Protein AF-A0A2D9C358-F1 (afdb_monomer)

Nearest PDB structures (foldseek):
  3cc8-assembly1_A-2  TM=7.828E-01  e=3.452E-10  Bacillus cereus ATCC 10987
  2p7h-assembly1_A  TM=6.796E-01  e=8.432E-10  Pectobacterium atrosepticum SCRI1043
  5jgk-assembly2_B  TM=3.870E-01  e=1.615E-03  Aspergillus fumigatus Z5

Structure (mmCIF, N/CA/C/O backbone):
data_AF-A0A2D9C358-F1
#
_entry.id   AF-A0A2D9C358-F1
#
loop_
_atom_site.group_PDB
_atom_site.id
_atom_site.type_symbol
_atom_site.label_atom_id
_atom_site.label_alt_id
_atom_site.label_comp_id
_atom_site.label_asym_id
_atom_site.label_entity_id
_atom_site.label_seq_id
_atom_site.pdbx_PDB_ins_code
_atom_site.Cartn_x
_atom_site.Cartn_y
_atom_site.Cartn_z
_atom_site.occupancy
_atom_site.B_iso_or_equiv
_atom_site.auth_seq_id
_atom_site.auth_comp_id
_atom_site.auth_asym_id
_atom_site.auth_atom_id
_atom_site.pdbx_PDB_model_num
ATOM 1 N N . MET A 1 1 ? 7.611 -22.291 4.329 1.00 92.69 1 MET A N 1
ATOM 2 C CA . MET A 1 1 ? 8.057 -21.543 3.133 1.00 92.69 1 MET A CA 1
ATOM 3 C C . MET A 1 1 ? 9.516 -21.141 3.338 1.00 92.69 1 MET A C 1
ATOM 5 O O . MET A 1 1 ? 9.875 -20.913 4.484 1.00 92.69 1 MET A O 1
ATOM 9 N N . ASN A 1 2 ? 10.368 -21.110 2.307 1.00 94.81 2 ASN A N 1
ATOM 10 C CA . ASN A 1 2 ? 11.749 -20.607 2.432 1.00 94.81 2 ASN A CA 1
ATOM 11 C C . ASN A 1 2 ? 12.025 -19.495 1.400 1.00 94.81 2 ASN A C 1
ATOM 13 O O . ASN A 1 2 ? 11.221 -19.303 0.490 1.00 94.81 2 ASN A O 1
ATOM 17 N N . GLN A 1 3 ? 13.142 -18.779 1.563 1.00 95.56 3 GLN A N 1
ATOM 18 C CA . GLN A 1 3 ? 13.499 -17.597 0.763 1.00 95.56 3 GLN A CA 1
ATOM 19 C C . GLN A 1 3 ? 13.623 -17.908 -0.733 1.00 95.56 3 GLN A C 1
ATOM 21 O O . GLN A 1 3 ? 13.045 -17.211 -1.561 1.00 95.56 3 GLN A O 1
ATOM 26 N N . GLN A 1 4 ? 14.330 -18.993 -1.066 1.00 93.88 4 GLN A N 1
ATOM 27 C CA . GLN A 1 4 ? 14.564 -19.409 -2.449 1.00 93.88 4 GLN A CA 1
ATOM 28 C C . GLN A 1 4 ? 13.253 -19.790 -3.143 1.00 93.88 4 GLN A C 1
ATOM 30 O O . GLN A 1 4 ? 12.952 -19.314 -4.230 1.00 93.88 4 GLN A O 1
ATOM 35 N N . TRP A 1 5 ? 12.428 -20.590 -2.466 1.00 95.88 5 TRP A N 1
ATOM 36 C CA . TRP A 1 5 ? 11.119 -20.973 -2.974 1.00 95.88 5 TRP A CA 1
ATOM 37 C C . TRP A 1 5 ? 10.227 -19.752 -3.206 1.00 95.88 5 TRP A C 1
ATOM 39 O O . TRP A 1 5 ? 9.541 -19.704 -4.219 1.00 95.88 5 TRP A O 1
ATOM 49 N N . LEU A 1 6 ? 10.235 -18.772 -2.291 1.00 96.62 6 LEU A N 1
ATOM 50 C CA . LEU A 1 6 ? 9.401 -17.576 -2.415 1.00 96.62 6 LEU A CA 1
ATOM 51 C C . LEU A 1 6 ? 9.745 -16.807 -3.690 1.00 96.62 6 LEU A C 1
ATOM 53 O O . LEU A 1 6 ? 8.845 -16.500 -4.469 1.00 96.62 6 LEU A O 1
ATOM 57 N N . ILE A 1 7 ? 11.030 -16.508 -3.905 1.00 95.75 7 ILE A N 1
ATOM 58 C CA . ILE A 1 7 ? 11.435 -15.723 -5.070 1.00 95.75 7 ILE A CA 1
ATOM 59 C C . ILE A 1 7 ? 11.218 -16.495 -6.373 1.00 95.75 7 ILE A C 1
ATOM 61 O O . ILE A 1 7 ? 10.695 -15.920 -7.323 1.00 95.75 7 ILE A O 1
ATOM 65 N N . ASP A 1 8 ? 11.523 -17.795 -6.404 1.00 94.75 8 ASP A N 1
ATOM 66 C CA . ASP A 1 8 ? 11.289 -18.626 -7.588 1.00 94.75 8 ASP A CA 1
ATOM 67 C C . ASP A 1 8 ? 9.794 -18.665 -7.928 1.00 94.75 8 ASP A C 1
ATOM 69 O O . ASP A 1 8 ? 9.400 -18.353 -9.048 1.00 94.75 8 ASP A O 1
ATOM 73 N N . HIS A 1 9 ? 8.940 -18.909 -6.932 1.00 95.06 9 HIS A N 1
ATOM 74 C CA . HIS A 1 9 ? 7.492 -18.908 -7.110 1.00 95.06 9 HIS A CA 1
ATOM 75 C C . HIS A 1 9 ? 6.957 -17.559 -7.618 1.00 95.06 9 HIS A C 1
ATOM 77 O O . HIS A 1 9 ? 6.156 -17.524 -8.553 1.00 95.06 9 HIS A O 1
ATOM 83 N N . VAL A 1 10 ? 7.399 -16.441 -7.032 1.00 95.38 10 VAL A N 1
ATOM 84 C CA . VAL A 1 10 ? 6.954 -15.084 -7.401 1.00 95.38 10 VAL A CA 1
ATOM 85 C C . VAL A 1 10 ? 7.385 -14.688 -8.814 1.00 95.38 10 VAL A C 1
ATOM 87 O O . VAL A 1 10 ? 6.658 -13.945 -9.489 1.00 95.38 10 VAL A O 1
ATOM 90 N N . LEU A 1 11 ? 8.565 -15.126 -9.253 1.00 92.88 11 LEU A N 1
ATOM 91 C CA . LEU A 1 11 ? 9.067 -14.853 -10.597 1.00 92.88 11 LEU A CA 1
ATOM 92 C C . LEU A 1 11 ? 8.382 -15.748 -11.638 1.00 92.88 11 LEU A C 1
ATOM 94 O O . LEU A 1 11 ? 7.958 -15.235 -12.671 1.00 92.88 11 LEU A O 1
ATOM 98 N N . ASP A 1 12 ? 8.181 -17.031 -11.333 1.00 91.56 12 ASP A N 1
ATOM 99 C CA . ASP A 1 12 ? 7.600 -18.006 -12.263 1.00 91.56 12 ASP A CA 1
ATOM 100 C C . ASP A 1 12 ? 6.092 -17.791 -12.491 1.00 91.56 12 ASP A C 1
ATOM 102 O O . ASP A 1 12 ? 5.588 -17.992 -13.595 1.00 91.56 12 ASP A O 1
ATOM 106 N N . THR A 1 13 ? 5.354 -17.354 -11.466 1.00 88.06 13 THR A N 1
ATOM 107 C CA . THR A 1 13 ? 3.891 -17.151 -11.548 1.00 88.06 13 THR A CA 1
ATOM 108 C C . THR A 1 13 ? 3.481 -15.742 -11.975 1.00 88.06 13 THR A C 1
ATOM 110 O O . THR A 1 13 ? 2.308 -15.498 -12.265 1.00 88.06 13 THR A O 1
ATOM 113 N N . GLY A 1 14 ? 4.424 -14.797 -12.049 1.00 76.88 14 GLY A N 1
ATOM 114 C CA . GLY A 1 14 ? 4.113 -13.379 -12.246 1.00 76.88 14 GLY A CA 1
ATOM 115 C C . GLY A 1 14 ? 3.300 -13.090 -13.512 1.00 76.88 14 GLY A C 1
ATOM 116 O O . GLY A 1 14 ? 2.392 -12.267 -13.482 1.00 76.88 14 GLY A O 1
ATOM 117 N N . SER A 1 15 ? 3.585 -13.785 -14.616 1.00 76.94 15 SER A N 1
ATOM 118 C CA . SER A 1 15 ? 2.886 -13.587 -15.895 1.00 76.94 15 SER A CA 1
ATOM 119 C C . SER A 1 15 ? 1.532 -14.298 -15.988 1.00 76.94 15 SER A C 1
ATOM 121 O O . SER A 1 15 ? 0.763 -13.992 -16.899 1.00 76.94 15 SER A O 1
ATOM 123 N N . SER A 1 16 ? 1.250 -15.250 -15.091 1.00 85.81 16 SER A N 1
ATOM 124 C CA . SER A 1 16 ? 0.021 -16.057 -15.102 1.00 85.81 16 SER A CA 1
ATOM 125 C C . SER A 1 16 ? -1.096 -15.508 -14.219 1.00 85.81 16 SER A C 1
ATOM 127 O O . SER A 1 16 ? -2.216 -16.001 -14.309 1.00 85.81 16 SER A O 1
ATOM 129 N N . ILE A 1 17 ? -0.816 -14.514 -13.370 1.00 91.12 17 ILE A N 1
ATOM 130 C CA . ILE A 1 17 ? -1.826 -13.934 -12.478 1.00 91.12 17 ILE A CA 1
ATOM 131 C C . ILE A 1 17 ? -2.845 -13.130 -13.311 1.00 91.12 17 ILE A C 1
ATOM 133 O O . ILE A 1 17 ? -2.444 -12.233 -14.064 1.00 91.12 17 ILE A O 1
ATOM 137 N N . PRO A 1 18 ? -4.155 -13.423 -13.194 1.00 95.12 18 PRO A N 1
ATOM 138 C CA . PRO A 1 18 ? -5.208 -12.650 -13.845 1.00 95.12 18 PRO A CA 1
ATOM 139 C C . PRO A 1 18 ? -5.202 -11.174 -13.426 1.00 95.12 18 PRO A C 1
ATOM 141 O O . PRO A 1 18 ? -4.827 -10.825 -12.311 1.00 95.12 18 PRO A O 1
ATOM 144 N N . ARG A 1 19 ? -5.669 -10.279 -14.303 1.00 94.31 19 ARG A N 1
ATOM 145 C CA . ARG A 1 19 ? -5.784 -8.834 -13.994 1.00 94.31 19 ARG A CA 1
ATOM 146 C C . ARG A 1 19 ? -7.079 -8.427 -13.296 1.00 94.31 19 ARG A C 1
ATOM 148 O O . ARG A 1 19 ? -7.189 -7.302 -12.807 1.00 94.31 19 ARG A O 1
ATOM 155 N N . SER A 1 20 ? -8.050 -9.320 -13.301 1.00 95.31 20 SER A N 1
ATOM 156 C CA . SER A 1 20 ? -9.340 -9.164 -12.645 1.00 95.31 20 SER A CA 1
ATOM 157 C C . SER A 1 20 ? -9.660 -10.480 -11.948 1.00 95.31 20 SER A C 1
ATOM 159 O O . SER A 1 20 ? -9.196 -11.514 -12.437 1.00 95.31 20 SER A O 1
ATOM 161 N N . PRO A 1 21 ? -10.407 -10.454 -10.834 1.00 95.06 21 PRO A N 1
ATOM 162 C CA . PRO A 1 21 ? -10.867 -11.670 -10.182 1.00 95.06 21 PRO A CA 1
ATOM 163 C C . PRO A 1 21 ? -11.578 -12.583 -11.186 1.00 95.06 21 PRO A C 1
ATOM 165 O O . PRO A 1 21 ? -12.405 -12.114 -11.969 1.00 95.06 21 PRO A O 1
ATOM 168 N N . ASP A 1 22 ? -11.205 -13.858 -11.178 1.00 89.50 22 ASP A N 1
ATOM 169 C CA . ASP A 1 22 ? -11.777 -14.918 -12.014 1.00 89.50 22 ASP A CA 1
ATOM 170 C C . ASP A 1 22 ? -12.171 -16.076 -11.091 1.00 89.50 22 ASP A C 1
ATOM 172 O O . ASP A 1 22 ? -11.532 -17.127 -11.042 1.00 89.50 22 ASP A O 1
ATOM 176 N N . ASP A 1 23 ? -13.159 -15.802 -10.242 1.00 91.94 23 ASP A N 1
ATOM 177 C CA . ASP A 1 23 ? -13.749 -16.751 -9.306 1.00 91.94 23 ASP A CA 1
ATOM 178 C C . ASP A 1 23 ? -15.282 -16.650 -9.343 1.00 91.94 23 ASP A C 1
ATOM 180 O O . ASP A 1 23 ? -15.846 -15.822 -10.060 1.00 91.94 23 ASP A O 1
ATOM 184 N N . ASP A 1 24 ? -15.968 -17.525 -8.606 1.00 92.12 24 ASP A N 1
ATOM 185 C CA . ASP A 1 24 ? -17.429 -17.664 -8.673 1.00 92.12 24 ASP A CA 1
ATOM 186 C C . ASP A 1 24 ? -18.203 -16.513 -7.988 1.00 92.12 24 ASP A C 1
ATOM 188 O O . ASP A 1 24 ? -19.437 -16.542 -7.942 1.00 92.12 24 ASP A O 1
ATOM 192 N N . ARG A 1 25 ? -17.519 -15.495 -7.442 1.00 94.81 25 ARG A N 1
ATOM 193 C CA . ARG A 1 25 ? -18.156 -14.380 -6.725 1.00 94.81 25 ARG A CA 1
ATOM 194 C C . ARG A 1 25 ? -18.592 -13.263 -7.665 1.00 94.81 25 ARG A C 1
ATOM 196 O O . ARG A 1 25 ? -18.109 -13.101 -8.784 1.00 94.81 25 ARG A O 1
ATOM 203 N N . SER A 1 26 ? -19.525 -12.437 -7.190 1.00 96.38 26 SER A N 1
ATOM 204 C CA . SER A 1 26 ? -19.989 -11.274 -7.946 1.00 96.38 26 SER A CA 1
ATOM 205 C C . SER A 1 26 ? -19.106 -10.059 -7.682 1.00 96.38 26 SER A C 1
ATOM 207 O O . SER A 1 26 ? -18.894 -9.673 -6.538 1.00 96.38 26 SER A O 1
ATOM 209 N N . TYR A 1 27 ? -18.709 -9.380 -8.754 1.00 98.06 27 TYR A N 1
ATOM 210 C CA . TYR A 1 27 ? -17.965 -8.119 -8.716 1.00 98.06 27 TYR A CA 1
ATOM 211 C C . TYR A 1 27 ? -18.739 -7.015 -9.439 1.00 98.06 27 TYR A C 1
ATOM 213 O O . TYR A 1 27 ? -19.667 -7.296 -10.204 1.00 98.06 27 TYR A O 1
ATOM 221 N N . LEU A 1 28 ? -18.374 -5.756 -9.198 1.00 98.12 28 LEU A N 1
ATOM 222 C CA . LEU A 1 28 ? -18.824 -4.649 -10.043 1.00 98.12 28 LEU A CA 1
ATOM 223 C C . LEU A 1 28 ? -18.084 -4.674 -11.381 1.00 98.12 28 LEU A C 1
ATOM 225 O O . LEU A 1 28 ? -16.874 -4.896 -11.445 1.00 98.12 28 LEU A O 1
ATOM 229 N N . THR A 1 29 ? -18.802 -4.370 -12.456 1.00 97.81 29 THR A N 1
ATOM 230 C CA . THR A 1 29 ? -18.182 -4.011 -13.732 1.00 97.81 29 THR A CA 1
ATOM 231 C C . THR A 1 29 ? -17.504 -2.644 -13.630 1.00 97.81 29 THR A C 1
ATOM 233 O O . THR A 1 29 ? -17.869 -1.809 -12.801 1.00 97.81 29 THR A O 1
ATOM 236 N N . LEU A 1 30 ? -16.551 -2.370 -14.527 1.00 97.31 30 LEU A N 1
ATOM 237 C CA . LEU A 1 30 ? -15.881 -1.066 -14.578 1.00 97.31 30 LEU A CA 1
ATOM 238 C C . LEU A 1 30 ? -16.878 0.090 -14.764 1.00 97.31 30 LEU A C 1
ATOM 240 O O . LEU A 1 30 ? -16.752 1.111 -14.105 1.00 97.31 30 LEU A O 1
ATOM 244 N N . ALA A 1 31 ? -17.907 -0.102 -15.594 1.00 98.25 31 ALA A N 1
ATOM 245 C CA . ALA A 1 31 ? -18.939 0.905 -15.842 1.00 98.25 31 ALA A CA 1
ATOM 246 C C . ALA A 1 31 ? -19.889 1.115 -14.647 1.00 98.25 31 ALA A C 1
ATOM 248 O O . ALA A 1 31 ? -20.456 2.194 -14.481 1.00 98.25 31 ALA A O 1
ATOM 249 N N . GLU A 1 32 ? -20.118 0.095 -13.816 1.00 98.38 32 GLU A N 1
ATOM 250 C CA . GLU A 1 32 ? -20.854 0.263 -12.557 1.00 98.38 32 GLU A CA 1
ATOM 251 C C . GLU A 1 32 ? -20.020 1.032 -11.536 1.00 98.38 32 GLU A C 1
ATOM 253 O O . GLU A 1 32 ? -20.516 2.006 -10.976 1.00 98.38 32 GLU A O 1
ATOM 258 N N . ALA A 1 33 ? -18.757 0.642 -11.351 1.00 98.31 33 ALA A N 1
ATOM 259 C CA . ALA A 1 33 ? -17.838 1.333 -10.453 1.00 98.31 33 ALA A CA 1
ATOM 260 C C . ALA A 1 33 ? -17.610 2.796 -10.875 1.00 98.31 33 ALA A C 1
ATOM 262 O O . ALA A 1 33 ? -17.632 3.682 -10.028 1.00 98.31 33 ALA A O 1
ATOM 263 N N . GLU A 1 34 ? -17.469 3.073 -12.176 1.00 98.19 34 GLU A N 1
ATOM 264 C CA . GLU A 1 34 ? -17.339 4.439 -12.695 1.00 98.19 34 GLU A CA 1
ATOM 265 C C . GLU A 1 34 ? -18.570 5.286 -12.372 1.00 98.19 34 GLU A C 1
ATOM 267 O O . GLU A 1 34 ? -18.424 6.390 -11.863 1.00 98.19 34 GLU A O 1
ATOM 272 N N . ARG A 1 35 ? -19.788 4.761 -12.564 1.00 97.88 35 ARG A N 1
ATOM 273 C CA . ARG A 1 35 ? -21.015 5.494 -12.205 1.00 97.88 35 ARG A CA 1
ATOM 274 C C . ARG A 1 35 ? -21.101 5.822 -10.715 1.00 97.88 35 ARG A C 1
ATOM 276 O O . ARG A 1 35 ? -21.570 6.902 -10.373 1.00 97.88 35 ARG A O 1
ATOM 283 N N . ILE A 1 36 ? -20.670 4.904 -9.851 1.00 96.56 36 ILE A N 1
ATOM 284 C CA . ILE A 1 36 ? -20.650 5.110 -8.396 1.00 96.56 36 ILE A CA 1
ATOM 285 C C . ILE A 1 36 ? -19.687 6.245 -8.031 1.00 96.56 36 ILE A C 1
ATOM 287 O O . ILE A 1 36 ? -20.065 7.175 -7.319 1.00 96.56 36 ILE A O 1
ATOM 291 N N . VAL A 1 37 ? -18.456 6.192 -8.549 1.00 96.75 37 VAL A N 1
ATOM 292 C CA . VAL A 1 37 ? -17.431 7.204 -8.258 1.00 96.75 37 VAL A CA 1
ATOM 293 C C . VAL A 1 37 ? -17.811 8.561 -8.853 1.00 96.75 37 VAL A C 1
ATOM 295 O O . VAL A 1 37 ? -17.682 9.567 -8.160 1.00 96.75 37 VAL A O 1
ATOM 298 N N . GLU A 1 38 ? -18.348 8.608 -10.078 1.00 96.25 38 GLU A N 1
ATOM 299 C CA . GLU A 1 38 ? -18.854 9.857 -10.666 1.00 96.25 38 GLU A CA 1
ATOM 300 C C . GLU A 1 38 ? -19.987 10.460 -9.849 1.00 96.25 38 GLU A C 1
ATOM 302 O O . GLU A 1 38 ? -19.965 11.659 -9.594 1.00 96.25 38 GLU A O 1
ATOM 307 N N . GLY A 1 39 ? -20.950 9.653 -9.395 1.00 94.56 39 GLY A N 1
ATOM 308 C CA . GLY A 1 39 ? -22.047 10.151 -8.566 1.00 94.56 39 GLY A CA 1
ATOM 309 C C . GLY A 1 39 ? -21.548 10.799 -7.271 1.00 94.56 39 GLY A C 1
ATOM 310 O O . GLY A 1 39 ? -22.021 11.870 -6.887 1.00 94.56 39 GLY A O 1
ATOM 311 N N . ALA A 1 40 ? -20.537 10.199 -6.633 1.00 93.69 40 ALA A N 1
ATOM 312 C CA . ALA A 1 40 ? -19.890 10.784 -5.462 1.00 93.69 40 ALA A CA 1
ATOM 313 C C . ALA A 1 40 ? -19.145 12.088 -5.794 1.00 93.69 40 ALA A C 1
ATOM 315 O O . ALA A 1 40 ? -19.287 13.074 -5.072 1.00 93.69 40 ALA A O 1
ATOM 316 N N . LEU A 1 41 ? -18.404 12.131 -6.906 1.00 94.50 41 LEU A N 1
ATOM 317 C CA . LEU A 1 41 ? -17.698 13.334 -7.355 1.00 94.50 41 LEU A CA 1
ATOM 318 C C . LEU A 1 41 ? -18.649 14.478 -7.718 1.00 94.50 41 LEU A C 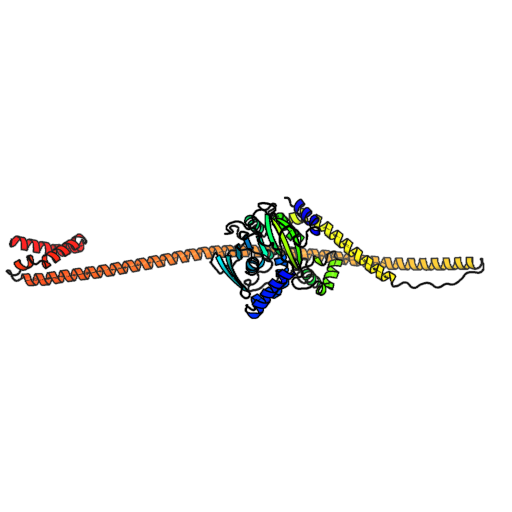1
ATOM 320 O O . LEU A 1 41 ? -18.377 15.624 -7.366 1.00 94.50 41 LEU A O 1
ATOM 324 N N . GLU A 1 42 ? -19.763 14.189 -8.390 1.00 94.12 42 GLU A N 1
ATOM 325 C CA . GLU A 1 42 ? -20.805 15.172 -8.700 1.00 94.12 42 GLU A CA 1
ATOM 326 C C . GLU A 1 42 ? -21.421 15.741 -7.419 1.00 94.12 42 GLU A C 1
ATOM 328 O O . GLU A 1 42 ? -21.588 16.958 -7.296 1.00 94.12 42 GLU A O 1
ATOM 333 N N . HIS A 1 43 ? -21.716 14.879 -6.440 1.00 92.25 43 HIS A N 1
ATOM 334 C CA . HIS A 1 43 ? -22.237 15.311 -5.148 1.00 92.25 43 HIS A CA 1
ATOM 335 C C . HIS A 1 43 ? -21.245 16.213 -4.409 1.00 92.25 43 HIS A C 1
ATOM 337 O O . HIS A 1 43 ? -21.625 17.307 -3.982 1.00 92.25 43 HIS A O 1
ATOM 343 N N . LEU A 1 44 ? -19.981 15.793 -4.308 1.00 91.69 44 LEU A N 1
ATOM 344 C CA . LEU A 1 44 ? -18.923 16.547 -3.638 1.00 91.69 44 LEU A CA 1
ATOM 345 C C . LEU A 1 44 ? -18.600 17.859 -4.338 1.00 91.69 44 LEU A C 1
ATOM 347 O O . LEU A 1 44 ? -18.435 18.875 -3.675 1.00 91.69 44 LEU A O 1
ATOM 351 N N . GLY A 1 45 ? -18.589 17.883 -5.668 1.00 91.31 45 GLY A N 1
ATOM 352 C CA . GLY A 1 45 ? -18.400 19.121 -6.419 1.00 91.31 45 GLY A CA 1
ATOM 353 C C . GLY A 1 45 ? -19.514 20.146 -6.174 1.00 91.31 45 GLY A C 1
ATOM 354 O O . GLY A 1 45 ? -19.288 21.345 -6.330 1.00 91.31 45 GLY A O 1
ATOM 355 N N . ALA A 1 46 ? -20.710 19.693 -5.787 1.00 90.69 46 ALA A N 1
ATOM 356 C CA . ALA A 1 46 ? -21.850 20.556 -5.495 1.00 90.69 46 ALA A CA 1
ATOM 357 C C . ALA A 1 46 ? -22.014 20.899 -3.999 1.00 90.69 46 ALA A C 1
ATOM 359 O O . ALA A 1 46 ? -22.544 21.969 -3.694 1.00 90.69 46 ALA A O 1
ATOM 360 N N . HIS A 1 47 ? -21.593 20.021 -3.082 1.00 88.44 47 HIS A N 1
ATOM 361 C CA . HIS A 1 47 ? -21.910 20.128 -1.647 1.00 88.44 47 HIS A CA 1
ATOM 362 C C . HIS A 1 47 ? -20.739 19.836 -0.692 1.00 88.44 47 HIS A C 1
ATOM 364 O O . HIS A 1 47 ? -20.878 20.092 0.503 1.00 88.44 47 HIS A O 1
ATOM 370 N N . GLY A 1 48 ? -19.632 19.275 -1.182 1.00 82.38 48 GLY A N 1
ATOM 371 C CA . GLY A 1 48 ? -18.496 18.815 -0.379 1.00 82.38 48 GLY A CA 1
ATOM 372 C C . GLY A 1 48 ? -17.429 19.880 -0.128 1.00 82.38 48 GLY A C 1
ATOM 373 O O . GLY A 1 48 ? -17.512 21.005 -0.627 1.00 82.38 48 GLY A O 1
ATOM 374 N N . ASP A 1 49 ? -16.407 19.504 0.645 1.00 85.31 49 ASP A N 1
ATOM 375 C CA . ASP A 1 49 ? -15.213 20.328 0.845 1.00 85.31 49 ASP A CA 1
ATOM 376 C C . ASP A 1 49 ? -14.297 20.305 -0.394 1.00 85.31 49 ASP A C 1
ATOM 378 O O . ASP A 1 49 ? -14.186 19.297 -1.098 1.00 85.31 49 ASP A O 1
ATOM 382 N N . GLU A 1 50 ? -13.611 21.420 -0.668 1.00 86.94 50 GLU A N 1
ATOM 383 C CA . GLU A 1 50 ? -12.729 21.551 -1.837 1.00 86.94 50 GLU A CA 1
ATOM 384 C C . GLU A 1 50 ? -11.543 20.574 -1.788 1.00 86.94 50 GLU A C 1
ATOM 386 O O . GLU A 1 50 ? -11.124 20.054 -2.828 1.00 86.94 50 GLU A O 1
ATOM 391 N N . THR A 1 51 ? -11.025 20.291 -0.592 1.00 85.00 51 THR A N 1
ATOM 392 C CA . THR A 1 51 ? -9.898 19.376 -0.371 1.00 85.00 51 THR A CA 1
ATOM 393 C C . THR A 1 51 ? -10.316 17.948 -0.680 1.00 85.00 51 THR A C 1
ATOM 395 O O . THR A 1 51 ? -9.673 17.262 -1.473 1.00 85.00 51 THR A O 1
ATOM 398 N N . GLU A 1 52 ? -11.445 17.530 -0.111 1.00 85.44 52 GLU A N 1
ATOM 399 C CA . GLU A 1 52 ? -12.029 16.204 -0.294 1.00 85.44 52 GLU A CA 1
ATOM 400 C C . GLU A 1 52 ? -12.395 15.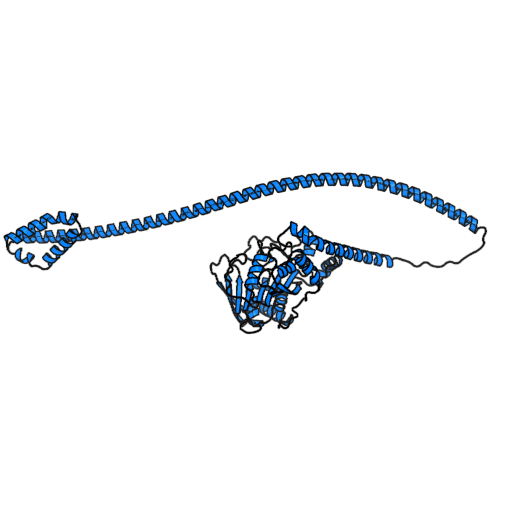947 -1.762 1.00 85.44 52 GLU A C 1
ATOM 402 O O . GLU A 1 52 ? -12.018 14.921 -2.337 1.00 85.44 52 GLU A O 1
ATOM 407 N N . TYR A 1 53 ? -13.044 16.918 -2.415 1.00 90.38 53 TYR A N 1
ATOM 408 C CA . TYR A 1 53 ? -13.340 16.848 -3.844 1.00 90.38 53 TYR A CA 1
ATOM 409 C C . TYR A 1 53 ? -12.065 16.744 -4.689 1.00 90.38 53 TYR A C 1
ATOM 411 O O . TYR A 1 53 ? -11.992 15.927 -5.609 1.00 90.38 53 TYR A O 1
ATOM 419 N N . THR A 1 54 ? -11.042 17.550 -4.387 1.00 88.56 54 THR A N 1
ATOM 420 C CA . THR A 1 54 ? -9.774 17.536 -5.130 1.00 88.56 54 THR A CA 1
ATOM 421 C C . THR A 1 54 ? -9.060 16.198 -4.987 1.00 88.56 54 THR A C 1
ATOM 423 O O . THR A 1 54 ? -8.610 15.649 -5.997 1.00 88.56 54 THR A O 1
ATOM 426 N N . TYR A 1 55 ? -9.015 15.652 -3.770 1.00 87.75 55 TYR A N 1
ATOM 427 C CA . TYR A 1 55 ? -8.451 14.338 -3.482 1.00 87.75 55 TYR A CA 1
ATOM 428 C C . TYR A 1 55 ? -9.189 13.245 -4.264 1.00 87.75 55 TYR A C 1
ATOM 430 O O . TYR A 1 55 ? -8.593 12.552 -5.092 1.00 87.75 55 TYR A O 1
ATOM 438 N N . MET A 1 56 ? -10.512 13.138 -4.102 1.00 90.00 56 MET A N 1
ATOM 439 C CA . MET A 1 56 ? -11.296 12.115 -4.798 1.00 90.00 56 MET A CA 1
ATOM 440 C C . MET A 1 56 ? -11.200 12.236 -6.317 1.00 90.00 56 MET A C 1
ATOM 442 O O . MET A 1 56 ? -11.067 11.224 -7.007 1.00 90.00 56 MET A O 1
ATOM 446 N N . ARG A 1 57 ? -11.222 13.461 -6.856 1.00 93.50 57 ARG A N 1
ATOM 447 C CA . ARG A 1 57 ? -11.083 13.692 -8.297 1.00 93.50 57 ARG A CA 1
ATOM 448 C C . ARG A 1 57 ? -9.709 13.252 -8.794 1.00 93.50 57 ARG A C 1
ATOM 450 O O . ARG A 1 57 ? -9.623 12.640 -9.856 1.00 93.50 57 ARG A O 1
ATOM 457 N N . GLY A 1 58 ? -8.650 13.551 -8.041 1.00 91.44 58 GLY A N 1
ATOM 458 C CA . GLY A 1 58 ? -7.286 13.120 -8.349 1.00 91.44 58 GLY A CA 1
ATOM 459 C C . GLY A 1 58 ? -7.148 11.598 -8.388 1.00 91.44 58 GLY A C 1
ATOM 460 O O . GLY A 1 58 ? -6.464 11.067 -9.258 1.00 91.44 58 GLY A O 1
ATOM 461 N N . HIS A 1 59 ? -7.864 10.892 -7.512 1.00 93.12 59 HIS A N 1
ATOM 462 C CA . HIS A 1 59 ? -7.803 9.434 -7.387 1.00 93.12 59 HIS A CA 1
ATOM 463 C C . HIS A 1 59 ? -8.952 8.684 -8.075 1.00 93.12 59 HIS A C 1
ATOM 465 O O . HIS A 1 59 ? -9.065 7.469 -7.918 1.00 93.12 59 HIS A O 1
ATOM 471 N N . ARG A 1 60 ? -9.774 9.371 -8.877 1.00 95.62 60 ARG A N 1
ATOM 472 C CA . ARG A 1 60 ? -10.955 8.833 -9.578 1.00 95.62 60 ARG A CA 1
ATOM 473 C C . ARG A 1 60 ? -10.706 7.456 -10.198 1.00 95.62 60 ARG A C 1
ATOM 475 O O . ARG A 1 60 ? -11.367 6.482 -9.847 1.00 95.62 60 ARG A O 1
ATOM 482 N N . THR A 1 61 ? -9.713 7.356 -11.081 1.00 96.50 61 THR A N 1
ATOM 483 C CA . THR A 1 61 ? -9.373 6.110 -11.787 1.00 96.50 61 THR A CA 1
ATOM 484 C C . THR A 1 61 ? -8.970 5.000 -10.813 1.00 96.50 61 THR A C 1
ATOM 486 O O . THR A 1 61 ? -9.416 3.860 -10.951 1.00 96.50 61 THR A O 1
ATOM 489 N N . ARG A 1 62 ? -8.170 5.331 -9.789 1.00 96.12 62 ARG A N 1
ATOM 490 C CA . ARG A 1 62 ? -7.747 4.386 -8.744 1.00 96.12 62 ARG A CA 1
ATOM 491 C C . ARG A 1 62 ? -8.946 3.815 -7.994 1.00 96.12 62 ARG A C 1
ATOM 493 O O . ARG A 1 62 ? -9.047 2.597 -7.876 1.00 96.12 62 ARG A O 1
ATOM 500 N N . LEU A 1 63 ? -9.869 4.672 -7.563 1.00 97.12 63 LEU A N 1
ATOM 501 C CA . LEU A 1 63 ? -11.068 4.288 -6.812 1.00 97.12 63 LEU A CA 1
ATOM 502 C C . LEU A 1 63 ? -11.990 3.382 -7.639 1.00 97.12 63 LEU A C 1
ATOM 504 O O . LEU A 1 63 ? -12.395 2.319 -7.168 1.00 97.12 63 LEU A O 1
ATOM 508 N N . VAL A 1 64 ? -12.238 3.736 -8.906 1.00 98.12 64 VAL A N 1
ATOM 509 C CA . VAL A 1 64 ? -13.028 2.913 -9.839 1.00 98.12 64 VAL A CA 1
ATOM 510 C C . VAL A 1 64 ? -12.417 1.520 -9.981 1.00 98.12 64 VAL A C 1
ATOM 512 O O . VAL A 1 64 ? -13.101 0.506 -9.838 1.00 98.12 64 VAL A O 1
ATOM 515 N N . HIS A 1 65 ? -11.110 1.447 -10.228 1.00 98.00 65 HIS A N 1
ATOM 516 C CA . HIS A 1 65 ? -10.438 0.166 -10.374 1.00 98.00 65 HIS A CA 1
ATOM 517 C C . HIS A 1 65 ? -10.387 -0.627 -9.062 1.00 98.00 65 HIS A C 1
ATOM 519 O O . HIS A 1 65 ? -10.521 -1.848 -9.124 1.00 98.00 65 HIS A O 1
ATOM 525 N N . ALA A 1 66 ? -10.224 0.011 -7.904 1.00 97.69 66 ALA A N 1
ATOM 526 C CA . ALA A 1 66 ? -10.235 -0.670 -6.612 1.00 97.69 66 ALA A CA 1
ATOM 527 C C . ALA A 1 66 ? -11.600 -1.321 -6.334 1.00 97.69 66 ALA A C 1
ATOM 529 O O . ALA A 1 66 ? -11.647 -2.509 -6.018 1.00 97.69 66 ALA A O 1
ATOM 530 N N . LEU A 1 67 ? -12.707 -0.605 -6.571 1.00 98.00 67 LEU A N 1
ATOM 531 C CA . LEU A 1 67 ? -14.071 -1.120 -6.380 1.00 98.00 67 LEU A CA 1
ATOM 532 C C . LEU A 1 67 ? -14.355 -2.403 -7.172 1.00 98.00 67 LEU A C 1
ATOM 534 O O . LEU A 1 67 ? -14.985 -3.321 -6.657 1.00 98.00 67 LEU A O 1
ATOM 538 N N . THR A 1 68 ? -13.854 -2.515 -8.406 1.00 98.31 68 THR A N 1
ATOM 539 C CA . THR A 1 68 ? -14.051 -3.735 -9.222 1.00 98.31 68 THR A CA 1
ATOM 540 C C . THR A 1 68 ? -13.293 -4.968 -8.711 1.00 98.31 68 THR A C 1
ATOM 542 O O . THR A 1 68 ? -13.493 -6.061 -9.232 1.00 98.31 68 THR A O 1
ATOM 545 N N . MET A 1 69 ? -12.398 -4.807 -7.731 1.00 98.31 69 MET A N 1
ATOM 546 C CA . MET A 1 69 ? -11.629 -5.907 -7.135 1.00 98.31 69 MET A CA 1
ATOM 547 C C . MET A 1 69 ? -12.267 -6.424 -5.838 1.00 98.31 69 MET A C 1
ATOM 549 O O . MET A 1 69 ? -11.850 -7.467 -5.335 1.00 98.31 69 MET A O 1
ATOM 553 N N . ILE A 1 70 ? -13.265 -5.713 -5.302 1.00 98.44 70 ILE A N 1
ATOM 554 C CA . ILE A 1 70 ? -13.958 -6.063 -4.061 1.00 98.44 70 ILE A CA 1
ATOM 555 C C . ILE A 1 70 ? -15.162 -6.949 -4.408 1.00 98.44 70 ILE A C 1
ATOM 557 O O . ILE A 1 70 ? -15.999 -6.534 -5.217 1.00 98.44 70 ILE A O 1
ATOM 561 N N . PRO A 1 71 ? -15.269 -8.164 -3.840 1.00 98.12 71 PRO A N 1
ATOM 562 C CA . PRO A 1 71 ? -16.445 -8.996 -4.052 1.00 98.12 71 PRO A CA 1
ATOM 563 C C . PRO A 1 71 ? -17.659 -8.348 -3.382 1.00 98.12 71 PRO A C 1
ATOM 565 O O . PRO A 1 71 ? -17.532 -7.722 -2.327 1.00 98.12 71 PRO A O 1
ATOM 568 N N . LYS A 1 72 ? -18.843 -8.515 -3.969 1.00 98.31 72 LYS A N 1
ATOM 569 C CA . LYS A 1 72 ? -20.100 -8.230 -3.270 1.00 98.31 72 LYS A CA 1
ATOM 570 C C . LYS A 1 72 ? -20.245 -9.177 -2.079 1.00 98.31 72 LYS A C 1
ATOM 572 O O . LYS A 1 72 ? -19.732 -10.292 -2.122 1.00 98.31 72 LYS A O 1
ATOM 577 N N . ALA A 1 73 ? -20.929 -8.719 -1.040 1.00 97.75 73 ALA A N 1
ATOM 578 C CA . ALA A 1 73 ? -21.274 -9.540 0.106 1.00 97.75 73 ALA A CA 1
ATOM 579 C C . ALA A 1 73 ? -22.125 -10.740 -0.332 1.00 97.75 73 ALA A C 1
ATOM 581 O O . ALA A 1 73 ? -23.025 -10.597 -1.167 1.00 97.75 73 ALA A O 1
ATOM 582 N N . ASP A 1 74 ? -21.842 -11.909 0.239 1.00 93.62 74 ASP A N 1
ATOM 583 C CA . ASP A 1 74 ? -22.616 -13.123 -0.028 1.00 93.62 74 ASP A CA 1
ATOM 584 C C . ASP A 1 74 ? -24.000 -13.036 0.636 1.00 93.62 74 ASP A C 1
ATOM 586 O O . ASP A 1 74 ? -25.005 -13.483 0.076 1.00 93.62 74 ASP A O 1
ATOM 590 N N . ASP A 1 75 ? -24.051 -12.424 1.822 1.00 94.62 75 ASP A N 1
ATOM 591 C CA . ASP A 1 75 ? -25.257 -12.171 2.604 1.00 94.62 75 ASP A CA 1
ATOM 592 C C . ASP A 1 75 ? -25.088 -10.983 3.575 1.00 94.62 75 ASP A C 1
ATOM 594 O O . ASP A 1 75 ? -24.012 -10.396 3.703 1.00 94.62 75 ASP A O 1
ATOM 598 N N . GLU A 1 76 ? -26.161 -10.646 4.298 1.00 92.25 76 GLU A N 1
ATOM 599 C CA . GLU A 1 76 ? -26.195 -9.543 5.273 1.00 92.25 76 GLU A CA 1
ATOM 600 C C . GLU A 1 76 ? -25.250 -9.730 6.476 1.00 92.25 76 GLU A C 1
ATOM 602 O O . GLU A 1 76 ? -25.009 -8.783 7.218 1.00 92.25 76 GLU A O 1
ATOM 607 N N . HIS A 1 77 ? -24.701 -10.929 6.694 1.00 95.25 77 HIS A N 1
ATOM 608 C CA . HIS A 1 77 ? -23.767 -11.218 7.784 1.00 95.25 77 HIS A CA 1
ATOM 609 C C . HIS A 1 77 ? -22.300 -11.110 7.359 1.00 95.25 77 HIS A C 1
ATOM 611 O O . HIS A 1 77 ? -21.412 -11.242 8.207 1.00 95.25 77 HIS A O 1
ATOM 617 N N . THR A 1 78 ? -22.037 -10.868 6.073 1.00 97.44 78 THR A N 1
ATOM 618 C CA . THR A 1 78 ? -20.681 -10.707 5.548 1.00 97.44 78 THR A CA 1
ATOM 619 C C . THR A 1 78 ? -20.059 -9.426 6.114 1.00 97.44 78 THR A C 1
ATOM 621 O O . THR A 1 78 ? -20.624 -8.336 5.994 1.00 97.44 78 THR A O 1
ATOM 624 N N . THR A 1 79 ? -18.891 -9.546 6.748 1.00 97.94 79 THR A N 1
ATOM 625 C CA . THR A 1 79 ? -18.216 -8.443 7.446 1.00 97.94 79 THR A CA 1
ATOM 626 C C . THR A 1 79 ? -17.009 -7.916 6.672 1.00 97.94 79 THR A C 1
ATOM 628 O O . THR A 1 79 ? -16.218 -8.687 6.118 1.00 97.94 79 THR A O 1
ATOM 631 N N . LEU A 1 80 ? -16.837 -6.591 6.674 1.00 98.44 80 LEU A N 1
ATOM 632 C CA . LEU A 1 80 ? -15.732 -5.896 6.015 1.00 98.44 80 LEU A CA 1
ATOM 633 C C . LEU A 1 80 ? -14.941 -5.014 6.985 1.00 98.44 80 LEU A C 1
ATOM 635 O O . LEU A 1 80 ? -15.527 -4.274 7.774 1.00 98.44 80 LEU A O 1
ATOM 639 N N . LEU A 1 81 ? -13.614 -5.075 6.882 1.00 98.38 81 LEU A N 1
ATOM 640 C CA . LEU A 1 81 ? -12.674 -4.191 7.573 1.00 98.38 81 LEU A CA 1
ATOM 641 C C . LEU A 1 81 ? -11.973 -3.279 6.561 1.00 98.38 81 LEU A C 1
ATOM 643 O O . LEU A 1 81 ? -11.367 -3.786 5.622 1.00 98.38 81 LEU A O 1
ATOM 647 N N . ASP A 1 82 ? -12.016 -1.965 6.759 1.00 97.94 82 ASP A N 1
ATOM 648 C CA . ASP A 1 82 ? -11.328 -0.971 5.923 1.00 97.94 82 ASP A CA 1
ATOM 649 C C . ASP A 1 82 ? -10.165 -0.329 6.689 1.00 97.94 82 ASP A C 1
ATOM 651 O O . ASP A 1 82 ? -10.384 0.410 7.644 1.00 97.94 82 ASP A O 1
ATOM 655 N N . ILE A 1 83 ? -8.923 -0.641 6.318 1.00 97.44 83 ILE A N 1
ATOM 656 C CA . ILE A 1 83 ? -7.715 -0.193 7.023 1.00 97.44 83 ILE A CA 1
ATOM 657 C C . ILE A 1 83 ? -7.115 1.012 6.297 1.00 97.44 83 ILE A C 1
ATOM 659 O O . ILE A 1 83 ? -6.743 0.901 5.129 1.00 97.44 83 ILE A O 1
ATOM 663 N N . GLY A 1 84 ? -6.970 2.137 7.003 1.00 92.81 84 GLY A N 1
ATOM 664 C CA . GLY A 1 84 ? -6.708 3.443 6.384 1.00 92.81 84 GLY A CA 1
ATOM 665 C C . GLY A 1 84 ? -7.998 4.116 5.919 1.00 92.81 84 GLY A C 1
ATOM 666 O O . GLY A 1 84 ? -8.060 4.690 4.834 1.00 92.81 84 GLY A O 1
ATOM 667 N N . CYS A 1 85 ? -9.059 3.988 6.714 1.00 88.81 85 CYS A N 1
ATOM 668 C CA . CYS A 1 85 ? -10.411 4.351 6.322 1.00 88.81 85 CYS A CA 1
ATOM 669 C C . CYS A 1 85 ? -10.603 5.874 6.234 1.00 88.81 85 CYS A C 1
ATOM 671 O O . CYS A 1 85 ? -10.871 6.538 7.232 1.00 88.81 85 CYS A O 1
ATOM 673 N N . TYR A 1 86 ? -10.597 6.415 5.012 1.00 83.31 86 TYR A N 1
ATOM 674 C CA . TYR A 1 86 ? -11.076 7.778 4.734 1.00 83.31 86 TYR A CA 1
ATOM 675 C C . TYR A 1 86 ? -12.608 7.858 4.582 1.00 83.31 86 TYR A C 1
ATOM 677 O O . TYR A 1 86 ? -13.184 8.938 4.497 1.00 83.31 86 TYR A O 1
ATOM 685 N N . GLY A 1 87 ? -13.292 6.707 4.544 1.00 88.31 87 GLY A N 1
ATOM 686 C CA . GLY A 1 87 ? -14.748 6.627 4.635 1.00 88.31 87 GLY A CA 1
ATOM 687 C C . GLY A 1 87 ? -15.464 6.105 3.388 1.00 88.31 87 GLY A C 1
ATOM 688 O O . GLY A 1 87 ? -16.357 5.263 3.493 1.00 88.31 87 GLY A O 1
ATOM 689 N N . TYR A 1 88 ? -15.081 6.575 2.198 1.00 92.88 88 TYR A N 1
ATOM 690 C CA . TYR A 1 88 ? -15.817 6.300 0.952 1.00 92.88 88 TYR A CA 1
ATOM 691 C C . TYR A 1 88 ? -15.868 4.827 0.558 1.00 92.88 88 TYR A C 1
ATOM 693 O O . TYR A 1 88 ? -16.902 4.359 0.086 1.00 92.88 88 TYR A O 1
ATOM 701 N N . MET A 1 89 ? -14.783 4.081 0.774 1.00 95.12 89 MET A N 1
ATOM 702 C CA . MET A 1 89 ? -14.765 2.649 0.469 1.00 95.12 89 MET A CA 1
ATOM 703 C C . MET A 1 89 ? -15.752 1.896 1.366 1.00 95.12 89 MET A C 1
ATOM 705 O O . MET A 1 89 ? -16.546 1.106 0.858 1.00 95.12 89 MET A O 1
ATOM 709 N N . GLY A 1 90 ? -15.789 2.219 2.663 1.00 94.56 90 GLY A N 1
ATOM 710 C CA . GLY A 1 90 ? -16.820 1.740 3.582 1.00 94.56 90 GLY A CA 1
ATOM 711 C C . GLY A 1 90 ? -18.239 2.140 3.160 1.00 94.56 90 GLY A C 1
ATOM 712 O O . GLY A 1 90 ? -19.123 1.286 3.114 1.00 94.56 90 GLY A O 1
ATOM 713 N N . PHE A 1 91 ? -18.461 3.402 2.777 1.00 95.25 91 PHE A N 1
ATOM 714 C CA . PHE A 1 91 ? -19.755 3.884 2.270 1.00 95.25 91 PHE A CA 1
ATOM 715 C C . PHE A 1 91 ? -20.230 3.074 1.050 1.00 95.25 91 PHE A C 1
ATOM 717 O O . PHE A 1 91 ? -21.335 2.523 1.064 1.00 95.25 91 PHE A O 1
ATOM 724 N N . TRP A 1 92 ? -19.388 2.933 0.020 1.00 96.94 92 TRP A N 1
ATOM 725 C CA . TRP A 1 92 ? -19.723 2.184 -1.195 1.00 96.94 92 TRP A CA 1
ATOM 726 C C . TRP A 1 92 ? -19.874 0.686 -0.938 1.00 96.94 92 TRP A C 1
ATOM 728 O O . TRP A 1 92 ? -20.706 0.039 -1.580 1.00 96.94 92 TRP A O 1
ATOM 738 N N . ALA A 1 93 ? -19.125 0.132 0.018 1.00 97.00 93 ALA A N 1
ATOM 739 C CA . ALA A 1 93 ? -19.297 -1.250 0.435 1.00 97.00 93 ALA A CA 1
ATOM 740 C C . ALA A 1 93 ? -20.712 -1.503 0.978 1.00 97.00 93 ALA A C 1
ATOM 742 O O . ALA A 1 93 ? -21.347 -2.478 0.567 1.00 97.00 93 ALA A O 1
ATOM 743 N N . LYS A 1 94 ? -21.248 -0.604 1.818 1.00 96.00 94 LYS A N 1
ATOM 744 C CA . LYS A 1 94 ? -22.632 -0.728 2.306 1.00 96.00 94 LYS A CA 1
ATOM 745 C C . LYS A 1 94 ? -23.651 -0.498 1.194 1.00 96.00 94 LYS A C 1
ATOM 747 O O . LYS A 1 94 ? -24.498 -1.350 0.956 1.00 96.00 94 LYS A O 1
ATOM 752 N N . GLN A 1 95 ? -23.552 0.626 0.481 1.00 95.19 95 GLN A N 1
ATOM 753 C CA . GLN A 1 95 ? -24.596 1.049 -0.463 1.00 95.19 95 GLN A CA 1
ATOM 754 C C . GLN A 1 95 ? -24.649 0.230 -1.756 1.00 95.19 95 GLN A C 1
ATOM 756 O O . GLN A 1 95 ? -25.716 0.075 -2.349 1.00 95.19 95 GLN A O 1
ATOM 761 N N . HIS A 1 96 ? -23.513 -0.286 -2.229 1.00 96.19 96 HIS A N 1
ATOM 762 C CA . HIS A 1 96 ? -23.430 -0.866 -3.575 1.00 96.19 96 HIS A CA 1
ATOM 763 C C . HIS A 1 96 ? -22.888 -2.293 -3.615 1.00 96.19 96 HIS A C 1
ATOM 765 O O . HIS A 1 96 ? -23.087 -2.985 -4.620 1.00 96.19 96 HIS A O 1
ATOM 771 N N . LEU A 1 97 ? -22.219 -2.749 -2.552 1.00 97.56 97 LEU A N 1
ATOM 772 C CA . LEU A 1 97 ? -21.664 -4.101 -2.473 1.00 97.56 97 LEU A CA 1
ATOM 773 C C . LEU A 1 97 ? -22.399 -5.008 -1.474 1.00 97.56 97 LEU A C 1
ATOM 775 O O . LEU A 1 97 ? -22.126 -6.203 -1.474 1.00 97.56 97 LEU A O 1
ATOM 779 N N . GLY A 1 98 ? -23.350 -4.486 -0.691 1.00 96.88 98 GLY A N 1
ATOM 780 C CA . GLY A 1 98 ? -24.214 -5.272 0.200 1.00 96.88 98 GLY A CA 1
ATOM 781 C C . GLY A 1 98 ? -23.625 -5.588 1.579 1.00 96.88 98 GLY A C 1
ATOM 782 O O . GLY A 1 98 ? -24.152 -6.451 2.273 1.00 96.88 98 GLY A O 1
ATOM 783 N N . TYR A 1 99 ? -22.537 -4.924 1.985 1.00 97.75 99 TYR A N 1
ATOM 784 C CA . TYR A 1 99 ? -21.944 -5.132 3.310 1.00 97.75 99 TYR A CA 1
ATOM 785 C C . TYR A 1 99 ? -22.702 -4.345 4.385 1.00 97.75 99 TYR A C 1
ATOM 787 O O . TYR A 1 99 ? -22.488 -3.148 4.565 1.00 97.75 99 TYR A O 1
ATOM 795 N N . GLU A 1 100 ? -23.539 -5.015 5.173 1.00 96.00 100 GLU A N 1
ATOM 796 C CA . GLU A 1 100 ? -24.242 -4.374 6.298 1.00 96.00 100 GLU A CA 1
ATOM 797 C C . GLU A 1 100 ? -23.314 -4.092 7.495 1.00 96.00 100 GLU A C 1
ATOM 799 O O . GLU A 1 100 ? -23.525 -3.155 8.278 1.00 96.00 100 GLU A O 1
ATOM 804 N N . HIS A 1 101 ? -22.225 -4.854 7.609 1.00 96.25 101 HIS A N 1
ATOM 805 C CA . HIS A 1 101 ? -21.263 -4.774 8.703 1.00 96.25 101 HIS A CA 1
ATOM 806 C C . HIS A 1 101 ? -19.891 -4.320 8.195 1.00 96.25 101 HIS A C 1
ATOM 808 O O . HIS A 1 101 ? -19.093 -5.120 7.709 1.00 96.25 101 HIS A O 1
ATOM 814 N N . VAL A 1 102 ? -19.624 -3.021 8.335 1.00 97.12 102 VAL A N 1
ATOM 815 C CA . VAL A 1 102 ? -18.349 -2.384 7.982 1.00 97.12 102 VAL A CA 1
ATOM 816 C C . VAL A 1 102 ? -17.716 -1.815 9.245 1.00 97.12 102 VAL A C 1
ATOM 818 O O . VAL A 1 102 ? -18.402 -1.149 10.022 1.00 97.12 102 VAL A O 1
ATOM 821 N N . THR A 1 103 ? -16.421 -2.056 9.414 1.00 97.50 103 THR A N 1
ATOM 822 C CA . THR A 1 103 ? -15.579 -1.448 10.448 1.00 97.50 103 THR A CA 1
ATOM 823 C C . THR A 1 103 ? -14.385 -0.780 9.776 1.00 97.50 103 THR A C 1
ATOM 825 O O . THR A 1 103 ? -13.749 -1.383 8.917 1.00 97.50 103 THR A O 1
ATOM 828 N N . GLY A 1 104 ? -14.082 0.460 10.142 1.00 97.31 104 GLY A N 1
ATOM 829 C CA . GLY A 1 104 ? -12.879 1.171 9.716 1.00 97.31 104 GLY A CA 1
ATOM 830 C C . GLY A 1 104 ? -11.735 1.018 10.718 1.00 97.31 104 GLY A C 1
ATOM 831 O O . GLY A 1 104 ? -11.957 0.719 11.891 1.00 97.31 104 GLY A O 1
ATOM 832 N N . ILE A 1 105 ? -10.509 1.248 10.263 1.00 96.75 105 ILE A N 1
ATOM 833 C CA . ILE A 1 105 ? -9.358 1.575 11.102 1.00 96.75 105 ILE A CA 1
ATOM 834 C C . ILE A 1 105 ? -8.726 2.837 10.539 1.00 96.75 105 ILE A C 1
ATOM 836 O O . ILE A 1 105 ? -8.438 2.925 9.343 1.00 96.75 105 ILE A O 1
ATOM 840 N N . GLU A 1 106 ? -8.464 3.789 11.414 1.00 93.81 106 GLU A N 1
ATOM 841 C CA . GLU A 1 106 ? -7.777 5.030 11.102 1.00 93.81 106 GLU A CA 1
ATOM 842 C C . GLU A 1 106 ? -6.938 5.483 12.294 1.00 93.81 106 GLU A C 1
ATOM 844 O O . GLU A 1 106 ? -6.988 4.879 13.364 1.00 93.81 106 GLU A O 1
ATOM 849 N N . TRP A 1 107 ? -6.141 6.531 12.109 1.00 92.31 107 TRP A N 1
ATOM 850 C CA . TRP A 1 107 ? -5.290 7.042 13.171 1.00 92.31 107 TRP A CA 1
ATOM 851 C C . TRP A 1 107 ? -5.322 8.567 13.208 1.00 92.31 107 TRP A C 1
ATOM 853 O O . TRP A 1 107 ? -4.822 9.223 12.299 1.00 92.31 107 TRP A O 1
ATOM 863 N N . HIS A 1 108 ? -5.904 9.095 14.282 1.00 90.81 108 HIS A N 1
ATOM 864 C CA . HIS A 1 108 ? -5.958 10.513 14.638 1.00 90.81 108 HIS A CA 1
ATOM 865 C C . HIS A 1 108 ? -5.315 10.654 16.022 1.00 90.81 108 HIS A C 1
ATOM 867 O O . HIS A 1 108 ? -6.012 10.514 17.030 1.00 90.81 108 HIS A O 1
ATOM 873 N N . PRO A 1 109 ? -3.981 10.829 16.116 1.00 88.19 109 PRO A N 1
ATOM 874 C CA . PRO A 1 109 ? -3.267 10.858 17.398 1.00 88.19 109 PRO A CA 1
ATOM 875 C C . PRO A 1 109 ? -3.673 12.028 18.308 1.00 88.19 109 PRO A C 1
ATOM 877 O O . PRO A 1 109 ? -3.394 12.008 19.505 1.00 88.19 109 PRO A O 1
ATOM 880 N N . GLU A 1 110 ? -4.313 13.047 17.744 1.00 89.50 110 GLU A N 1
ATOM 881 C CA . GLU A 1 110 ? -4.925 14.181 18.438 1.00 89.50 110 GLU A CA 1
ATOM 882 C C . GLU A 1 110 ? -6.321 13.896 19.019 1.00 89.50 110 GLU A C 1
ATOM 884 O O . GLU A 1 110 ? -6.815 14.706 19.809 1.00 89.50 110 GLU A O 1
ATOM 889 N N . ASP A 1 111 ? -6.948 12.770 18.667 1.00 90.38 111 ASP A N 1
ATOM 890 C CA . ASP A 1 111 ? -8.221 12.310 19.228 1.00 90.38 111 ASP A CA 1
ATOM 891 C C . ASP A 1 111 ? -7.989 11.110 20.163 1.00 90.38 111 ASP A C 1
ATOM 893 O O . ASP A 1 111 ? -7.600 10.026 19.736 1.00 90.38 111 ASP A O 1
ATOM 897 N N . ASP A 1 112 ? -8.254 11.290 21.460 1.00 90.94 112 ASP A N 1
ATOM 898 C CA . ASP A 1 112 ? -8.108 10.235 22.476 1.00 90.94 112 ASP A CA 1
ATOM 899 C C . ASP A 1 112 ? -9.228 9.168 22.413 1.00 90.94 112 ASP A C 1
ATOM 901 O O . ASP A 1 112 ? -9.215 8.192 23.173 1.00 90.94 112 ASP A O 1
ATOM 905 N N . SER A 1 113 ? -10.239 9.349 21.556 1.00 94.62 113 SER A N 1
ATOM 906 C CA . SER A 1 113 ? -11.342 8.399 21.392 1.00 94.62 113 SER A CA 1
ATOM 907 C C . SER A 1 113 ? -10.832 7.110 20.755 1.00 94.62 113 SER A C 1
ATOM 909 O O . SER A 1 113 ? -10.274 7.143 19.667 1.00 94.62 113 SER A O 1
ATOM 911 N N . ALA A 1 114 ? -11.075 5.958 21.391 1.00 94.19 114 ALA A N 1
ATOM 912 C CA . ALA A 1 114 ? -10.705 4.645 20.839 1.00 94.19 114 ALA A CA 1
ATOM 913 C C . ALA A 1 114 ? -11.485 4.282 19.559 1.00 94.19 114 ALA A C 1
ATOM 915 O O . ALA A 1 114 ? -11.037 3.459 18.762 1.00 94.19 114 ALA A O 1
ATOM 916 N N . THR A 1 115 ? -12.643 4.913 19.382 1.00 94.81 115 THR A N 1
ATOM 917 C CA . THR A 1 115 ? -13.579 4.694 18.287 1.00 94.81 115 THR A CA 1
ATOM 918 C C . THR A 1 115 ? -14.093 6.046 17.792 1.00 94.81 115 THR A C 1
ATOM 920 O O . THR A 1 115 ? -14.460 6.900 18.600 1.00 94.81 115 THR A O 1
ATOM 923 N N . ILE A 1 116 ? -14.187 6.200 16.474 1.00 93.88 116 ILE A N 1
ATOM 924 C CA . ILE A 1 116 ? -14.758 7.340 15.758 1.00 93.88 116 ILE A CA 1
ATOM 925 C C . ILE A 1 116 ? -15.986 6.848 14.982 1.00 93.88 116 ILE A C 1
ATOM 927 O O . ILE A 1 116 ? -15.925 5.863 14.247 1.00 93.88 116 ILE A O 1
ATOM 931 N N . GLU A 1 117 ? -17.123 7.531 15.127 1.00 93.88 117 GLU A N 1
ATOM 932 C CA . GLU A 1 117 ? -18.302 7.267 14.297 1.00 93.88 117 GLU A CA 1
ATOM 933 C C . GLU A 1 117 ? -18.170 8.022 12.971 1.00 93.88 117 GLU A C 1
ATOM 935 O O . GLU A 1 117 ? -18.246 9.252 12.920 1.00 93.88 117 GLU A O 1
ATOM 940 N N . ARG A 1 118 ? -17.979 7.282 11.878 1.00 91.31 118 ARG A N 1
ATOM 941 C CA . ARG A 1 118 ? -17.900 7.848 10.532 1.00 91.31 118 ARG A CA 1
ATOM 942 C C . ARG A 1 118 ? -19.289 7.887 9.929 1.00 91.31 118 ARG A C 1
ATOM 944 O O . ARG A 1 118 ? -19.941 6.857 9.815 1.00 91.31 118 ARG A O 1
ATOM 951 N N . THR A 1 119 ? -19.730 9.078 9.534 1.00 91.62 119 THR A N 1
ATOM 952 C CA . THR A 1 119 ? -20.999 9.287 8.831 1.00 91.62 119 THR A CA 1
ATOM 953 C C . THR A 1 119 ? -20.730 9.990 7.512 1.00 91.62 119 THR A C 1
ATOM 955 O O . THR A 1 119 ? -20.215 11.105 7.507 1.00 91.62 119 THR A O 1
ATOM 958 N N . LEU A 1 120 ? -21.095 9.345 6.407 1.00 89.50 120 LEU A N 1
ATOM 959 C CA . LEU A 1 120 ? -20.951 9.878 5.054 1.00 89.50 120 LEU A CA 1
ATOM 960 C C . LEU A 1 120 ? -22.305 9.896 4.365 1.00 89.50 120 LEU A C 1
ATOM 962 O O . LEU A 1 120 ? -23.111 8.978 4.531 1.00 89.50 120 LEU A O 1
ATOM 966 N N . GLY A 1 121 ? -22.541 10.948 3.590 1.00 85.69 121 GLY A N 1
ATOM 967 C CA . GLY A 1 121 ? -23.720 11.076 2.751 1.00 85.69 121 GLY A CA 1
ATOM 968 C C . GLY A 1 121 ? -23.324 11.398 1.320 1.00 85.69 121 GLY A C 1
ATOM 969 O O . GLY A 1 121 ? -22.468 12.249 1.097 1.00 85.69 121 GLY A O 1
ATOM 970 N N . VAL A 1 122 ? -23.951 10.722 0.361 1.00 85.06 122 VAL A N 1
ATOM 971 C CA . VAL A 1 122 ? -23.826 11.020 -1.067 1.00 85.06 122 VAL A CA 1
ATOM 972 C C . VAL A 1 122 ? -25.235 11.094 -1.644 1.00 85.06 122 VAL A C 1
ATOM 974 O O . VAL A 1 122 ? -25.938 10.094 -1.759 1.00 85.06 122 VAL A O 1
ATOM 977 N N . GLY A 1 123 ? -25.674 12.303 -1.990 1.00 83.31 123 GLY A N 1
ATOM 978 C CA . GLY A 1 123 ? -27.054 12.542 -2.420 1.00 83.31 123 GLY A CA 1
ATOM 979 C C . GLY A 1 123 ? -28.058 12.319 -1.283 1.00 83.31 123 GLY A C 1
ATOM 980 O O . GLY A 1 123 ? -27.922 12.922 -0.221 1.00 83.31 123 GLY A O 1
ATOM 981 N N . ASP A 1 124 ? -29.065 11.475 -1.521 1.00 83.06 124 ASP A N 1
ATOM 982 C CA . ASP A 1 124 ? -30.083 11.101 -0.523 1.00 83.06 124 ASP A CA 1
ATOM 983 C C . ASP A 1 124 ? -29.658 9.892 0.338 1.00 83.06 124 ASP A C 1
ATOM 985 O O . ASP A 1 124 ? -30.369 9.505 1.268 1.00 83.06 124 ASP A O 1
ATOM 989 N N . GLU A 1 125 ? -28.515 9.273 0.027 1.00 87.69 125 GLU A N 1
ATOM 990 C CA . GLU A 1 125 ? -27.983 8.118 0.746 1.00 87.69 125 GLU A CA 1
ATOM 991 C C . GLU A 1 125 ? -27.080 8.582 1.888 1.00 87.69 125 GLU A C 1
ATOM 993 O O . GLU A 1 125 ? -26.195 9.415 1.696 1.00 87.69 125 GLU A O 1
ATOM 998 N N . GLN A 1 126 ? -27.278 8.016 3.078 1.00 90.50 126 GLN A N 1
ATOM 999 C CA . GLN A 1 126 ? -26.451 8.284 4.248 1.00 90.50 126 GLN A CA 1
ATOM 1000 C C . GLN A 1 126 ? -26.105 6.974 4.946 1.00 90.50 126 GLN A C 1
ATOM 1002 O O . GLN A 1 126 ? -26.972 6.136 5.197 1.00 90.50 126 GLN A O 1
ATOM 1007 N N . VAL A 1 127 ? -24.830 6.816 5.282 1.00 92.69 127 VAL A N 1
ATOM 1008 C CA . VAL A 1 127 ? -24.296 5.649 5.976 1.00 92.69 127 VAL A CA 1
ATOM 1009 C C . VAL A 1 127 ? -23.486 6.098 7.172 1.00 92.69 127 VAL A C 1
ATOM 1011 O O . VAL A 1 127 ? -22.678 7.019 7.066 1.00 92.69 127 VAL A O 1
ATOM 1014 N N . SER A 1 128 ? -23.645 5.362 8.268 1.00 94.38 128 SER A N 1
ATOM 1015 C CA . SER A 1 128 ? -22.756 5.440 9.419 1.00 94.38 128 SER A CA 1
ATOM 1016 C C . SER A 1 128 ? -22.121 4.080 9.703 1.00 94.38 128 SER A C 1
ATOM 1018 O O . SER A 1 128 ? -22.751 3.028 9.522 1.00 94.38 128 SER A O 1
ATOM 1020 N N . PHE A 1 129 ? -20.863 4.095 10.130 1.00 95.06 129 PHE A N 1
ATOM 1021 C CA . PHE A 1 129 ? -20.157 2.919 10.622 1.00 95.06 129 PHE A CA 1
ATOM 1022 C C . PHE A 1 129 ? -19.059 3.300 11.616 1.00 95.06 129 PHE A C 1
ATOM 1024 O O . PHE A 1 129 ? -18.641 4.453 11.719 1.00 95.06 129 PHE A O 1
ATOM 1031 N N . GLU A 1 130 ? -18.624 2.300 12.372 1.00 95.38 130 GLU A N 1
ATOM 1032 C CA . GLU A 1 130 ? -17.596 2.444 13.391 1.00 95.38 130 GLU A CA 1
ATOM 1033 C C . GLU A 1 130 ? -16.199 2.406 12.771 1.00 95.38 130 GLU A C 1
ATOM 1035 O O . GLU A 1 130 ? -15.927 1.548 11.932 1.00 95.38 130 GLU A O 1
ATOM 1040 N N . SER A 1 131 ? -15.308 3.286 13.216 1.00 96.19 131 SER A N 1
ATOM 1041 C CA . SER A 1 131 ? -13.896 3.288 12.853 1.00 96.19 131 SER A CA 1
ATOM 1042 C C . SER A 1 131 ? -13.031 3.261 14.110 1.00 96.19 131 SER A C 1
ATOM 1044 O O . SER A 1 131 ? -13.211 4.075 15.011 1.00 96.19 131 SER A O 1
ATOM 1046 N N . LEU A 1 132 ? -12.115 2.305 14.208 1.00 96.81 132 LEU A N 1
ATOM 1047 C CA . LEU A 1 132 ? -11.214 2.163 15.348 1.00 96.81 132 LEU A CA 1
ATOM 1048 C C . LEU A 1 132 ? -10.026 3.110 15.175 1.00 96.81 132 LEU A C 1
ATOM 1050 O O . LEU A 1 132 ? -9.368 3.088 14.136 1.00 96.81 132 LEU A O 1
ATOM 1054 N N . ASN A 1 133 ? -9.734 3.910 16.198 1.00 96.19 133 ASN A N 1
ATOM 1055 C CA . ASN A 1 133 ? -8.672 4.908 16.154 1.00 96.19 133 ASN A CA 1
ATOM 1056 C C . ASN A 1 133 ? -7.401 4.387 16.835 1.00 96.19 133 ASN A C 1
ATOM 1058 O O . ASN A 1 133 ? -7.271 4.429 18.063 1.00 96.19 133 ASN A O 1
ATOM 1062 N N . PHE A 1 134 ? -6.461 3.861 16.051 1.00 95.75 134 PHE A N 1
ATOM 1063 C CA . PHE A 1 134 ? -5.161 3.439 16.561 1.00 95.75 134 PHE A CA 1
ATOM 1064 C C . PHE A 1 134 ? -4.098 3.343 15.464 1.00 95.75 134 PHE A C 1
ATOM 1066 O O . PHE A 1 134 ? -4.377 3.064 14.302 1.00 95.75 134 PHE A O 1
ATOM 1073 N N . ASP A 1 135 ? -2.841 3.497 15.876 1.00 94.56 135 ASP A N 1
ATOM 1074 C CA . ASP A 1 135 ? -1.681 3.270 15.016 1.00 94.56 135 ASP A CA 1
ATOM 1075 C C . ASP A 1 135 ? -1.525 1.777 14.689 1.00 94.56 135 ASP A C 1
ATOM 1077 O O . ASP A 1 135 ? -1.226 0.965 15.572 1.00 94.56 135 ASP A O 1
ATOM 1081 N N . ILE A 1 136 ? -1.687 1.423 13.414 1.00 95.69 136 ILE A N 1
ATOM 1082 C CA . ILE A 1 136 ? -1.628 0.046 12.910 1.00 95.69 136 ILE A CA 1
ATOM 1083 C C . ILE A 1 136 ? -0.243 -0.606 13.015 1.00 95.69 136 ILE A C 1
ATOM 1085 O O . ILE A 1 136 ? -0.142 -1.827 12.880 1.00 95.69 136 ILE A O 1
ATOM 1089 N N . THR A 1 137 ? 0.818 0.158 13.284 1.00 93.94 137 THR A N 1
ATOM 1090 C CA . THR A 1 137 ? 2.165 -0.389 13.513 1.00 93.94 137 THR A CA 1
ATOM 1091 C C . THR A 1 137 ? 2.289 -1.104 14.862 1.00 93.94 137 THR A C 1
ATOM 1093 O O . THR A 1 137 ? 3.191 -1.927 15.048 1.00 93.94 137 THR A O 1
ATOM 1096 N N . ARG A 1 138 ? 1.356 -0.868 15.800 1.00 93.06 138 ARG A N 1
ATOM 1097 C CA . ARG A 1 138 ? 1.351 -1.543 17.105 1.00 93.06 138 ARG A CA 1
ATOM 1098 C C . ARG A 1 138 ? 1.077 -3.040 16.988 1.00 93.06 138 ARG A C 1
ATOM 1100 O O . ARG A 1 138 ? 0.443 -3.528 16.053 1.00 93.06 138 ARG A O 1
ATOM 1107 N N . THR A 1 139 ? 1.506 -3.782 18.003 1.00 89.50 139 THR A N 1
ATOM 1108 C CA . THR A 1 139 ? 1.353 -5.248 18.037 1.00 89.50 139 THR A CA 1
ATOM 1109 C C . THR A 1 139 ? 0.019 -5.719 18.625 1.00 89.50 139 THR A C 1
ATOM 1111 O O . THR A 1 139 ? -0.392 -6.850 18.369 1.00 89.50 139 THR A O 1
ATOM 1114 N N . ASP A 1 140 ? -0.673 -4.863 19.373 1.00 91.81 140 ASP A N 1
ATOM 1115 C CA . ASP A 1 140 ? -1.907 -5.125 20.113 1.00 91.81 140 ASP A CA 1
ATOM 1116 C C . ASP A 1 140 ? -3.115 -4.427 19.467 1.00 91.81 140 ASP A C 1
ATOM 1118 O O . ASP A 1 140 ? -3.693 -3.492 20.017 1.00 91.81 140 ASP A O 1
ATOM 1122 N N . TRP A 1 141 ? -3.501 -4.877 18.269 1.00 95.69 141 TRP A N 1
ATOM 1123 C CA . TRP A 1 141 ? -4.675 -4.340 17.572 1.00 95.69 141 TRP A CA 1
ATOM 1124 C C . TRP A 1 141 ? -5.956 -4.576 18.393 1.00 95.69 141 TRP A C 1
ATOM 1126 O O . TRP A 1 141 ? -6.293 -5.736 18.650 1.00 95.69 141 TRP A O 1
ATOM 1136 N N . PRO A 1 142 ? -6.703 -3.519 18.770 1.00 94.19 142 PRO A N 1
ATOM 1137 C CA . PRO A 1 142 ? -7.962 -3.628 19.508 1.00 94.19 142 PRO A CA 1
ATOM 1138 C C . PRO A 1 142 ? -9.128 -4.006 18.577 1.00 94.19 142 PRO A C 1
ATOM 1140 O O . PRO A 1 142 ? -10.179 -3.377 18.588 1.00 94.19 142 PRO A O 1
ATOM 1143 N N . VAL A 1 143 ? -8.932 -5.017 17.730 1.00 93.94 143 VAL A N 1
ATOM 1144 C CA . VAL A 1 143 ? -9.913 -5.460 16.735 1.00 93.94 143 VAL A CA 1
ATOM 1145 C C . VAL A 1 143 ? -10.639 -6.693 17.260 1.00 93.94 143 VAL A C 1
ATOM 1147 O O . VAL A 1 143 ? -10.021 -7.723 17.540 1.00 93.94 143 VAL A O 1
ATOM 1150 N N . GLU A 1 144 ? -11.961 -6.601 17.387 1.00 86.56 144 GLU A N 1
ATOM 1151 C CA . GLU A 1 144 ? -12.794 -7.725 17.805 1.00 86.56 144 GLU A CA 1
ATOM 1152 C C . GLU A 1 144 ? -13.239 -8.572 16.602 1.00 86.56 144 GLU A C 1
ATOM 1154 O O . GLU A 1 144 ? -13.798 -8.073 15.629 1.00 86.56 144 GLU A O 1
ATOM 1159 N N . GLY A 1 145 ? -13.043 -9.890 16.688 1.00 87.06 145 GLY A N 1
ATOM 1160 C CA . GLY A 1 145 ? -13.542 -10.834 15.687 1.00 87.06 145 GLY A CA 1
ATOM 1161 C C . GLY A 1 145 ? -12.655 -10.987 14.447 1.00 87.06 145 GLY A C 1
ATOM 1162 O O . GLY A 1 145 ? -11.461 -10.696 14.463 1.00 87.06 145 GLY A O 1
ATOM 1163 N N . ARG A 1 146 ? -13.236 -11.563 13.388 1.00 95.81 146 ARG A N 1
ATOM 1164 C CA . ARG A 1 146 ? -12.575 -11.800 12.098 1.00 95.81 146 ARG A CA 1
ATOM 1165 C C . ARG A 1 146 ? -13.501 -11.396 10.948 1.00 95.81 146 ARG A C 1
ATOM 1167 O O . ARG A 1 146 ? -14.716 -11.552 11.069 1.00 95.81 146 ARG A O 1
ATOM 1174 N N . PHE A 1 147 ? -12.927 -10.950 9.836 1.00 98.38 147 PHE A N 1
ATOM 1175 C CA . PHE A 1 147 ? -13.629 -10.359 8.696 1.00 98.38 147 PHE A CA 1
ATOM 1176 C C . PHE A 1 147 ? -13.600 -11.247 7.451 1.00 98.38 147 PHE A C 1
ATOM 1178 O O . PHE A 1 147 ? -12.619 -11.964 7.235 1.00 98.38 147 PHE A O 1
ATOM 1185 N N . ASP A 1 148 ? -14.669 -11.208 6.651 1.00 98.56 148 ASP A N 1
ATOM 1186 C CA . ASP A 1 148 ? -14.754 -11.901 5.354 1.00 98.56 148 ASP A CA 1
ATOM 1187 C C . ASP A 1 148 ? -13.989 -11.145 4.260 1.00 98.56 148 ASP A C 1
ATOM 1189 O O . ASP A 1 148 ? -13.394 -11.762 3.376 1.00 98.56 148 ASP A O 1
ATOM 1193 N N . THR A 1 149 ? -13.956 -9.814 4.353 1.00 98.69 149 THR A N 1
ATOM 1194 C CA . THR A 1 149 ? -13.228 -8.939 3.430 1.00 98.69 149 THR A CA 1
ATOM 1195 C C . THR A 1 149 ? -12.414 -7.908 4.206 1.00 98.69 149 THR A C 1
ATOM 1197 O O . THR A 1 149 ? -12.905 -7.290 5.145 1.00 98.69 149 THR A O 1
ATOM 1200 N N . VAL A 1 150 ? -11.161 -7.702 3.811 1.00 98.75 150 VAL A N 1
ATOM 1201 C CA . VAL A 1 150 ? -10.284 -6.655 4.340 1.00 98.75 150 VAL A CA 1
ATOM 1202 C C . VAL A 1 150 ? -9.806 -5.782 3.187 1.00 98.75 150 VAL A C 1
ATOM 1204 O O . VAL A 1 150 ? -9.350 -6.293 2.162 1.00 98.75 150 VAL A O 1
ATOM 1207 N N . LEU A 1 151 ? -9.915 -4.470 3.355 1.00 98.75 151 LEU A N 1
ATOM 1208 C CA . LEU A 1 151 ? -9.412 -3.453 2.444 1.00 98.75 151 LEU A CA 1
ATOM 1209 C C . LEU A 1 151 ? -8.175 -2.801 3.062 1.00 98.75 151 LEU A C 1
ATOM 1211 O O . LEU A 1 151 ? -8.149 -2.535 4.263 1.00 98.75 151 LEU A O 1
ATOM 1215 N N . PHE A 1 152 ? -7.143 -2.570 2.255 1.00 98.38 152 PHE A N 1
ATOM 1216 C CA . PHE A 1 152 ? -5.914 -1.924 2.710 1.00 98.38 152 PHE A CA 1
ATOM 1217 C C . PHE A 1 152 ? -5.275 -1.145 1.557 1.00 98.38 152 PHE A C 1
ATOM 1219 O O . PHE A 1 152 ? -4.417 -1.658 0.842 1.00 98.38 152 PHE A O 1
ATOM 1226 N N . PHE A 1 153 ? -5.759 0.065 1.296 1.00 97.25 153 PHE A N 1
ATOM 1227 C CA . PHE A 1 153 ? -5.408 0.827 0.096 1.00 97.25 153 PHE A CA 1
ATOM 1228 C C . PHE A 1 153 ? -4.496 2.001 0.424 1.00 97.25 153 PHE A C 1
ATOM 1230 O O . PHE A 1 153 ? -4.912 2.883 1.161 1.00 97.25 153 PHE A O 1
ATOM 1237 N N . GLU A 1 154 ? -3.306 2.043 -0.183 1.00 94.38 154 GLU A N 1
ATOM 1238 C CA . GLU A 1 154 ? -2.406 3.211 -0.125 1.00 94.38 154 GLU A CA 1
ATOM 1239 C C . GLU A 1 154 ? -2.023 3.592 1.317 1.00 94.38 154 GLU A C 1
ATOM 1241 O O . GLU A 1 154 ? -2.083 4.743 1.736 1.00 94.38 154 GLU A O 1
ATOM 1246 N N . VAL A 1 155 ? -1.708 2.570 2.117 1.00 95.12 155 VAL A N 1
ATOM 1247 C CA . VAL A 1 155 ? -1.257 2.726 3.508 1.00 95.12 155 VAL A CA 1
ATOM 1248 C C . VAL A 1 155 ? 0.122 2.100 3.728 1.00 95.12 155 VAL A C 1
ATOM 1250 O O . VAL A 1 155 ? 0.937 2.597 4.505 1.00 95.12 155 VAL A O 1
ATOM 1253 N N . LEU A 1 156 ? 0.401 0.974 3.066 1.00 97.12 156 LEU A N 1
ATOM 1254 C CA . LEU A 1 156 ? 1.570 0.137 3.345 1.00 97.12 156 LEU A CA 1
ATOM 1255 C C . LEU A 1 156 ? 2.902 0.839 3.036 1.00 97.12 156 LEU A C 1
ATOM 1257 O O . LEU A 1 156 ? 3.910 0.567 3.684 1.00 97.12 156 LEU A O 1
ATOM 1261 N N . GLU A 1 157 ? 2.916 1.735 2.057 1.00 95.44 157 GLU A N 1
ATOM 1262 C CA . GLU A 1 157 ? 4.053 2.566 1.658 1.00 95.44 157 GLU A CA 1
ATOM 1263 C C . GLU A 1 157 ? 4.484 3.570 2.734 1.00 95.44 157 GLU A C 1
ATOM 1265 O O . GLU A 1 157 ? 5.629 4.032 2.723 1.00 95.44 157 GLU A O 1
ATOM 1270 N N . HIS A 1 158 ? 3.599 3.877 3.683 1.00 93.38 158 HIS A N 1
ATOM 1271 C CA . HIS A 1 158 ? 3.868 4.777 4.802 1.00 93.38 158 HIS A CA 1
ATOM 1272 C C . HIS A 1 158 ? 4.428 4.042 6.029 1.00 93.38 158 HIS A C 1
ATOM 1274 O O . HIS A 1 158 ? 4.880 4.682 6.976 1.00 93.38 158 HIS A O 1
ATOM 1280 N N . ILE A 1 159 ? 4.449 2.704 6.017 1.00 94.06 159 ILE A N 1
ATOM 1281 C CA . ILE A 1 159 ? 4.998 1.905 7.116 1.00 94.06 159 ILE A CA 1
ATOM 1282 C C . ILE A 1 159 ? 6.524 1.926 7.041 1.00 94.06 159 ILE A C 1
ATOM 1284 O O . ILE A 1 159 ? 7.134 1.353 6.138 1.00 94.06 159 ILE A O 1
ATOM 1288 N N . ASN A 1 160 ? 7.145 2.585 8.013 1.00 91.00 160 ASN A N 1
ATOM 1289 C CA . ASN A 1 160 ? 8.592 2.789 8.088 1.00 91.00 160 ASN A CA 1
ATOM 1290 C C . ASN A 1 160 ? 9.340 1.683 8.855 1.00 91.00 160 ASN A C 1
ATOM 1292 O O . ASN A 1 160 ? 10.542 1.523 8.648 1.00 91.00 160 ASN A O 1
ATOM 1296 N N . GLU A 1 161 ? 8.659 0.941 9.732 1.00 91.25 161 GLU A N 1
ATOM 1297 C CA . GLU A 1 161 ? 9.293 -0.044 10.616 1.00 91.25 161 GLU A CA 1
ATOM 1298 C C . GLU A 1 161 ? 9.123 -1.489 10.130 1.00 91.25 161 GLU A C 1
ATOM 1300 O O . GLU A 1 161 ? 10.103 -2.143 9.769 1.00 91.25 161 GLU A O 1
ATOM 1305 N N . ASP A 1 162 ? 7.894 -2.018 10.132 1.00 96.19 162 ASP A N 1
ATOM 1306 C CA . ASP A 1 162 ? 7.664 -3.454 9.934 1.00 96.19 162 ASP A CA 1
ATOM 1307 C C . ASP A 1 162 ? 6.385 -3.778 9.135 1.00 96.19 162 ASP A C 1
ATOM 1309 O O . ASP A 1 162 ? 5.365 -4.183 9.708 1.00 96.19 162 ASP A O 1
ATOM 1313 N N . PRO A 1 163 ? 6.427 -3.669 7.792 1.00 97.31 163 PRO A N 1
ATOM 1314 C CA . PRO A 1 163 ? 5.274 -3.950 6.937 1.00 97.31 163 PRO A CA 1
ATOM 1315 C C . PRO A 1 163 ? 4.749 -5.387 7.099 1.00 97.31 163 PRO A C 1
ATOM 1317 O O . PRO A 1 163 ? 3.538 -5.599 7.125 1.00 97.31 163 PRO A O 1
ATOM 1320 N N . MET A 1 164 ? 5.615 -6.394 7.278 1.00 98.12 164 MET A N 1
ATOM 1321 C CA . MET A 1 164 ? 5.163 -7.772 7.523 1.00 98.12 164 MET A CA 1
ATOM 1322 C C . MET A 1 164 ? 4.509 -7.948 8.891 1.00 98.12 164 MET A C 1
ATOM 1324 O O . MET A 1 164 ? 3.679 -8.842 9.032 1.00 98.12 164 MET A O 1
ATOM 1328 N N . GLY A 1 165 ? 4.845 -7.117 9.881 1.00 97.88 165 GLY A N 1
ATOM 1329 C CA . GLY A 1 165 ? 4.133 -7.070 11.154 1.00 97.88 165 GLY A CA 1
ATOM 1330 C C . GLY A 1 165 ? 2.671 -6.699 10.948 1.00 97.88 165 GLY A C 1
ATOM 1331 O O . GLY A 1 165 ? 1.793 -7.454 11.360 1.00 97.88 165 GLY A O 1
ATOM 1332 N N . VAL A 1 166 ? 2.413 -5.617 10.212 1.00 97.94 166 VAL A N 1
ATOM 1333 C CA . VAL A 1 166 ? 1.057 -5.194 9.826 1.00 97.94 166 VAL A CA 1
ATOM 1334 C C . VAL A 1 166 ? 0.333 -6.303 9.058 1.00 97.94 166 VAL A C 1
ATOM 1336 O O . VAL A 1 166 ? -0.779 -6.683 9.422 1.00 97.94 166 VAL A O 1
ATOM 1339 N N . MET A 1 167 ? 0.983 -6.920 8.065 1.00 98.44 167 MET A N 1
ATOM 1340 C CA . MET A 1 167 ? 0.388 -8.034 7.313 1.00 98.44 167 MET A CA 1
ATOM 1341 C C . MET A 1 167 ? 0.045 -9.247 8.190 1.00 98.44 167 MET A C 1
ATOM 1343 O O . MET A 1 167 ? -0.935 -9.946 7.938 1.00 98.44 167 MET A O 1
ATOM 1347 N N . GLU A 1 168 ? 0.823 -9.505 9.240 1.00 97.50 168 GLU A N 1
ATOM 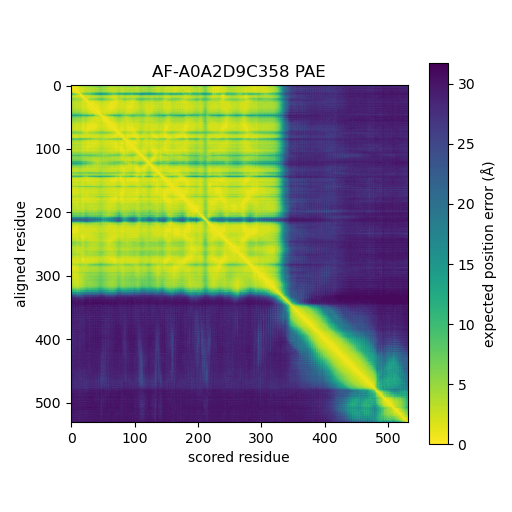1348 C CA . GLU A 1 168 ? 0.555 -10.568 10.209 1.00 97.50 168 GLU A CA 1
ATOM 1349 C C . GLU A 1 168 ? -0.699 -10.269 11.053 1.00 97.50 168 GLU A C 1
ATOM 1351 O O . GLU A 1 168 ? -1.427 -11.190 11.431 1.00 97.50 168 GLU A O 1
ATOM 1356 N N . ARG A 1 169 ? -0.985 -8.991 11.334 1.00 97.50 169 ARG A N 1
ATOM 1357 C CA . ARG A 1 169 ? -2.192 -8.538 12.053 1.00 97.50 169 ARG A CA 1
ATOM 1358 C C . ARG A 1 169 ? -3.412 -8.588 11.143 1.00 97.50 169 ARG A C 1
ATOM 1360 O O . ARG A 1 169 ? -4.439 -9.127 11.551 1.00 97.50 169 ARG A O 1
ATOM 1367 N N . ILE A 1 170 ? -3.259 -8.161 9.892 1.00 98.06 170 ILE A N 1
ATOM 1368 C CA . ILE A 1 170 ? -4.276 -8.323 8.846 1.00 98.06 170 ILE A CA 1
ATOM 1369 C C . ILE A 1 170 ? -4.654 -9.795 8.705 1.00 98.06 170 ILE A C 1
ATOM 1371 O O . ILE A 1 170 ? -5.827 -10.140 8.825 1.00 98.06 170 ILE A O 1
ATOM 1375 N N . ASN A 1 171 ? -3.668 -10.688 8.551 1.00 98.00 171 ASN A N 1
ATOM 1376 C CA . ASN A 1 171 ? -3.931 -12.123 8.469 1.00 98.00 171 ASN A CA 1
ATOM 1377 C C . ASN A 1 171 ? -4.711 -12.618 9.700 1.00 98.00 171 ASN A C 1
ATOM 1379 O O . ASN A 1 171 ? -5.677 -13.358 9.536 1.00 98.00 171 ASN A O 1
ATOM 1383 N N . ALA A 1 172 ? -4.350 -12.201 10.917 1.00 96.69 172 ALA A N 1
ATOM 1384 C CA . ALA A 1 172 ? -5.062 -12.601 12.134 1.00 96.69 172 ALA A CA 1
ATOM 1385 C C . ALA A 1 172 ? -6.531 -12.127 12.163 1.00 96.69 172 ALA A C 1
ATOM 1387 O O . ALA A 1 172 ? -7.399 -12.874 12.617 1.00 96.69 172 ALA A O 1
ATOM 1388 N N . CYS A 1 173 ? -6.815 -10.937 11.625 1.00 96.81 173 CYS A N 1
ATOM 1389 C CA . CYS A 1 173 ? -8.164 -10.369 11.538 1.00 96.81 173 CYS A CA 1
ATOM 1390 C C . CYS A 1 173 ? -9.005 -10.969 10.400 1.00 96.81 173 CYS A C 1
ATOM 1392 O O . CYS A 1 173 ? -10.218 -10.831 10.394 1.00 96.81 173 CYS A O 1
ATOM 1394 N N . MET A 1 174 ? -8.415 -11.651 9.426 1.00 98.50 174 MET A N 1
ATOM 1395 C CA . MET A 1 174 ? -9.145 -12.264 8.308 1.00 98.50 174 MET A CA 1
ATOM 1396 C C . MET A 1 174 ? -9.689 -13.636 8.686 1.00 98.50 174 MET A C 1
ATOM 1398 O O . MET A 1 174 ? -8.911 -14.422 9.221 1.00 98.50 174 MET A O 1
ATOM 1402 N N . LYS A 1 175 ? -10.948 -13.981 8.372 1.00 97.88 175 LYS A N 1
ATOM 1403 C CA . LYS A 1 175 ? -11.503 -15.356 8.463 1.00 97.88 175 LYS A CA 1
ATOM 1404 C C . LYS A 1 175 ? -10.778 -16.326 7.503 1.00 97.88 175 LYS A C 1
ATOM 1406 O O . LYS A 1 175 ? -10.028 -15.871 6.640 1.00 97.88 175 LYS A O 1
ATOM 1411 N N . PRO A 1 176 ? -10.918 -17.658 7.652 1.00 95.19 176 PRO A N 1
ATOM 1412 C CA . PRO A 1 176 ? -10.490 -18.586 6.602 1.00 95.19 176 PRO A CA 1
ATOM 1413 C C . PRO A 1 176 ? -11.166 -18.223 5.274 1.00 95.19 176 PRO A C 1
ATOM 1415 O O . PRO A 1 176 ? -12.321 -17.808 5.291 1.00 95.19 176 PRO A O 1
ATOM 1418 N N . ASP A 1 177 ? -10.436 -18.329 4.163 1.00 93.50 177 ASP A N 1
ATOM 1419 C CA . ASP A 1 177 ? -10.909 -17.994 2.808 1.00 93.50 177 ASP A CA 1
ATOM 1420 C C . ASP A 1 177 ? -11.366 -16.531 2.605 1.00 93.50 177 ASP A C 1
ATOM 1422 O O . ASP A 1 177 ? -11.916 -16.180 1.562 1.00 93.50 177 ASP A O 1
ATOM 1426 N N . ALA A 1 178 ? -11.090 -15.648 3.570 1.00 97.88 178 ALA A N 1
ATOM 1427 C CA . ALA A 1 178 ? -11.392 -14.226 3.464 1.00 97.88 178 ALA A CA 1
ATOM 1428 C C . ALA A 1 178 ? -10.579 -13.540 2.358 1.00 97.88 178 ALA A C 1
ATOM 1430 O O . ALA A 1 178 ? -9.460 -13.948 2.023 1.00 97.88 178 ALA A O 1
ATOM 1431 N N . THR A 1 179 ? -11.126 -12.441 1.845 1.00 98.44 179 THR A N 1
ATOM 1432 C CA . THR A 1 179 ? -10.528 -11.640 0.775 1.00 98.44 179 THR A CA 1
ATOM 1433 C C . THR A 1 179 ? -9.722 -10.489 1.343 1.00 98.44 179 THR A C 1
ATOM 1435 O O . THR A 1 179 ? -10.213 -9.752 2.189 1.00 98.44 179 THR A O 1
ATOM 1438 N N . LEU A 1 180 ? -8.509 -10.289 0.840 1.00 98.81 180 LEU A N 1
ATOM 1439 C CA . LEU A 1 180 ? -7.763 -9.046 1.004 1.00 98.81 180 LEU A CA 1
ATOM 1440 C C . LEU A 1 180 ? -7.748 -8.318 -0.337 1.00 98.81 180 LEU A C 1
ATOM 1442 O O . LEU A 1 180 ? -7.304 -8.887 -1.335 1.00 98.81 180 LEU A O 1
ATOM 1446 N N . VAL A 1 181 ? -8.180 -7.062 -0.358 1.00 98.69 181 VAL A N 1
ATOM 1447 C CA . VAL A 1 181 ? -7.988 -6.174 -1.507 1.00 98.69 181 VAL A CA 1
ATOM 1448 C C . VAL A 1 181 ? -7.092 -5.026 -1.081 1.00 98.69 181 VAL A C 1
ATOM 1450 O O . VAL A 1 181 ? -7.360 -4.345 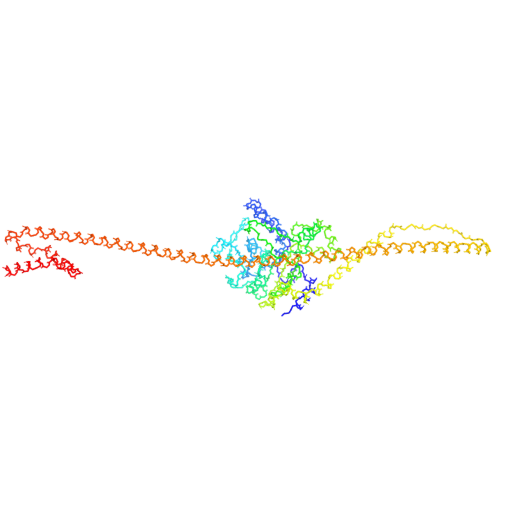-0.096 1.00 98.69 181 VAL A O 1
ATOM 1453 N N . MET A 1 182 ? -5.996 -4.846 -1.805 1.00 98.31 182 MET A N 1
ATOM 1454 C CA . MET A 1 182 ? -4.921 -3.960 -1.388 1.00 98.31 182 MET A CA 1
ATOM 1455 C C . MET A 1 182 ? -4.307 -3.246 -2.580 1.00 98.31 182 MET A C 1
ATOM 1457 O O . MET A 1 182 ? -4.185 -3.831 -3.660 1.00 98.31 182 MET A O 1
ATOM 1461 N N . SER A 1 183 ? -3.879 -2.004 -2.370 1.00 98.12 183 SER A N 1
ATOM 1462 C CA . SER A 1 183 ? -3.112 -1.255 -3.359 1.00 98.12 183 SER A CA 1
ATOM 1463 C C . SER A 1 183 ? -1.898 -0.572 -2.758 1.00 98.12 183 SER A C 1
ATOM 1465 O O . SER A 1 183 ? -1.883 -0.251 -1.571 1.00 98.12 183 SER A O 1
ATOM 1467 N N . VAL A 1 184 ? -0.880 -0.414 -3.600 1.00 97.62 184 VAL A N 1
ATOM 1468 C CA . VAL A 1 184 ? 0.355 0.312 -3.303 1.00 97.62 184 VAL A CA 1
ATOM 1469 C C . VAL A 1 184 ? 0.894 0.977 -4.575 1.00 97.62 184 VAL A C 1
ATOM 1471 O O . VAL A 1 184 ? 0.649 0.476 -5.685 1.00 97.62 184 VAL A O 1
ATOM 1474 N N . PRO A 1 185 ? 1.710 2.034 -4.449 1.00 96.56 185 PRO A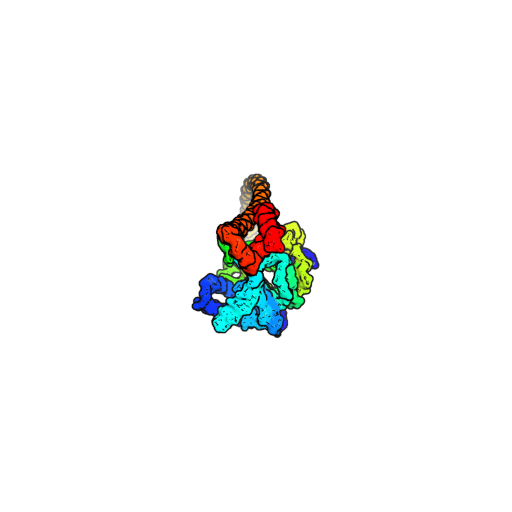 N 1
ATOM 1475 C CA . PRO A 1 185 ? 2.437 2.611 -5.570 1.00 96.56 185 PRO A CA 1
ATOM 1476 C C . PRO A 1 185 ? 3.417 1.624 -6.224 1.00 96.56 185 PRO A C 1
ATOM 1478 O O . PRO A 1 185 ? 3.991 0.751 -5.566 1.00 96.56 185 PRO A O 1
ATOM 1481 N N . ASN A 1 186 ? 3.635 1.786 -7.532 1.00 97.25 186 ASN A N 1
ATOM 1482 C CA . ASN A 1 186 ? 4.583 1.020 -8.339 1.00 97.25 186 ASN A CA 1
ATOM 1483 C C . ASN A 1 186 ? 5.854 1.831 -8.641 1.00 97.25 186 ASN A C 1
ATOM 1485 O O . ASN A 1 186 ? 5.867 2.687 -9.532 1.00 97.25 186 ASN A O 1
ATOM 1489 N N . ALA A 1 187 ? 6.955 1.474 -7.985 1.00 96.31 187 ALA A N 1
ATOM 1490 C CA . ALA A 1 187 ? 8.257 2.118 -8.145 1.00 96.31 187 ALA A CA 1
ATOM 1491 C C . ALA A 1 187 ? 8.907 1.911 -9.531 1.00 96.31 187 ALA A C 1
ATOM 1493 O O . ALA A 1 187 ? 9.886 2.576 -9.855 1.00 96.31 187 ALA A O 1
ATOM 1494 N N . ILE A 1 188 ? 8.395 0.993 -10.364 1.00 94.38 188 ILE A N 1
ATOM 1495 C CA . ILE A 1 188 ? 8.872 0.780 -11.747 1.00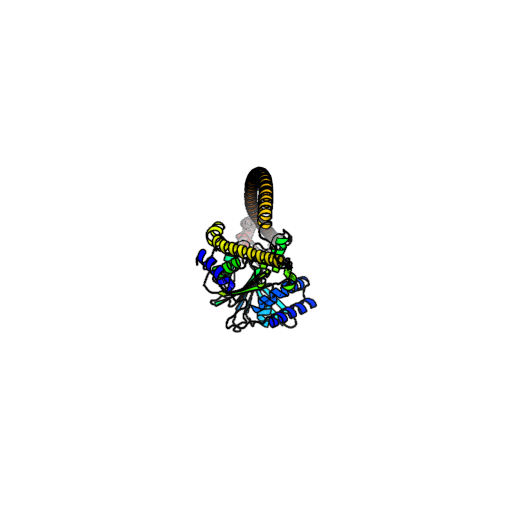 94.38 188 ILE A CA 1
ATOM 1496 C C . ILE A 1 188 ? 7.847 1.227 -12.800 1.00 94.38 188 ILE A C 1
ATOM 1498 O O . ILE A 1 188 ? 7.775 0.661 -13.889 1.00 94.38 188 ILE A O 1
ATOM 1502 N N . SER A 1 189 ? 7.031 2.223 -12.466 1.00 97.00 189 SER A N 1
ATOM 1503 C CA . SER A 1 189 ? 5.999 2.772 -13.347 1.00 97.00 189 SER A CA 1
ATOM 1504 C C . SER A 1 189 ? 6.535 3.738 -14.405 1.00 97.00 189 SER A C 1
ATOM 1506 O O . SER A 1 189 ? 7.697 4.151 -14.376 1.00 97.00 189 SER A O 1
ATOM 1508 N N . TYR A 1 190 ? 5.666 4.141 -15.339 1.00 96.50 190 TYR A N 1
ATOM 1509 C CA . TYR A 1 190 ? 5.976 5.176 -16.328 1.00 96.50 190 TYR A CA 1
ATOM 1510 C C . TYR A 1 190 ? 6.396 6.482 -15.638 1.00 96.50 190 TYR A C 1
ATOM 1512 O O . TYR A 1 190 ? 7.310 7.156 -16.105 1.00 96.50 190 TYR A O 1
ATOM 1520 N N . LYS A 1 191 ? 5.767 6.814 -14.500 1.00 95.44 191 LYS A N 1
ATOM 1521 C CA . LYS A 1 191 ? 6.059 8.017 -13.719 1.00 95.44 191 LYS A CA 1
ATOM 1522 C C . LYS A 1 191 ? 7.486 7.968 -13.176 1.00 95.44 191 LYS A C 1
ATOM 1524 O O . LYS A 1 191 ? 8.273 8.861 -13.472 1.00 95.44 191 LYS A O 1
ATOM 1529 N N . SER A 1 192 ? 7.855 6.885 -12.491 1.00 95.75 192 SER A N 1
ATOM 1530 C CA . SER A 1 192 ? 9.218 6.689 -11.978 1.00 95.75 192 SER A CA 1
ATOM 1531 C C . SER A 1 192 ? 10.266 6.669 -13.095 1.00 95.75 192 SER A C 1
ATOM 1533 O O . SER A 1 192 ? 11.347 7.235 -12.940 1.00 95.75 192 SER A O 1
ATOM 1535 N N . LEU A 1 193 ? 9.948 6.058 -14.244 1.00 96.12 193 LEU A N 1
ATOM 1536 C CA . LEU A 1 193 ? 10.835 6.056 -15.408 1.00 96.12 193 LEU A CA 1
ATOM 1537 C C . LEU A 1 193 ? 11.025 7.465 -15.986 1.00 96.12 193 LEU A C 1
ATOM 1539 O O . LEU A 1 193 ? 12.142 7.823 -16.344 1.00 96.12 193 LEU A O 1
ATOM 1543 N N . ARG A 1 194 ? 9.972 8.284 -16.057 1.00 94.50 194 ARG A N 1
ATOM 1544 C CA . ARG A 1 194 ? 10.082 9.677 -16.513 1.00 94.50 194 ARG A CA 1
ATOM 1545 C C . ARG A 1 194 ? 11.004 10.491 -15.627 1.00 94.50 194 ARG A C 1
ATOM 1547 O O . ARG A 1 194 ? 11.892 11.152 -16.158 1.00 94.50 194 ARG A O 1
ATOM 1554 N N . GLU A 1 195 ? 10.822 10.403 -14.313 1.00 94.88 195 GLU A N 1
ATOM 1555 C CA . GLU A 1 195 ? 11.693 11.083 -13.352 1.00 94.88 195 GLU A CA 1
ATOM 1556 C C . GLU A 1 195 ? 13.148 10.617 -13.515 1.00 94.88 195 GLU A C 1
ATOM 1558 O O . GLU A 1 195 ? 14.054 11.441 -13.644 1.00 94.88 195 GLU A O 1
ATOM 1563 N N . PHE A 1 196 ? 13.371 9.304 -13.653 1.00 95.62 196 PHE A N 1
ATOM 1564 C CA . PHE A 1 196 ? 14.698 8.745 -13.920 1.00 95.62 196 PHE A CA 1
ATOM 1565 C C . PHE A 1 196 ? 15.346 9.318 -15.190 1.00 95.62 196 PHE A C 1
ATOM 1567 O O . PHE A 1 196 ? 16.514 9.708 -15.166 1.00 95.62 196 PHE A O 1
ATOM 1574 N N . LEU A 1 197 ? 14.601 9.391 -16.298 1.00 95.19 197 LEU A N 1
ATOM 1575 C CA . LEU A 1 197 ? 15.111 9.857 -17.593 1.00 95.19 197 LEU A CA 1
ATOM 1576 C C . LEU A 1 197 ? 15.562 11.324 -17.573 1.00 95.19 197 LEU A C 1
ATOM 1578 O O . LEU A 1 197 ? 16.412 11.706 -18.378 1.00 95.19 197 LEU A O 1
ATOM 1582 N N . VAL A 1 198 ? 15.032 12.135 -16.655 1.00 95.31 198 VAL A N 1
ATOM 1583 C CA . VAL A 1 198 ? 15.428 13.541 -16.472 1.00 95.31 198 VAL A CA 1
ATOM 1584 C C . VAL A 1 198 ? 16.375 13.757 -15.284 1.00 95.31 198 VAL A C 1
ATOM 1586 O O . VAL A 1 198 ? 16.724 14.896 -14.979 1.00 95.31 198 VAL A O 1
ATOM 1589 N N . GLY A 1 199 ? 16.828 12.679 -14.633 1.00 95.19 199 GLY A N 1
ATOM 1590 C CA . GLY A 1 199 ? 17.769 12.725 -13.509 1.00 95.19 199 GLY A CA 1
ATOM 1591 C C . GLY A 1 199 ? 17.142 13.070 -12.154 1.00 95.19 199 GLY A C 1
ATOM 1592 O O . GLY A 1 199 ? 17.872 13.399 -11.219 1.00 95.19 199 GLY A O 1
ATOM 1593 N N . MET A 1 200 ? 15.816 12.998 -12.037 1.00 94.31 200 MET A N 1
ATOM 1594 C CA . MET A 1 200 ? 15.089 13.146 -10.776 1.00 94.31 200 MET A CA 1
ATOM 1595 C C . MET A 1 200 ? 14.995 11.803 -10.027 1.00 94.31 200 MET A C 1
ATOM 1597 O O . MET A 1 200 ? 15.174 10.739 -10.631 1.00 94.31 200 MET A O 1
ATOM 1601 N N . PRO A 1 201 ? 14.737 11.812 -8.703 1.00 90.31 201 PRO A N 1
ATOM 1602 C CA . PRO A 1 201 ? 14.524 10.583 -7.944 1.00 90.31 201 PRO A CA 1
ATOM 1603 C C . PRO A 1 201 ? 13.387 9.744 -8.557 1.00 90.31 201 PRO A C 1
ATOM 1605 O O . PRO A 1 201 ? 12.303 10.279 -8.773 1.00 90.31 201 PRO A O 1
ATOM 1608 N N . PRO A 1 202 ? 13.590 8.439 -8.817 1.00 90.81 202 PRO A N 1
ATOM 1609 C CA . PRO A 1 202 ? 12.622 7.594 -9.523 1.00 90.81 202 PRO A CA 1
ATOM 1610 C C . PRO A 1 202 ? 11.507 7.085 -8.595 1.00 90.81 202 PRO A C 1
ATOM 1612 O O . PRO A 1 202 ? 11.262 5.885 -8.496 1.00 90.81 202 PRO A O 1
ATOM 1615 N N . TRP A 1 203 ? 10.891 7.990 -7.844 1.00 85.81 203 TRP A N 1
ATOM 1616 C CA . TRP A 1 203 ? 9.844 7.696 -6.866 1.00 85.81 203 TRP A CA 1
ATOM 1617 C C . TRP A 1 203 ? 8.508 8.191 -7.422 1.00 85.81 203 TRP A C 1
ATOM 1619 O O . TRP A 1 203 ? 8.466 9.131 -8.211 1.00 85.81 203 TRP A O 1
ATOM 1629 N N . THR A 1 204 ? 7.397 7.581 -7.033 1.00 85.81 204 THR A N 1
ATOM 1630 C CA . THR A 1 204 ? 6.072 8.091 -7.392 1.00 85.81 204 THR A CA 1
ATOM 1631 C C . THR A 1 204 ? 5.686 9.289 -6.526 1.00 85.81 204 THR A C 1
ATOM 1633 O O . THR A 1 204 ? 5.027 10.201 -7.034 1.00 85.81 204 THR A O 1
ATOM 1636 N N . TYR A 1 205 ? 6.137 9.334 -5.267 1.00 86.50 205 TYR A N 1
ATOM 1637 C CA . TYR A 1 205 ? 5.963 10.465 -4.355 1.00 86.50 205 TYR A CA 1
ATOM 1638 C C . TYR A 1 205 ? 7.058 10.477 -3.268 1.00 86.50 205 TYR A C 1
ATOM 1640 O O . TYR A 1 205 ? 7.237 9.510 -2.534 1.00 86.50 205 TYR A O 1
ATOM 1648 N N . TRP A 1 206 ? 7.828 11.568 -3.159 1.00 82.31 206 TRP A N 1
ATOM 1649 C CA . TRP A 1 206 ? 8.989 11.658 -2.247 1.00 82.31 206 TRP A CA 1
ATOM 1650 C C . TRP A 1 206 ? 9.103 12.991 -1.496 1.00 82.31 206 TRP A C 1
ATOM 1652 O O . TRP A 1 206 ? 10.125 13.255 -0.852 1.00 82.31 206 TRP A O 1
ATOM 1662 N N . PHE A 1 207 ? 8.095 13.854 -1.613 1.00 83.00 207 PHE A N 1
ATOM 1663 C CA . PHE A 1 207 ? 8.136 15.201 -1.056 1.00 83.00 207 PHE A CA 1
ATOM 1664 C C . PHE A 1 207 ? 8.150 15.172 0.478 1.00 83.00 207 PHE A C 1
ATOM 1666 O O . PHE A 1 207 ? 7.561 14.302 1.114 1.00 83.00 207 PHE A O 1
ATOM 1673 N N . TYR A 1 208 ? 8.872 16.127 1.066 1.00 76.56 208 TYR A N 1
ATOM 1674 C CA . TYR A 1 208 ? 8.815 16.406 2.496 1.00 76.56 208 TYR A CA 1
ATOM 1675 C C . TYR A 1 208 ? 7.827 17.555 2.704 1.00 76.56 208 TYR A C 1
ATOM 1677 O O . TYR A 1 208 ? 8.139 18.695 2.358 1.00 76.56 208 TYR A O 1
ATOM 1685 N N . GLU A 1 209 ? 6.656 17.262 3.257 1.00 67.50 209 GLU A N 1
ATOM 1686 C CA . GLU A 1 209 ? 5.693 18.277 3.688 1.00 67.50 209 GLU A CA 1
ATOM 1687 C C . GLU A 1 209 ? 6.064 18.719 5.121 1.00 67.50 209 GLU A C 1
ATOM 1689 O O . GLU A 1 209 ? 6.284 17.861 5.982 1.00 67.50 209 GLU A O 1
ATOM 1694 N N . PRO A 1 210 ? 6.174 20.029 5.420 1.00 63.41 210 PRO A N 1
ATOM 1695 C CA . PRO A 1 210 ? 6.359 20.505 6.796 1.00 63.41 210 PRO A CA 1
ATOM 1696 C C . PRO A 1 210 ? 5.189 20.129 7.712 1.00 63.41 210 PRO A C 1
ATOM 1698 O O . PRO A 1 210 ? 5.360 20.047 8.927 1.00 63.41 210 PRO A O 1
ATOM 1701 N N . ASP A 1 211 ? 4.018 19.930 7.111 1.00 62.53 211 ASP A N 1
ATOM 1702 C CA . ASP A 1 211 ? 2.785 19.514 7.754 1.00 62.53 211 ASP A CA 1
ATOM 1703 C C . ASP A 1 211 ? 2.442 18.083 7.317 1.00 62.53 211 ASP A C 1
ATOM 1705 O O . ASP A 1 211 ? 1.840 17.857 6.275 1.00 62.53 211 ASP A O 1
ATOM 1709 N N . LEU A 1 212 ? 2.867 17.092 8.102 1.00 54.22 212 LEU A N 1
ATOM 1710 C CA . LEU A 1 212 ? 2.625 15.674 7.806 1.00 54.22 212 LEU A CA 1
ATOM 1711 C C . LEU A 1 212 ? 1.180 15.230 8.104 1.00 54.22 212 LEU A C 1
ATOM 1713 O O . LEU A 1 212 ? 0.893 14.040 8.005 1.00 54.22 212 LEU A O 1
ATOM 1717 N N . SER A 1 213 ? 0.284 16.146 8.494 1.00 56.06 213 SER A N 1
ATOM 1718 C CA . SER A 1 213 ? -1.087 15.809 8.900 1.00 56.06 213 SER A CA 1
ATOM 1719 C C . SER A 1 213 ? -1.985 15.344 7.750 1.00 56.06 213 SER A C 1
ATOM 1721 O O . SER A 1 213 ? -2.997 14.695 8.006 1.00 56.06 213 SER A O 1
ATOM 1723 N N . HIS A 1 214 ? -1.629 15.638 6.494 1.00 53.72 214 HIS A N 1
ATOM 1724 C CA . HIS A 1 214 ? -2.518 15.394 5.354 1.00 53.72 214 HIS A CA 1
ATOM 1725 C C . HIS A 1 214 ? -2.071 14.289 4.388 1.00 53.72 214 HIS A C 1
ATOM 1727 O O . HIS A 1 214 ? -2.935 13.704 3.743 1.00 53.72 214 HIS A O 1
ATOM 1733 N N . GLU A 1 215 ? -0.785 13.926 4.337 1.00 65.69 215 GLU A N 1
ATOM 1734 C CA . GLU A 1 215 ? -0.313 12.710 3.655 1.00 65.69 215 GLU A CA 1
ATOM 1735 C C . GLU A 1 215 ? 1.130 12.402 4.106 1.00 65.69 215 GLU A C 1
ATOM 1737 O O . GLU A 1 215 ? 2.056 13.153 3.777 1.00 65.69 215 GLU A O 1
ATOM 1742 N N . PRO A 1 216 ? 1.378 11.347 4.907 1.00 72.38 216 PRO A N 1
ATOM 1743 C CA . PRO A 1 216 ? 2.738 11.016 5.304 1.00 72.38 216 PRO A CA 1
ATOM 1744 C C . PRO A 1 216 ? 3.567 10.659 4.067 1.00 72.38 216 PRO A C 1
ATOM 1746 O O . PRO A 1 216 ? 3.091 10.039 3.123 1.00 72.38 216 PRO A O 1
ATOM 1749 N N . ARG A 1 217 ? 4.850 11.017 4.045 1.00 82.94 217 ARG A N 1
ATOM 1750 C CA . ARG A 1 217 ? 5.729 10.645 2.927 1.00 82.94 217 ARG A CA 1
ATOM 1751 C C . ARG A 1 217 ? 5.771 9.117 2.750 1.00 82.94 217 ARG A C 1
ATOM 1753 O O . ARG A 1 217 ? 5.843 8.381 3.735 1.00 82.94 217 ARG A O 1
ATOM 1760 N N . HIS A 1 218 ? 5.854 8.639 1.507 1.00 90.56 218 HIS A N 1
ATOM 1761 C CA . HIS A 1 218 ? 6.208 7.245 1.234 1.00 90.56 218 HIS A CA 1
ATOM 1762 C C . HIS A 1 218 ? 7.594 6.933 1.819 1.00 90.56 218 HIS A C 1
ATOM 1764 O O . HIS A 1 218 ? 8.598 7.576 1.492 1.00 90.56 218 HIS A O 1
ATOM 1770 N N . CYS A 1 219 ? 7.656 5.946 2.703 1.00 90.50 219 CYS A N 1
ATOM 1771 C CA . CYS A 1 219 ? 8.902 5.432 3.264 1.00 90.50 219 CYS A CA 1
ATOM 1772 C C . CYS A 1 219 ? 9.514 4.369 2.353 1.00 90.50 219 CYS A C 1
ATOM 1774 O O . CYS A 1 219 ? 10.737 4.287 2.228 1.00 90.50 219 CYS A O 1
ATOM 1776 N N . PHE A 1 220 ? 8.661 3.593 1.684 1.00 92.50 220 PHE A N 1
ATOM 1777 C CA . PHE A 1 220 ? 9.070 2.538 0.774 1.00 92.50 220 PHE A CA 1
ATOM 1778 C C . PHE A 1 220 ? 8.024 2.334 -0.323 1.00 92.50 220 PHE A C 1
ATOM 1780 O O . PHE A 1 220 ? 6.860 2.067 -0.038 1.00 92.50 220 PHE A O 1
ATOM 1787 N N . GLU A 1 221 ? 8.442 2.410 -1.586 1.00 93.81 221 GLU A N 1
ATOM 1788 C CA . GLU A 1 221 ? 7.571 2.114 -2.724 1.00 93.81 221 GLU A CA 1
ATOM 1789 C C . GLU A 1 221 ? 7.857 0.724 -3.283 1.00 93.81 221 GLU A C 1
ATOM 1791 O O . GLU A 1 221 ? 9.005 0.308 -3.466 1.00 93.81 221 GLU A O 1
ATOM 1796 N N . TYR A 1 222 ? 6.789 -0.006 -3.578 1.00 96.50 222 TYR A N 1
ATOM 1797 C CA . TYR A 1 222 ? 6.878 -1.405 -3.952 1.00 96.50 222 TYR A CA 1
ATOM 1798 C C . TYR A 1 222 ? 7.088 -1.571 -5.457 1.00 96.50 222 TYR A C 1
ATOM 1800 O O . TYR A 1 222 ? 6.682 -0.756 -6.278 1.00 96.50 222 TYR A O 1
ATOM 1808 N N . THR A 1 223 ? 7.681 -2.698 -5.845 1.00 95.62 223 THR A N 1
ATOM 1809 C CA . THR A 1 223 ? 7.631 -3.191 -7.230 1.00 95.62 223 THR A CA 1
ATOM 1810 C C . THR A 1 223 ? 6.732 -4.425 -7.288 1.00 95.62 223 THR A C 1
ATOM 1812 O O . THR A 1 223 ? 6.512 -5.055 -6.248 1.00 95.62 223 THR A O 1
ATOM 1815 N N . PRO A 1 224 ? 6.273 -4.867 -8.473 1.00 95.31 224 PRO A N 1
ATOM 1816 C CA . PRO A 1 224 ? 5.460 -6.073 -8.585 1.00 95.31 224 PRO A CA 1
ATOM 1817 C C . PRO A 1 224 ? 6.115 -7.308 -7.952 1.00 95.31 224 PRO A C 1
ATOM 1819 O O . PRO A 1 224 ? 5.425 -8.131 -7.363 1.00 95.31 224 PRO A O 1
ATOM 1822 N N . VAL A 1 225 ? 7.443 -7.442 -8.029 1.00 94.69 225 VAL A N 1
ATOM 1823 C CA . VAL A 1 225 ? 8.167 -8.569 -7.413 1.00 94.69 225 VAL A CA 1
ATOM 1824 C C . VAL A 1 225 ? 8.119 -8.484 -5.888 1.00 94.69 225 VAL A C 1
ATOM 1826 O O . VAL A 1 225 ? 7.793 -9.470 -5.226 1.00 94.69 225 VAL A O 1
ATOM 1829 N N . VAL A 1 226 ? 8.416 -7.312 -5.324 1.00 97.00 226 VAL A N 1
ATOM 1830 C CA . VAL A 1 226 ? 8.443 -7.113 -3.866 1.00 97.00 226 VAL A CA 1
ATOM 1831 C C . VAL A 1 226 ? 7.035 -7.248 -3.286 1.00 97.00 226 VAL A C 1
ATOM 1833 O O . VAL A 1 226 ? 6.844 -7.961 -2.304 1.00 97.00 226 VAL A O 1
ATOM 1836 N N . PHE A 1 227 ? 6.035 -6.645 -3.934 1.00 98.06 227 PHE A N 1
ATOM 1837 C CA . PHE A 1 227 ? 4.647 -6.684 -3.481 1.00 98.06 227 PHE A CA 1
ATOM 1838 C C . PHE A 1 227 ? 4.077 -8.108 -3.499 1.00 98.06 227 PHE A C 1
ATOM 1840 O O . PHE A 1 227 ? 3.549 -8.574 -2.491 1.00 98.06 227 PHE A O 1
ATOM 1847 N N . ARG A 1 228 ? 4.278 -8.864 -4.590 1.00 97.81 228 ARG A N 1
ATOM 1848 C CA . ARG A 1 228 ? 3.880 -10.282 -4.640 1.00 97.81 228 ARG A CA 1
ATOM 1849 C C . ARG A 1 228 ? 4.603 -11.131 -3.598 1.00 97.81 228 ARG A C 1
ATOM 1851 O O . ARG A 1 228 ? 4.004 -12.054 -3.046 1.00 97.81 228 ARG A O 1
ATOM 1858 N N . SER A 1 229 ? 5.873 -10.829 -3.327 1.00 98.00 229 SER A N 1
ATOM 1859 C CA . SER A 1 229 ? 6.643 -11.529 -2.296 1.00 98.00 229 SER A CA 1
ATOM 1860 C C . SER A 1 229 ? 6.058 -11.281 -0.907 1.00 98.00 229 SER A C 1
ATOM 1862 O O . SER A 1 229 ? 5.878 -12.238 -0.164 1.00 98.00 229 SER A O 1
ATOM 1864 N N . LEU A 1 230 ? 5.699 -10.034 -0.581 1.00 98.56 230 LEU A N 1
ATOM 1865 C CA . LEU A 1 230 ? 5.038 -9.666 0.676 1.00 98.56 230 LEU A CA 1
ATOM 1866 C C . LEU A 1 230 ? 3.673 -10.355 0.831 1.00 98.56 230 LEU A C 1
ATOM 1868 O O . LEU A 1 230 ? 3.401 -10.962 1.867 1.00 98.56 230 LEU A O 1
ATOM 1872 N N . LEU A 1 231 ? 2.837 -10.339 -0.211 1.00 98.50 231 LEU A N 1
ATOM 1873 C CA . LEU A 1 231 ? 1.528 -11.006 -0.198 1.00 98.50 231 LEU A CA 1
ATOM 1874 C C . LEU A 1 231 ? 1.676 -12.524 0.002 1.00 98.50 231 LEU A C 1
ATOM 1876 O O . LEU A 1 231 ? 1.086 -13.105 0.910 1.00 98.50 231 LEU A O 1
ATOM 1880 N N . THR A 1 232 ? 2.544 -13.171 -0.774 1.00 98.19 232 THR A N 1
ATOM 1881 C CA . THR A 1 232 ? 2.767 -14.622 -0.663 1.00 98.19 232 THR A CA 1
ATOM 1882 C C . THR A 1 232 ? 3.357 -14.994 0.703 1.00 98.19 232 THR A C 1
ATOM 1884 O O . THR A 1 232 ? 2.900 -15.934 1.356 1.00 98.19 232 THR A O 1
ATOM 1887 N N . ALA A 1 233 ? 4.351 -14.235 1.176 1.00 98.31 233 ALA A N 1
ATOM 1888 C CA . ALA A 1 233 ? 4.999 -14.460 2.465 1.00 98.31 233 ALA A CA 1
ATOM 1889 C C . ALA A 1 233 ? 4.051 -14.257 3.654 1.00 98.31 233 ALA A C 1
ATOM 1891 O O . ALA A 1 233 ? 4.245 -14.906 4.682 1.00 98.31 233 ALA A O 1
ATOM 1892 N N . SER A 1 234 ? 3.028 -13.403 3.506 1.00 98.25 234 SER A N 1
ATOM 1893 C CA . SER A 1 234 ? 1.992 -13.131 4.516 1.00 98.25 234 SER A CA 1
ATOM 1894 C C . SER A 1 234 ? 0.836 -14.136 4.525 1.00 98.25 234 SER A C 1
ATOM 1896 O O . SER A 1 234 ? -0.105 -13.997 5.309 1.00 98.25 234 SER A O 1
ATOM 1898 N N . GLY A 1 235 ? 0.928 -15.191 3.711 1.00 97.94 235 GLY A N 1
ATOM 1899 C CA . GLY A 1 235 ? -0.062 -16.263 3.685 1.00 97.94 235 GLY A CA 1
ATOM 1900 C C . GLY A 1 235 ? -1.238 -15.984 2.758 1.00 97.94 235 GLY A C 1
ATOM 1901 O O . GLY A 1 235 ? -2.296 -16.589 2.927 1.00 97.94 235 GLY A O 1
ATOM 1902 N N . MET A 1 236 ? -1.063 -15.081 1.792 1.00 98.12 236 MET A N 1
ATOM 1903 C CA . MET A 1 236 ? -2.073 -14.747 0.795 1.00 98.12 236 MET A CA 1
ATOM 1904 C C . MET A 1 236 ? -1.832 -15.516 -0.507 1.00 98.12 236 MET A C 1
ATOM 1906 O O . MET A 1 236 ? -0.697 -15.655 -0.964 1.00 98.12 236 MET A O 1
ATOM 1910 N N . SER A 1 237 ? -2.912 -15.991 -1.126 1.00 96.88 237 SER A N 1
ATOM 1911 C CA . SER A 1 237 ? -2.918 -16.461 -2.512 1.00 96.88 237 SER A CA 1
ATOM 1912 C C . SER A 1 237 ? -3.459 -15.351 -3.404 1.00 96.88 237 SER A C 1
ATOM 1914 O O . SER A 1 237 ? -4.559 -14.853 -3.172 1.00 96.88 237 SER A O 1
ATOM 1916 N N . ILE A 1 238 ? -2.675 -14.935 -4.397 1.00 97.88 238 ILE A N 1
ATOM 1917 C CA . ILE A 1 238 ? -3.016 -13.810 -5.272 1.00 97.88 238 ILE A CA 1
ATOM 1918 C C . ILE A 1 238 ? -3.967 -14.309 -6.363 1.00 97.88 238 ILE A C 1
ATOM 1920 O O . ILE A 1 238 ? -3.541 -15.020 -7.272 1.00 97.88 238 ILE A O 1
ATOM 1924 N N . GLY A 1 239 ? -5.243 -13.933 -6.266 1.00 96.69 239 GLY A N 1
ATOM 1925 C CA . GLY A 1 239 ? -6.270 -14.292 -7.247 1.00 96.69 239 GLY A CA 1
ATOM 1926 C C . GLY A 1 239 ? -6.256 -13.368 -8.461 1.00 96.69 239 GLY A C 1
ATOM 1927 O O . GLY A 1 239 ? -6.435 -13.817 -9.590 1.00 96.69 239 GLY A O 1
ATOM 1928 N N . ALA A 1 240 ? -5.985 -12.079 -8.242 1.00 97.94 240 ALA A N 1
ATOM 1929 C CA . ALA A 1 240 ? -5.833 -11.114 -9.320 1.00 97.94 240 ALA A CA 1
ATOM 1930 C C . ALA A 1 240 ? -4.883 -9.976 -8.947 1.00 97.94 240 ALA A C 1
ATOM 1932 O O . ALA A 1 240 ? -4.845 -9.532 -7.802 1.00 97.94 240 ALA A O 1
ATOM 1933 N N . MET A 1 241 ? -4.141 -9.463 -9.924 1.00 97.69 241 MET A N 1
ATOM 1934 C CA . MET A 1 241 ? -3.262 -8.312 -9.754 1.00 97.69 241 MET A CA 1
ATOM 1935 C C . MET A 1 241 ? -3.136 -7.528 -11.058 1.00 97.69 241 MET A C 1
ATOM 1937 O O . MET A 1 241 ? -2.945 -8.099 -12.132 1.00 97.69 241 MET A O 1
ATOM 1941 N N . ARG A 1 242 ? -3.184 -6.199 -10.973 1.00 96.31 242 ARG A N 1
ATOM 1942 C CA . ARG A 1 242 ? -2.918 -5.320 -12.117 1.00 96.31 242 ARG A CA 1
ATOM 1943 C C . ARG A 1 242 ? -2.221 -4.039 -11.697 1.00 96.31 242 ARG A C 1
ATOM 1945 O O . ARG A 1 242 ? -2.362 -3.598 -10.561 1.00 96.31 242 ARG A O 1
ATOM 1952 N N . THR A 1 243 ? -1.524 -3.427 -12.647 1.00 96.62 243 THR A N 1
ATOM 1953 C CA . THR A 1 243 ? -1.104 -2.029 -12.548 1.00 96.62 243 THR A CA 1
ATOM 1954 C C . THR A 1 243 ? -2.085 -1.154 -13.316 1.00 96.62 243 THR A C 1
ATOM 1956 O O . THR A 1 243 ? -2.574 -1.579 -14.366 1.00 96.62 243 THR A O 1
ATOM 1959 N N . ILE A 1 244 ? -2.360 0.049 -12.831 1.00 96.12 244 ILE A N 1
ATOM 1960 C CA . ILE A 1 244 ? -3.260 1.008 -13.475 1.00 96.12 244 ILE A CA 1
ATOM 1961 C C . ILE A 1 244 ? -2.549 2.340 -13.699 1.00 96.12 244 ILE A C 1
ATOM 1963 O O . ILE A 1 244 ? -1.690 2.714 -12.905 1.00 96.12 244 ILE A O 1
ATOM 1967 N N . PHE A 1 245 ? -2.928 3.024 -14.778 1.00 96.50 245 PHE A N 1
ATOM 1968 C CA . PHE A 1 245 ? -2.541 4.404 -15.058 1.00 96.50 245 PHE A CA 1
ATOM 1969 C C . PHE A 1 245 ? -3.574 5.306 -14.379 1.00 96.50 245 PHE A C 1
ATOM 1971 O O . PHE A 1 245 ? -4.631 5.569 -14.948 1.00 96.50 245 PHE A O 1
ATOM 1978 N N . ALA A 1 246 ? -3.344 5.662 -13.117 1.00 94.50 246 ALA A N 1
ATOM 1979 C CA . ALA A 1 246 ? -4.325 6.362 -12.290 1.00 94.50 246 ALA A CA 1
ATOM 1980 C C . ALA A 1 246 ? -4.404 7.866 -12.614 1.00 94.50 246 ALA A C 1
ATOM 1982 O O . ALA A 1 246 ? -5.497 8.434 -12.615 1.00 94.50 246 ALA A O 1
ATOM 1983 N N . TYR A 1 247 ? -3.266 8.481 -12.939 1.00 92.69 247 TYR A N 1
ATOM 1984 C CA . TYR A 1 247 ? -3.078 9.922 -13.131 1.00 92.69 247 TYR A CA 1
ATOM 1985 C C . TYR A 1 247 ? -2.709 10.305 -14.573 1.00 92.69 247 TYR A C 1
ATOM 1987 O O . TYR A 1 247 ? -2.471 11.479 -14.859 1.00 92.69 247 TYR A O 1
ATOM 1995 N N . SER A 1 248 ? -2.641 9.336 -15.488 1.00 93.94 248 SER A N 1
ATOM 1996 C CA . SER A 1 248 ? -2.405 9.561 -16.920 1.00 93.94 248 SER A CA 1
ATOM 1997 C C . SER A 1 248 ? -3.107 8.493 -17.764 1.00 93.94 248 SER A C 1
ATOM 1999 O O . SER A 1 248 ? -3.876 7.680 -17.259 1.00 93.94 248 SER A O 1
ATOM 2001 N N . THR A 1 249 ? -2.865 8.497 -19.072 1.00 91.88 249 THR A N 1
ATOM 2002 C CA . THR A 1 249 ? -3.370 7.486 -20.009 1.00 91.88 249 THR A CA 1
ATOM 2003 C C . THR A 1 249 ? -2.213 6.872 -20.782 1.00 91.88 249 THR A C 1
ATOM 2005 O O . THR A 1 249 ? -1.191 7.519 -20.988 1.00 91.88 249 THR A O 1
ATOM 2008 N N . ILE A 1 250 ? -2.385 5.638 -21.261 1.00 92.06 250 ILE A N 1
ATOM 2009 C CA . ILE A 1 250 ? -1.378 4.964 -22.097 1.00 92.06 250 ILE A CA 1
ATOM 2010 C C . ILE A 1 250 ? -1.014 5.825 -23.316 1.00 92.06 250 ILE A C 1
ATOM 2012 O O . ILE A 1 250 ? 0.161 5.964 -23.640 1.00 92.06 250 ILE A O 1
ATOM 2016 N N . ASP A 1 251 ? -2.008 6.456 -23.945 1.00 92.81 251 ASP A N 1
ATOM 2017 C CA . ASP A 1 251 ? -1.790 7.304 -25.119 1.00 92.81 251 ASP A CA 1
ATOM 2018 C C . ASP A 1 251 ? -0.992 8.575 -24.804 1.00 92.81 251 ASP A C 1
ATOM 2020 O O . ASP A 1 251 ? -0.188 9.016 -25.622 1.00 92.81 251 ASP A O 1
ATOM 2024 N N . ALA A 1 252 ? -1.166 9.149 -23.613 1.00 94.50 252 ALA A N 1
ATOM 2025 C CA . ALA A 1 252 ? -0.398 10.318 -23.192 1.00 94.50 252 ALA A CA 1
ATOM 2026 C C . ALA A 1 252 ? 1.071 9.987 -22.875 1.00 94.50 252 ALA A C 1
ATOM 2028 O O . ALA A 1 252 ? 1.917 10.877 -22.910 1.00 94.50 252 ALA A O 1
ATOM 2029 N N . GLU A 1 253 ? 1.385 8.723 -22.583 1.00 95.62 253 GLU A N 1
ATOM 2030 C CA . GLU A 1 253 ? 2.714 8.287 -22.135 1.00 95.62 253 GLU A CA 1
ATOM 2031 C C . GLU A 1 253 ? 3.476 7.477 -23.199 1.00 95.62 253 GLU A C 1
ATOM 2033 O O . GLU A 1 253 ? 4.471 6.827 -22.878 1.00 95.62 253 GLU A O 1
ATOM 2038 N N . GLN A 1 254 ? 3.042 7.517 -24.466 1.00 95.31 254 GLN A N 1
ATOM 2039 C CA . GLN A 1 254 ? 3.569 6.681 -25.558 1.00 95.31 254 GLN A CA 1
ATOM 2040 C C . GLN A 1 254 ? 5.100 6.695 -25.676 1.00 95.31 254 GLN A C 1
ATOM 2042 O O . GLN A 1 254 ? 5.698 5.628 -25.794 1.00 95.31 254 GLN A O 1
ATOM 2047 N N . ASP A 1 255 ? 5.751 7.859 -25.584 1.00 95.75 255 ASP A N 1
ATOM 2048 C CA . ASP A 1 255 ? 7.216 7.958 -25.696 1.00 95.75 255 ASP A CA 1
ATOM 2049 C C . ASP A 1 255 ? 7.936 7.249 -24.538 1.00 95.75 255 ASP A C 1
ATOM 2051 O O . ASP A 1 255 ? 8.883 6.485 -24.738 1.00 95.75 255 ASP A O 1
ATOM 2055 N N . THR A 1 256 ? 7.452 7.457 -23.311 1.00 96.19 256 THR A N 1
ATOM 2056 C CA . THR A 1 256 ? 7.978 6.787 -22.114 1.00 96.19 256 THR A CA 1
ATOM 2057 C C . THR A 1 256 ? 7.785 5.277 -22.219 1.00 96.19 256 THR A C 1
ATOM 2059 O O . THR A 1 256 ? 8.684 4.500 -21.889 1.00 96.19 256 THR A O 1
ATOM 2062 N N . LEU A 1 257 ? 6.616 4.848 -22.697 1.00 96.31 257 LEU A N 1
ATOM 2063 C CA . LEU A 1 257 ? 6.286 3.438 -22.860 1.00 96.31 257 LEU A CA 1
ATOM 2064 C C . LEU A 1 257 ? 7.113 2.785 -23.969 1.00 96.31 257 LEU A C 1
ATOM 2066 O O . LEU A 1 257 ? 7.584 1.672 -23.767 1.00 96.31 257 LEU A O 1
ATOM 2070 N N . ALA A 1 258 ? 7.396 3.482 -25.069 1.00 94.62 258 ALA A N 1
ATOM 2071 C CA . ALA A 1 258 ? 8.291 2.992 -26.115 1.00 94.62 258 ALA A CA 1
ATOM 2072 C C . ALA A 1 258 ? 9.712 2.742 -25.577 1.00 94.62 258 ALA A C 1
ATOM 2074 O O . ALA A 1 258 ? 10.339 1.726 -25.892 1.00 94.62 258 ALA A O 1
ATOM 2075 N N . ILE A 1 259 ? 10.212 3.626 -24.703 1.00 94.75 259 ILE A N 1
ATOM 2076 C CA . ILE A 1 259 ? 11.486 3.406 -24.003 1.00 94.75 259 ILE A CA 1
ATOM 2077 C C . ILE A 1 259 ? 11.384 2.172 -23.101 1.00 94.75 259 ILE A C 1
ATOM 2079 O O . ILE A 1 259 ? 12.247 1.296 -23.175 1.00 94.75 259 ILE A O 1
ATOM 2083 N N . ALA A 1 260 ? 10.332 2.063 -22.290 1.00 94.75 260 ALA A N 1
ATOM 2084 C CA . ALA A 1 260 ? 10.119 0.915 -21.410 1.00 94.75 260 ALA A CA 1
ATOM 2085 C C . ALA A 1 260 ? 10.060 -0.416 -22.191 1.00 94.75 260 ALA A C 1
ATOM 2087 O O . ALA A 1 260 ? 10.706 -1.395 -21.812 1.00 94.75 260 ALA A O 1
ATOM 2088 N N . GLU A 1 261 ? 9.372 -0.444 -23.330 1.00 93.94 261 GLU A N 1
ATOM 2089 C CA . GLU A 1 261 ? 9.280 -1.599 -24.228 1.00 93.94 261 GLU A CA 1
ATOM 2090 C C . GLU A 1 261 ? 10.630 -1.963 -24.851 1.00 93.94 261 GLU A C 1
ATOM 2092 O O . GLU A 1 261 ? 10.979 -3.148 -24.942 1.00 93.94 261 GLU A O 1
ATOM 2097 N N . SER A 1 262 ? 11.450 -0.963 -25.191 1.00 91.75 262 SER A N 1
ATOM 2098 C CA . SER A 1 262 ? 12.831 -1.187 -25.638 1.00 91.75 262 SER A CA 1
ATOM 2099 C C . SER A 1 262 ? 13.706 -1.834 -24.554 1.00 91.75 262 SER A C 1
ATOM 2101 O O . SER A 1 262 ? 14.694 -2.495 -24.875 1.00 91.75 262 SER A O 1
ATOM 2103 N N . LEU A 1 263 ? 13.336 -1.677 -23.278 1.00 91.25 263 LEU A N 1
ATOM 2104 C CA . LEU A 1 263 ? 13.984 -2.288 -22.113 1.00 91.25 263 LEU A CA 1
ATOM 2105 C C . LEU A 1 263 ? 13.318 -3.610 -21.681 1.00 91.25 263 LEU A C 1
ATOM 2107 O O . LEU A 1 263 ? 13.731 -4.219 -20.691 1.00 91.25 263 LEU A O 1
ATOM 2111 N N . GLY A 1 264 ? 12.309 -4.077 -22.423 1.00 90.44 264 GLY A N 1
ATOM 2112 C CA . GLY A 1 264 ? 11.623 -5.346 -22.175 1.00 90.44 264 GLY A CA 1
ATOM 2113 C C . GLY A 1 264 ? 10.508 -5.279 -21.130 1.00 90.44 264 GLY A C 1
ATOM 2114 O O . GLY A 1 264 ? 10.128 -6.317 -20.586 1.00 90.44 264 GLY A O 1
ATOM 2115 N N . PHE A 1 265 ? 9.983 -4.091 -20.824 1.00 91.69 265 PHE A N 1
ATOM 2116 C CA . PHE A 1 265 ? 8.768 -3.941 -20.022 1.00 91.69 265 PHE A CA 1
ATOM 2117 C C . PHE A 1 265 ? 7.535 -3.905 -20.924 1.00 91.69 265 PHE A C 1
ATOM 2119 O O . PHE A 1 265 ? 7.554 -3.293 -21.985 1.00 91.69 265 PHE A O 1
ATOM 2126 N N . ALA A 1 266 ? 6.440 -4.531 -20.501 1.00 90.75 266 ALA A N 1
ATOM 2127 C CA . ALA A 1 266 ? 5.173 -4.388 -21.204 1.00 90.75 266 ALA A CA 1
ATOM 2128 C C . ALA A 1 266 ? 4.460 -3.117 -20.720 1.00 90.75 266 ALA A C 1
ATOM 2130 O O . ALA A 1 266 ? 4.310 -2.933 -19.514 1.00 90.75 266 ALA A O 1
ATOM 2131 N N . ALA A 1 267 ? 3.951 -2.285 -21.636 1.00 92.00 267 ALA A N 1
ATOM 2132 C CA . ALA A 1 267 ? 3.283 -1.021 -21.296 1.00 92.00 267 ALA A CA 1
ATOM 2133 C C . ALA A 1 267 ? 2.186 -1.170 -20.223 1.00 92.00 267 ALA A C 1
ATOM 2135 O O . ALA A 1 267 ? 2.074 -0.385 -19.288 1.00 92.00 267 ALA A O 1
ATOM 2136 N N . ARG A 1 268 ? 1.418 -2.252 -20.317 1.00 89.44 268 ARG A N 1
ATOM 2137 C CA . ARG A 1 268 ? 0.352 -2.647 -19.383 1.00 89.44 268 ARG A CA 1
ATOM 2138 C C . ARG A 1 268 ? 0.790 -2.927 -17.935 1.00 89.44 268 ARG A C 1
ATOM 2140 O O . ARG A 1 268 ? -0.087 -3.058 -17.089 1.00 89.44 268 ARG A O 1
ATOM 2147 N N . ASP A 1 269 ? 2.091 -3.069 -17.679 1.00 91.75 269 ASP A N 1
ATOM 2148 C CA . ASP A 1 269 ? 2.678 -3.306 -16.350 1.00 91.75 269 ASP A CA 1
ATOM 2149 C C . ASP A 1 269 ? 3.389 -2.049 -15.799 1.00 91.75 269 ASP A C 1
ATOM 2151 O O . ASP A 1 269 ? 3.985 -2.084 -14.722 1.00 91.75 269 ASP A O 1
ATOM 2155 N N . MET A 1 270 ? 3.324 -0.934 -16.541 1.00 95.56 270 MET A N 1
ATOM 2156 C CA . MET A 1 270 ? 3.961 0.347 -16.211 1.00 95.56 270 MET A CA 1
ATOM 2157 C C . MET A 1 270 ? 3.024 1.317 -15.477 1.00 95.56 270 MET A C 1
ATOM 2159 O O . MET A 1 270 ? 3.393 2.473 -15.278 1.00 95.56 270 MET A O 1
ATOM 2163 N N . GLY A 1 271 ? 1.829 0.882 -15.070 1.00 96.75 271 GLY A N 1
ATOM 2164 C CA . GLY A 1 271 ? 0.939 1.706 -14.251 1.00 96.75 271 GLY A CA 1
ATOM 2165 C C . GLY A 1 271 ? 1.558 2.010 -12.883 1.00 96.75 271 GLY A C 1
ATOM 2166 O O . GLY A 1 271 ? 2.249 1.167 -12.313 1.00 96.75 271 GLY A O 1
ATOM 2167 N N . GLU A 1 272 ? 1.332 3.208 -12.365 1.00 96.12 272 GLU A N 1
ATOM 2168 C CA . GLU A 1 272 ? 1.875 3.755 -11.117 1.00 96.12 272 GLU A CA 1
ATOM 2169 C C . GLU A 1 272 ? 1.164 3.287 -9.854 1.00 96.12 272 GLU A C 1
ATOM 2171 O O . GLU A 1 272 ? 1.744 3.398 -8.781 1.00 96.12 272 GLU A O 1
ATOM 2176 N N . THR A 1 273 ? -0.022 2.694 -9.969 1.00 96.94 273 THR A N 1
ATOM 2177 C CA . THR A 1 273 ? -0.694 2.039 -8.840 1.00 96.94 273 THR A CA 1
ATOM 2178 C C . THR A 1 273 ? -0.849 0.552 -9.122 1.00 96.94 273 THR A C 1
ATOM 2180 O O . THR A 1 273 ? -1.326 0.161 -10.189 1.00 96.94 273 THR A O 1
ATOM 2183 N N . MET A 1 274 ? -0.468 -0.293 -8.166 1.00 98.00 274 MET A N 1
ATOM 2184 C CA . MET A 1 274 ? -0.733 -1.732 -8.180 1.00 98.00 274 MET A CA 1
ATOM 2185 C C . MET A 1 274 ? -1.944 -2.031 -7.318 1.00 98.00 274 MET A C 1
ATOM 2187 O O . MET A 1 274 ? -2.016 -1.551 -6.198 1.00 98.00 274 MET A O 1
ATOM 2191 N N . ILE A 1 275 ? -2.855 -2.868 -7.807 1.00 98.38 275 ILE A N 1
ATOM 2192 C CA . ILE A 1 275 ? -3.986 -3.372 -7.026 1.00 98.38 275 ILE A CA 1
ATOM 2193 C C . ILE A 1 275 ? -3.954 -4.894 -7.083 1.00 98.38 275 ILE A C 1
ATOM 2195 O O . ILE A 1 275 ? -3.844 -5.468 -8.171 1.00 98.38 275 ILE A O 1
ATOM 2199 N N . ALA A 1 276 ? -4.059 -5.536 -5.925 1.00 98.44 276 ALA A N 1
ATOM 2200 C CA . ALA A 1 276 ? -4.146 -6.978 -5.784 1.00 98.44 276 ALA A CA 1
ATOM 2201 C C . ALA A 1 276 ? -5.424 -7.368 -5.034 1.00 98.44 276 ALA A C 1
ATOM 2203 O O . ALA A 1 276 ? -5.774 -6.757 -4.027 1.00 98.44 276 ALA A O 1
ATOM 2204 N N . GLN A 1 277 ? -6.088 -8.414 -5.520 1.00 98.44 277 GLN A N 1
ATOM 2205 C CA . GLN A 1 277 ? -7.055 -9.192 -4.758 1.00 98.44 277 GLN A CA 1
ATOM 2206 C C . GLN A 1 277 ? -6.394 -10.515 -4.398 1.00 98.44 277 GLN A C 1
ATOM 2208 O O . GLN A 1 277 ? -5.816 -11.193 -5.257 1.00 98.44 277 GLN A O 1
ATOM 2213 N N . CYS A 1 278 ? -6.485 -10.865 -3.123 1.00 98.25 278 CYS A N 1
ATOM 2214 C CA . CYS A 1 278 ? -5.981 -12.114 -2.602 1.00 98.25 278 CYS A CA 1
ATOM 2215 C C . CYS A 1 278 ? -7.024 -12.830 -1.750 1.00 98.25 278 CYS A C 1
ATOM 2217 O O . CYS A 1 278 ? -7.897 -12.205 -1.156 1.00 98.25 278 CYS A O 1
ATOM 2219 N N . THR A 1 279 ? -6.858 -14.140 -1.618 1.00 98.06 279 THR A N 1
ATOM 2220 C CA . THR A 1 279 ? -7.574 -14.966 -0.641 1.00 98.06 279 THR A CA 1
ATOM 2221 C C . THR A 1 279 ? -6.599 -15.433 0.436 1.00 98.06 279 THR A C 1
ATOM 2223 O O . THR A 1 279 ? -5.447 -15.763 0.130 1.00 98.06 279 THR A O 1
ATOM 2226 N N . LYS A 1 280 ? -7.031 -15.476 1.699 1.00 98.19 280 LYS A N 1
ATOM 2227 C CA . LYS A 1 280 ? -6.211 -16.015 2.790 1.00 98.19 280 LYS A CA 1
ATOM 2228 C C . LYS A 1 280 ? -5.979 -17.513 2.584 1.00 98.19 280 LYS A C 1
ATOM 2230 O O . LYS A 1 280 ? -6.898 -18.313 2.704 1.00 98.19 280 LYS A O 1
ATOM 2235 N N . ALA A 1 281 ? -4.731 -17.888 2.316 1.00 96.81 281 ALA A N 1
ATOM 2236 C CA . ALA A 1 281 ? -4.335 -19.266 2.036 1.00 96.81 281 ALA A CA 1
ATOM 2237 C C . ALA A 1 281 ? -3.849 -20.017 3.283 1.00 96.81 281 ALA A C 1
ATOM 2239 O O . ALA A 1 281 ? -3.951 -21.242 3.353 1.00 96.81 281 ALA A O 1
ATOM 2240 N N . THR A 1 282 ? -3.289 -19.306 4.266 1.00 96.75 282 THR A N 1
ATOM 2241 C CA . THR A 1 282 ? -2.769 -19.914 5.497 1.00 96.75 282 THR A CA 1
ATOM 2242 C C . THR A 1 282 ? -3.150 -19.119 6.736 1.00 96.75 282 THR A C 1
ATOM 2244 O O . THR A 1 282 ? -3.181 -17.889 6.716 1.00 96.75 282 THR A O 1
ATOM 2247 N N . GLU A 1 283 ? -3.366 -19.825 7.846 1.00 94.31 283 GLU A N 1
ATOM 2248 C CA . GLU A 1 283 ? -3.398 -19.210 9.174 1.00 94.31 283 GLU A CA 1
ATOM 2249 C C . GLU A 1 283 ? -1.984 -18.785 9.587 1.00 94.31 283 GLU A C 1
ATOM 2251 O O . GLU A 1 283 ? -1.061 -19.605 9.616 1.00 94.31 283 GLU A O 1
ATOM 2256 N N . GLY A 1 284 ? -1.820 -17.500 9.906 1.00 93.19 284 GLY A N 1
ATOM 2257 C CA . GLY A 1 284 ? -0.524 -16.905 10.210 1.00 93.19 284 GLY A CA 1
ATOM 2258 C C . GLY A 1 284 ? 0.326 -16.635 8.966 1.00 93.19 284 GLY A C 1
ATOM 2259 O O . GLY A 1 284 ? -0.098 -16.840 7.829 1.00 93.19 284 GLY A O 1
ATOM 2260 N N . VAL A 1 285 ? 1.547 -16.157 9.210 1.00 96.31 285 VAL A N 1
ATOM 2261 C CA . VAL A 1 285 ? 2.497 -15.702 8.184 1.00 96.31 285 VAL A CA 1
ATOM 2262 C C . VAL A 1 285 ? 3.555 -16.786 7.932 1.00 96.31 285 VAL A C 1
ATOM 2264 O O . VAL A 1 285 ? 4.401 -17.021 8.799 1.00 96.31 285 VAL A O 1
ATOM 2267 N N . PRO A 1 286 ? 3.546 -17.463 6.762 1.00 97.00 286 PRO A N 1
ATOM 2268 C CA . PRO A 1 286 ? 4.479 -18.549 6.452 1.00 97.00 286 PRO A CA 1
ATOM 2269 C C . PRO A 1 286 ? 5.957 -18.161 6.450 1.00 97.00 286 PRO A C 1
ATOM 2271 O O . PRO A 1 286 ? 6.810 -19.036 6.634 1.00 97.00 286 PRO A O 1
ATOM 2274 N N . LEU A 1 287 ? 6.269 -16.892 6.174 1.00 97.88 287 LEU A N 1
ATOM 2275 C CA . LEU A 1 287 ? 7.629 -16.366 6.187 1.00 97.88 287 LEU A CA 1
ATOM 2276 C C . LEU A 1 287 ? 7.636 -14.918 6.688 1.00 97.88 287 LEU A C 1
ATOM 2278 O O . LEU A 1 287 ? 7.369 -13.989 5.937 1.00 97.88 287 LEU A O 1
ATOM 2282 N N . ARG A 1 288 ? 7.963 -14.726 7.969 1.00 96.62 288 ARG A N 1
ATOM 2283 C CA . ARG A 1 288 ? 7.864 -13.418 8.638 1.00 96.62 288 ARG A CA 1
ATOM 2284 C C . ARG A 1 288 ? 8.870 -12.366 8.159 1.00 96.62 288 ARG A C 1
ATOM 2286 O O . ARG A 1 288 ? 8.557 -11.179 8.181 1.00 96.62 288 ARG A O 1
ATOM 2293 N N . TYR A 1 289 ? 10.051 -12.810 7.734 1.00 97.62 289 TYR A N 1
ATOM 2294 C CA . TYR A 1 289 ? 11.169 -11.952 7.337 1.00 97.62 289 TYR A CA 1
ATOM 2295 C C . TYR A 1 289 ? 11.675 -12.351 5.943 1.00 97.62 289 TYR A C 1
ATOM 2297 O O . TYR A 1 289 ? 12.711 -13.011 5.834 1.00 97.62 289 TYR A O 1
ATOM 2305 N N . PRO A 1 290 ? 10.934 -12.054 4.862 1.00 97.69 290 PRO A N 1
ATOM 2306 C CA . PRO A 1 290 ? 11.408 -12.318 3.509 1.00 97.69 290 PRO A CA 1
ATOM 2307 C C . PRO A 1 290 ? 12.648 -11.465 3.200 1.00 97.69 290 PRO A C 1
ATOM 2309 O O . PRO A 1 290 ? 12.675 -10.264 3.472 1.00 97.69 290 PRO A O 1
ATOM 2312 N N . ASP A 1 291 ? 13.671 -12.069 2.598 1.00 97.50 291 ASP A N 1
ATOM 2313 C CA . ASP A 1 291 ? 14.964 -11.412 2.359 1.00 97.50 291 ASP A CA 1
ATOM 2314 C C . ASP A 1 291 ? 14.837 -10.160 1.486 1.00 97.50 291 ASP A C 1
ATOM 2316 O O . ASP A 1 291 ? 15.623 -9.230 1.627 1.00 97.50 291 ASP A O 1
ATOM 2320 N N . VAL A 1 292 ? 13.811 -10.118 0.629 1.00 95.31 292 VAL A N 1
ATOM 2321 C CA . VAL A 1 292 ? 13.517 -8.996 -0.273 1.00 95.31 292 VAL A CA 1
ATOM 2322 C C . VAL A 1 292 ? 13.194 -7.697 0.473 1.00 95.31 292 VAL A C 1
ATOM 2324 O O . VAL A 1 292 ? 13.313 -6.626 -0.110 1.00 95.31 292 VAL A O 1
ATOM 2327 N N . LEU A 1 293 ? 12.805 -7.793 1.747 1.00 95.44 293 LEU A N 1
ATOM 2328 C CA . LEU A 1 293 ? 12.477 -6.652 2.604 1.00 95.44 293 LEU A CA 1
ATOM 2329 C C . LEU A 1 293 ? 13.420 -6.524 3.807 1.00 95.44 293 LEU A C 1
ATOM 2331 O O . LEU A 1 293 ? 13.725 -5.410 4.214 1.00 95.44 293 LEU A O 1
ATOM 2335 N N . TYR A 1 294 ? 13.893 -7.639 4.379 1.00 96.81 294 TYR A N 1
ATOM 2336 C CA . TYR A 1 294 ? 14.517 -7.627 5.713 1.00 96.81 294 TYR A CA 1
ATOM 2337 C C . TYR A 1 294 ? 16.005 -7.986 5.749 1.00 96.81 294 TYR A C 1
ATOM 2339 O O . TYR A 1 294 ? 16.618 -7.879 6.809 1.00 96.81 294 TYR A O 1
ATOM 2347 N N . SER A 1 295 ? 16.609 -8.448 4.648 1.00 96.75 295 SER A N 1
ATOM 2348 C CA . SER A 1 295 ? 17.974 -8.988 4.693 1.00 96.75 295 SER A CA 1
ATOM 2349 C C . SER A 1 295 ? 18.814 -8.542 3.499 1.00 96.75 295 SER A C 1
ATOM 2351 O O . SER A 1 295 ? 18.719 -9.144 2.431 1.00 96.75 295 SER A O 1
ATOM 2353 N N . PRO A 1 296 ? 19.710 -7.550 3.664 1.00 95.38 296 PRO A N 1
ATOM 2354 C CA . PRO A 1 296 ? 20.641 -7.155 2.608 1.00 95.38 296 PRO A CA 1
ATOM 2355 C C . PRO A 1 296 ? 21.527 -8.318 2.142 1.00 95.38 296 PRO A C 1
ATOM 2357 O O . PRO A 1 296 ? 21.711 -8.534 0.947 1.00 95.38 296 PRO A O 1
ATOM 2360 N N . GLU A 1 297 ? 22.048 -9.113 3.080 1.00 96.75 297 GLU A N 1
ATOM 2361 C CA . GLU A 1 297 ? 22.865 -10.283 2.751 1.00 96.75 297 GLU A CA 1
ATOM 2362 C C . GLU A 1 297 ? 22.033 -11.379 2.067 1.00 96.75 297 GLU A C 1
ATOM 2364 O O . GLU A 1 297 ? 22.463 -11.967 1.072 1.00 96.75 297 GLU A O 1
ATOM 2369 N N . GLY A 1 298 ? 20.824 -11.630 2.576 1.00 95.62 298 GLY A N 1
ATOM 2370 C CA . GLY A 1 298 ? 19.880 -12.581 1.999 1.00 95.62 298 GLY A CA 1
ATOM 2371 C C . GLY A 1 298 ? 19.448 -12.189 0.589 1.00 95.62 298 GLY A C 1
ATOM 2372 O O . GLY A 1 298 ? 19.381 -13.048 -0.286 1.00 95.62 298 GLY A O 1
ATOM 2373 N N . TYR A 1 299 ? 19.262 -10.894 0.324 1.00 95.19 299 TYR A N 1
ATOM 2374 C CA . TYR A 1 299 ? 18.950 -10.372 -1.003 1.00 95.19 299 TYR A CA 1
ATOM 2375 C C . TYR A 1 299 ? 20.017 -10.769 -2.024 1.00 95.19 299 TYR A C 1
ATOM 2377 O O . TYR A 1 299 ? 19.697 -11.410 -3.026 1.00 95.19 299 TYR A O 1
ATOM 2385 N N . TYR A 1 300 ? 21.294 -10.473 -1.762 1.00 95.50 300 TYR A N 1
ATOM 2386 C CA . TYR A 1 300 ? 22.368 -10.823 -2.699 1.00 95.50 300 TYR A CA 1
ATOM 2387 C C . TYR A 1 300 ? 22.600 -12.330 -2.819 1.00 95.50 300 TYR A C 1
ATOM 2389 O O . TYR A 1 300 ? 23.051 -12.801 -3.861 1.00 95.50 300 TYR A O 1
ATOM 2397 N N . ARG A 1 301 ? 22.286 -13.091 -1.768 1.00 94.56 301 ARG A N 1
ATOM 2398 C CA . ARG A 1 301 ? 22.473 -14.542 -1.743 1.00 94.56 301 ARG A CA 1
ATOM 2399 C C . ARG A 1 301 ? 21.356 -15.305 -2.456 1.00 94.56 301 ARG A C 1
ATOM 2401 O O . ARG A 1 301 ? 21.652 -16.216 -3.221 1.00 94.56 301 ARG A O 1
ATOM 2408 N N . ASN A 1 302 ? 20.101 -14.954 -2.185 1.00 93.06 302 ASN A N 1
ATOM 2409 C CA . ASN A 1 302 ? 18.929 -15.755 -2.545 1.00 93.06 302 ASN A CA 1
ATOM 2410 C C . ASN A 1 302 ? 18.095 -15.119 -3.670 1.00 93.06 302 ASN A C 1
ATOM 2412 O O . ASN A 1 302 ? 17.465 -15.837 -4.439 1.00 93.06 302 ASN A O 1
ATOM 2416 N N . ILE A 1 303 ? 18.087 -13.785 -3.796 1.00 93.62 303 ILE A N 1
ATOM 2417 C CA . ILE A 1 303 ? 17.195 -13.063 -4.724 1.00 93.62 303 ILE A CA 1
ATOM 2418 C C . ILE A 1 303 ? 17.948 -12.567 -5.957 1.00 93.62 303 ILE A C 1
ATOM 2420 O O . ILE A 1 303 ? 17.554 -12.851 -7.090 1.00 93.62 303 ILE A O 1
ATOM 2424 N N . TYR A 1 304 ? 19.048 -11.843 -5.750 1.00 94.19 304 TYR A N 1
ATOM 2425 C CA . TYR A 1 304 ? 19.812 -11.200 -6.817 1.00 94.19 304 TYR A CA 1
ATOM 2426 C C . TYR A 1 304 ? 20.257 -12.152 -7.942 1.00 94.19 304 TYR A C 1
ATOM 2428 O O . TYR A 1 304 ? 20.141 -11.750 -9.100 1.00 94.19 304 TYR A O 1
ATOM 2436 N N . PRO A 1 305 ? 20.675 -13.411 -7.682 1.00 94.12 305 PRO A N 1
ATOM 2437 C CA . PRO A 1 305 ? 21.030 -14.337 -8.758 1.00 94.12 305 PRO A CA 1
ATOM 2438 C C . PRO A 1 305 ? 19.893 -14.558 -9.766 1.00 94.12 305 PRO A C 1
ATOM 2440 O O . PRO A 1 305 ? 20.133 -14.573 -10.970 1.00 94.12 305 PRO A O 1
ATOM 2443 N N . ARG A 1 306 ? 18.640 -14.641 -9.296 1.00 91.81 306 ARG A N 1
ATOM 2444 C CA . ARG A 1 306 ? 17.460 -14.806 -10.162 1.00 91.81 306 ARG A CA 1
ATOM 2445 C C . ARG A 1 306 ? 17.125 -13.517 -10.909 1.00 91.81 306 ARG A C 1
ATOM 2447 O O . ARG A 1 306 ? 16.778 -13.552 -12.085 1.00 91.81 306 ARG A O 1
ATOM 2454 N N . LEU A 1 307 ? 17.297 -12.362 -10.264 1.00 91.69 307 LEU A N 1
ATOM 2455 C CA . LEU A 1 307 ? 17.136 -11.062 -10.926 1.00 91.69 307 LEU A CA 1
ATOM 2456 C C . LEU A 1 307 ? 18.203 -10.819 -12.004 1.00 91.69 307 LEU A C 1
ATOM 2458 O O . LEU A 1 307 ? 17.912 -10.181 -13.014 1.00 91.69 307 LEU A O 1
ATOM 2462 N N . GLN A 1 308 ? 19.416 -11.350 -11.828 1.00 93.56 308 GLN A N 1
ATOM 2463 C CA . GLN A 1 308 ? 20.489 -11.247 -12.814 1.00 93.56 308 GLN A CA 1
ATOM 2464 C C . GLN A 1 308 ? 20.143 -11.981 -14.119 1.00 93.56 308 GLN A C 1
ATOM 2466 O O . GLN A 1 308 ? 20.454 -11.475 -15.197 1.00 93.56 308 GLN A O 1
ATOM 2471 N N . GLU A 1 309 ? 19.455 -13.124 -14.041 1.00 91.56 309 GLU A N 1
ATOM 2472 C CA . GLU A 1 309 ? 18.939 -13.829 -15.223 1.00 91.56 309 GLU A CA 1
ATOM 2473 C C . GLU A 1 309 ? 17.953 -12.945 -16.004 1.00 91.56 309 GLU A C 1
ATOM 2475 O O . GLU A 1 309 ? 18.088 -12.781 -17.217 1.00 91.56 309 GLU A O 1
ATOM 2480 N N . ILE A 1 310 ? 17.014 -12.301 -15.303 1.00 90.69 310 ILE A N 1
ATOM 2481 C CA . ILE A 1 310 ? 16.036 -11.379 -15.904 1.00 90.69 310 ILE A CA 1
ATOM 2482 C C . ILE A 1 310 ? 16.741 -10.167 -16.523 1.00 90.69 310 ILE A C 1
ATOM 2484 O O . ILE A 1 310 ? 16.410 -9.744 -17.631 1.00 90.69 310 ILE A O 1
ATOM 2488 N N . LEU A 1 311 ? 17.728 -9.604 -15.827 1.00 93.12 311 LEU A N 1
ATOM 2489 C CA . LEU A 1 311 ? 18.500 -8.465 -16.317 1.00 93.12 311 LEU A CA 1
ATOM 2490 C C . LEU A 1 311 ? 19.235 -8.809 -17.618 1.00 93.12 311 LEU A C 1
ATOM 2492 O O . LEU A 1 311 ? 19.189 -8.039 -18.578 1.00 93.12 311 LEU A O 1
ATOM 2496 N N . GLN A 1 312 ? 19.863 -9.985 -17.677 1.00 93.75 312 GLN A N 1
ATOM 2497 C CA . GLN A 1 312 ? 20.549 -10.454 -18.876 1.00 93.75 312 GLN A CA 1
ATOM 2498 C C . GLN A 1 312 ? 19.575 -10.635 -20.051 1.00 93.75 312 GLN A C 1
ATOM 2500 O O . GLN A 1 312 ? 19.867 -10.168 -21.153 1.00 93.75 312 GLN A O 1
ATOM 2505 N N . GLN A 1 313 ? 18.399 -11.224 -19.809 1.00 91.31 313 GLN A N 1
ATOM 2506 C CA . GLN A 1 313 ? 17.343 -11.355 -20.822 1.00 91.31 313 GLN A CA 1
ATOM 2507 C C . GLN A 1 313 ? 16.897 -9.988 -21.359 1.00 91.31 313 GLN A C 1
ATOM 2509 O O . GLN A 1 313 ? 16.741 -9.813 -22.567 1.00 91.31 313 GLN A O 1
ATOM 2514 N N . ARG A 1 314 ? 16.748 -8.984 -20.486 1.00 92.25 314 ARG A N 1
ATOM 2515 C CA . ARG A 1 314 ? 16.393 -7.614 -20.893 1.00 92.25 314 ARG A CA 1
ATOM 2516 C C . ARG A 1 314 ? 17.488 -6.944 -21.718 1.00 92.25 314 ARG A C 1
ATOM 2518 O O . ARG A 1 314 ? 17.182 -6.292 -22.714 1.00 92.25 314 ARG A O 1
ATOM 2525 N N . PHE A 1 315 ? 18.760 -7.134 -21.366 1.00 92.56 315 PHE A N 1
ATOM 2526 C CA . PHE A 1 315 ? 19.874 -6.634 -22.178 1.00 92.56 315 PHE A CA 1
ATOM 2527 C C . PHE A 1 315 ? 19.922 -7.280 -23.564 1.00 92.56 315 PHE A C 1
ATOM 2529 O O . PHE A 1 315 ? 20.213 -6.607 -24.553 1.00 92.56 315 PHE A O 1
ATOM 2536 N N . GLU A 1 316 ? 19.645 -8.578 -23.655 1.00 92.19 316 GLU A N 1
ATOM 2537 C CA . GLU A 1 316 ? 19.558 -9.288 -24.932 1.00 92.19 316 GLU A CA 1
ATOM 2538 C C . GLU A 1 316 ? 18.384 -8.794 -25.776 1.00 92.19 316 GLU A C 1
ATOM 2540 O O . GLU A 1 316 ? 18.574 -8.505 -26.960 1.00 92.19 316 GLU A O 1
ATOM 2545 N N . HIS A 1 317 ? 17.214 -8.602 -25.159 1.00 91.25 317 HIS A N 1
ATOM 2546 C CA . HIS A 1 317 ? 16.049 -7.995 -25.801 1.00 91.25 317 HIS A CA 1
ATOM 2547 C C . HIS A 1 317 ? 16.387 -6.617 -26.375 1.00 91.25 317 HIS A C 1
ATOM 2549 O O . HIS A 1 317 ? 16.223 -6.403 -27.575 1.00 91.25 317 HIS A O 1
ATOM 2555 N N . HIS A 1 318 ? 16.957 -5.720 -25.567 1.00 90.12 318 HIS A N 1
ATOM 2556 C CA . HIS A 1 318 ? 17.321 -4.373 -26.006 1.00 90.12 318 HIS A CA 1
ATOM 2557 C C . HIS A 1 318 ? 18.304 -4.378 -27.190 1.00 90.12 318 HIS A C 1
ATOM 2559 O O . HIS A 1 318 ? 18.065 -3.724 -28.207 1.00 90.12 318 HIS A O 1
ATOM 2565 N N . ARG A 1 319 ? 19.382 -5.176 -27.108 1.00 90.69 319 ARG A N 1
ATOM 2566 C CA . ARG A 1 319 ? 20.355 -5.320 -28.209 1.00 90.69 319 ARG A CA 1
ATOM 2567 C C . ARG A 1 319 ? 19.708 -5.851 -29.487 1.00 90.69 319 ARG A C 1
ATOM 2569 O O . ARG A 1 319 ? 20.059 -5.412 -30.581 1.00 90.69 319 ARG A O 1
ATOM 2576 N N . SER A 1 320 ? 18.770 -6.791 -29.364 1.00 88.44 320 SER A N 1
ATOM 2577 C CA . SER A 1 320 ? 18.067 -7.349 -30.522 1.00 88.44 320 SER A CA 1
ATOM 2578 C C . SER A 1 320 ? 17.203 -6.301 -31.233 1.00 88.44 320 SER A C 1
ATOM 2580 O O . SER A 1 320 ? 17.224 -6.235 -32.461 1.00 88.44 320 SER A O 1
ATOM 2582 N N . GLN A 1 321 ? 16.526 -5.430 -30.476 1.00 84.88 321 GLN A N 1
ATOM 2583 C CA . GLN A 1 321 ? 15.717 -4.337 -31.022 1.00 84.88 321 GLN A CA 1
ATOM 2584 C C . GLN A 1 321 ? 16.584 -3.315 -31.771 1.00 84.88 321 GLN A C 1
ATOM 2586 O O . GLN A 1 321 ? 16.248 -2.924 -32.890 1.00 84.88 321 GLN A O 1
ATOM 2591 N N . GLN A 1 322 ? 17.745 -2.947 -31.215 1.00 84.19 322 GLN A N 1
ATOM 2592 C CA . GLN A 1 322 ? 18.687 -2.044 -31.888 1.00 84.19 322 GLN A CA 1
ATOM 2593 C C . GLN A 1 322 ? 19.220 -2.627 -33.205 1.00 84.19 322 GLN A C 1
ATOM 2595 O O . GLN A 1 322 ? 19.205 -1.949 -34.231 1.00 84.19 322 GLN A O 1
ATOM 2600 N N . ALA A 1 323 ? 19.609 -3.906 -33.222 1.00 82.44 323 ALA A N 1
ATOM 2601 C CA . ALA A 1 323 ? 20.109 -4.555 -34.435 1.00 82.44 323 ALA A CA 1
ATOM 2602 C C . ALA A 1 323 ? 19.053 -4.633 -35.558 1.00 82.44 323 ALA A C 1
ATOM 2604 O O . ALA A 1 323 ? 19.396 -4.579 -36.743 1.00 82.44 323 ALA A O 1
ATOM 2605 N N . VAL A 1 324 ? 17.767 -4.766 -35.212 1.00 78.62 324 VAL A N 1
ATOM 2606 C CA . VAL A 1 324 ? 16.659 -4.711 -36.182 1.00 78.62 324 VAL A CA 1
ATOM 2607 C C . VAL A 1 324 ? 16.512 -3.301 -36.756 1.00 78.62 324 VAL A C 1
ATOM 2609 O O . VAL A 1 324 ? 16.404 -3.161 -37.977 1.00 78.62 324 VAL A O 1
ATOM 2612 N N . ALA A 1 325 ? 16.572 -2.270 -35.910 1.00 75.06 325 ALA A N 1
ATOM 2613 C CA . ALA A 1 325 ? 16.506 -0.874 -36.342 1.00 75.06 325 ALA A CA 1
ATOM 2614 C C . ALA A 1 325 ? 17.658 -0.510 -37.302 1.00 75.06 325 ALA A C 1
ATOM 2616 O O . ALA A 1 325 ? 17.426 0.080 -38.359 1.00 75.06 325 ALA A O 1
ATOM 2617 N N . GLU A 1 326 ? 18.886 -0.944 -37.001 1.00 75.38 326 GLU A N 1
ATOM 2618 C CA . GLU A 1 326 ? 20.063 -0.718 -37.853 1.00 75.38 326 GLU A CA 1
ATOM 2619 C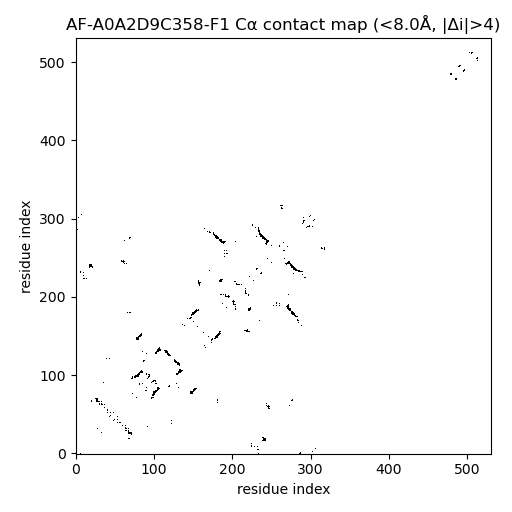 C . GLU A 1 326 ? 19.965 -1.429 -39.213 1.00 75.38 326 GLU A C 1
ATOM 2621 O O . GLU A 1 326 ? 20.319 -0.857 -40.247 1.00 75.38 326 GLU A O 1
ATOM 2626 N N . ARG A 1 327 ? 19.446 -2.666 -39.251 1.00 71.81 327 ARG A N 1
ATOM 2627 C CA . ARG A 1 327 ? 19.234 -3.405 -40.510 1.00 71.81 327 ARG A CA 1
ATOM 2628 C C . ARG A 1 327 ? 18.141 -2.783 -41.375 1.00 71.81 327 ARG A C 1
ATOM 2630 O O . ARG A 1 327 ? 18.291 -2.765 -42.595 1.00 71.81 327 ARG A O 1
ATOM 2637 N N . GLY A 1 328 ? 17.072 -2.263 -40.768 1.00 59.91 328 GLY A N 1
ATOM 2638 C CA . GLY A 1 328 ? 16.026 -1.521 -41.478 1.00 59.91 328 GLY A CA 1
ATOM 2639 C C . GLY A 1 328 ? 16.582 -0.276 -42.174 1.00 59.91 328 GLY A C 1
ATOM 2640 O O . GLY A 1 328 ? 16.348 -0.084 -43.366 1.00 59.91 328 GLY A O 1
ATOM 2641 N N . ALA A 1 329 ? 17.422 0.491 -41.473 1.00 61.19 329 ALA A N 1
ATOM 2642 C CA . ALA A 1 329 ? 18.081 1.676 -42.023 1.00 61.19 329 ALA A CA 1
ATOM 2643 C C . ALA A 1 329 ? 19.064 1.360 -43.176 1.00 61.19 329 ALA A C 1
ATOM 2645 O O . ALA A 1 329 ? 19.247 2.169 -44.085 1.00 61.19 329 ALA A O 1
ATOM 2646 N N . GLN A 1 330 ? 19.684 0.172 -43.186 1.00 58.12 330 GLN A N 1
ATOM 2647 C CA . GLN A 1 330 ? 20.604 -0.248 -44.255 1.00 58.12 330 GLN A CA 1
ATOM 2648 C C . GLN A 1 330 ? 19.901 -0.719 -45.542 1.00 58.12 330 GLN A C 1
ATOM 2650 O O . GLN A 1 330 ? 20.504 -0.669 -46.615 1.00 58.12 330 GLN A O 1
ATOM 2655 N N . ILE A 1 331 ? 18.643 -1.167 -45.478 1.00 55.97 331 ILE A N 1
ATOM 2656 C CA . ILE A 1 331 ? 17.906 -1.662 -46.657 1.00 55.97 331 ILE A CA 1
ATOM 2657 C C . ILE A 1 331 ? 17.392 -0.505 -47.536 1.00 55.97 331 ILE A C 1
ATOM 2659 O O . ILE A 1 331 ? 17.298 -0.665 -48.753 1.00 55.97 331 ILE A O 1
ATOM 2663 N N . GLU A 1 332 ? 17.155 0.683 -46.974 1.00 49.34 332 GLU A N 1
ATOM 2664 C CA . GLU A 1 332 ? 16.660 1.856 -47.719 1.00 49.34 332 GLU A CA 1
ATOM 2665 C C . GLU A 1 332 ? 17.724 2.584 -48.574 1.00 49.34 332 GLU A C 1
ATOM 2667 O O . GLU A 1 332 ? 17.393 3.533 -49.282 1.00 49.34 332 GLU A O 1
ATOM 2672 N N . THR A 1 333 ? 18.994 2.150 -48.582 1.00 47.94 333 THR A N 1
ATOM 2673 C CA . THR A 1 333 ? 20.109 2.929 -49.176 1.00 47.94 333 THR A CA 1
ATOM 2674 C C . THR A 1 333 ? 20.845 2.291 -50.364 1.00 47.94 333 THR A C 1
ATOM 2676 O O . THR A 1 333 ? 21.901 2.789 -50.759 1.00 47.94 333 THR A O 1
ATOM 2679 N N . LYS A 1 334 ? 20.329 1.232 -51.009 1.00 41.69 334 LYS A N 1
ATOM 2680 C CA . LYS A 1 334 ? 21.060 0.547 -52.103 1.00 41.69 334 LYS A CA 1
ATOM 2681 C C . LYS A 1 334 ? 20.513 0.860 -53.517 1.00 41.69 334 LYS A C 1
ATOM 2683 O O . LYS A 1 334 ? 19.399 0.436 -53.818 1.00 41.69 334 LYS A O 1
ATOM 2688 N N . PRO A 1 335 ? 21.271 1.519 -54.429 1.00 44.50 335 PRO A N 1
ATOM 2689 C CA . PRO A 1 335 ? 20.886 1.674 -55.835 1.00 44.50 335 PRO A CA 1
ATOM 2690 C C . PRO A 1 335 ? 21.307 0.465 -56.697 1.00 44.50 335 PRO A C 1
ATOM 2692 O O . PRO A 1 335 ? 22.297 -0.211 -56.412 1.00 44.50 335 PRO A O 1
ATOM 2695 N N . ALA A 1 336 ? 20.541 0.201 -57.762 1.00 41.16 336 ALA A N 1
ATOM 2696 C CA . ALA A 1 336 ? 20.714 -0.916 -58.699 1.00 41.16 336 ALA A CA 1
ATOM 2697 C C . ALA A 1 336 ? 21.848 -0.682 -59.730 1.00 41.16 336 ALA A C 1
ATOM 2699 O O . ALA A 1 336 ? 22.016 0.455 -60.174 1.00 41.16 336 ALA A O 1
ATOM 2700 N N . PRO A 1 337 ? 22.594 -1.720 -60.171 1.00 43.97 337 PRO A N 1
ATOM 2701 C CA . PRO A 1 337 ? 23.604 -1.576 -61.219 1.00 43.97 337 PRO A CA 1
ATOM 2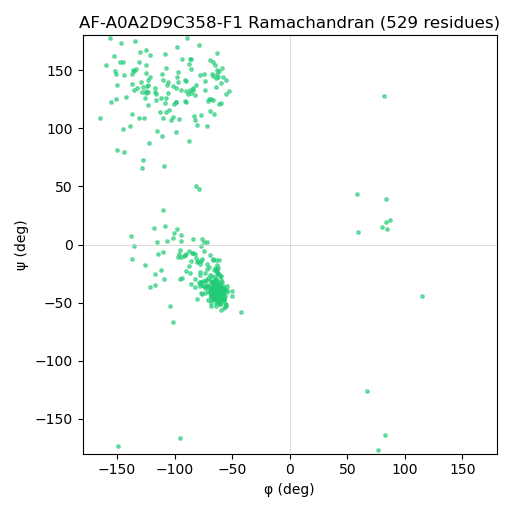702 C C . PRO A 1 337 ? 23.027 -1.808 -62.629 1.00 43.97 337 PRO A C 1
ATOM 2704 O O . PRO A 1 337 ? 22.204 -2.700 -62.831 1.00 43.97 337 PRO A O 1
ATOM 2707 N N . SER A 1 338 ? 23.489 -1.002 -63.594 1.00 37.72 338 SER A N 1
ATOM 2708 C CA . SER A 1 338 ? 23.156 -1.073 -65.025 1.00 37.72 338 SER A CA 1
ATOM 2709 C C . SER A 1 338 ? 24.208 -1.824 -65.847 1.00 37.72 338 SER A C 1
ATOM 2711 O O . SER A 1 338 ? 25.404 -1.740 -65.567 1.00 37.72 338 SER A O 1
ATOM 2713 N N . ASP A 1 339 ? 23.729 -2.473 -66.906 1.00 42.38 339 ASP A N 1
ATOM 2714 C CA . ASP A 1 339 ? 24.434 -3.326 -67.866 1.00 42.38 339 ASP A CA 1
ATOM 2715 C C . ASP A 1 339 ? 25.531 -2.643 -68.707 1.00 42.38 339 ASP A C 1
ATOM 2717 O O . ASP A 1 339 ? 25.363 -1.513 -69.170 1.00 42.38 339 ASP A O 1
ATOM 2721 N N . ALA A 1 340 ? 26.590 -3.395 -69.040 1.00 35.38 340 ALA A N 1
ATOM 2722 C CA . ALA A 1 340 ? 27.337 -3.235 -70.294 1.00 35.38 340 ALA A CA 1
ATOM 2723 C C . ALA A 1 340 ? 27.988 -4.569 -70.756 1.00 35.38 340 ALA A C 1
ATOM 2725 O O . ALA A 1 340 ? 28.319 -5.401 -69.908 1.00 35.38 340 ALA A O 1
ATOM 2726 N N . PRO A 1 341 ? 28.159 -4.798 -72.080 1.00 39.38 341 PRO A N 1
ATOM 2727 C CA . PRO A 1 341 ? 28.449 -6.107 -72.677 1.00 39.38 341 PRO A CA 1
ATOM 2728 C C . PRO A 1 341 ? 29.943 -6.370 -72.991 1.00 39.38 341 PRO A C 1
ATOM 2730 O O . PRO A 1 341 ? 30.779 -5.473 -72.948 1.00 39.38 341 PRO A O 1
ATOM 2733 N N . ALA A 1 342 ? 30.236 -7.632 -73.335 1.00 36.69 342 ALA A N 1
ATOM 2734 C CA . ALA A 1 342 ? 31.548 -8.258 -73.591 1.00 36.69 342 ALA A CA 1
ATOM 2735 C C . ALA A 1 342 ? 31.949 -8.291 -75.107 1.00 36.69 342 ALA A C 1
ATOM 2737 O O . ALA A 1 342 ? 31.222 -7.720 -75.918 1.00 36.69 342 ALA A O 1
ATOM 2738 N N . PRO A 1 343 ? 32.974 -9.060 -75.562 1.00 48.41 343 PRO A N 1
ATOM 2739 C CA . PRO A 1 343 ? 34.429 -8.813 -75.464 1.00 48.41 343 PRO A CA 1
ATOM 2740 C C . PRO A 1 343 ? 35.179 -8.962 -76.827 1.00 48.41 343 PRO A C 1
ATOM 2742 O O . PRO A 1 343 ? 34.674 -9.616 -77.735 1.00 48.41 343 PRO A O 1
ATOM 2745 N N . GLU A 1 344 ? 36.431 -8.485 -76.959 1.00 33.31 344 GLU A N 1
ATOM 2746 C CA . GLU A 1 344 ? 37.346 -8.929 -78.040 1.00 33.31 344 GLU A CA 1
ATOM 2747 C C . GLU A 1 344 ? 38.831 -9.082 -77.607 1.00 33.31 344 GLU A C 1
ATOM 2749 O O . GLU A 1 344 ? 39.475 -8.138 -77.158 1.00 33.31 344 GLU A O 1
ATOM 2754 N N . ALA A 1 345 ? 39.357 -10.284 -77.897 1.00 44.91 345 ALA A N 1
ATOM 2755 C CA . ALA A 1 345 ? 40.736 -10.716 -78.202 1.00 44.91 345 ALA A CA 1
ATOM 2756 C C . ALA A 1 345 ? 41.797 -11.000 -77.085 1.00 44.91 345 ALA A C 1
ATOM 2758 O O . ALA A 1 345 ? 42.164 -10.125 -76.303 1.00 44.91 345 ALA A O 1
ATOM 2759 N N . PRO A 1 346 ? 42.457 -12.193 -77.090 1.00 55.06 346 PRO A N 1
ATOM 2760 C CA . PRO A 1 346 ? 42.982 -12.855 -75.881 1.00 55.06 346 PRO A CA 1
ATOM 2761 C C . PRO A 1 346 ? 44.486 -12.643 -75.595 1.00 55.06 346 PRO A C 1
ATOM 2763 O O . PRO A 1 346 ? 45.071 -13.368 -74.795 1.00 55.06 346 PRO A O 1
ATOM 2766 N N . GLN A 1 347 ? 45.159 -11.693 -76.255 1.00 52.88 347 GLN A N 1
ATOM 2767 C CA . GLN A 1 347 ? 46.601 -11.442 -76.038 1.00 52.88 347 GLN A CA 1
ATOM 2768 C C . GLN A 1 347 ? 46.917 -10.046 -75.484 1.00 52.88 347 GLN A C 1
ATOM 2770 O O . GLN A 1 347 ? 47.913 -9.883 -74.782 1.00 52.88 347 GLN A O 1
ATOM 2775 N N . HIS A 1 348 ? 46.049 -9.061 -75.725 1.00 55.91 348 HIS A N 1
ATOM 2776 C CA . HIS A 1 348 ? 46.123 -7.745 -75.085 1.00 55.91 348 HIS A CA 1
ATOM 2777 C C . HIS A 1 348 ? 45.553 -7.797 -73.654 1.00 55.91 348 HIS A C 1
ATOM 2779 O O . HIS A 1 348 ? 46.079 -7.158 -72.745 1.00 55.91 348 HIS A O 1
ATOM 2785 N N . GLU A 1 349 ? 44.540 -8.643 -73.439 1.00 56.88 349 GLU A N 1
ATOM 2786 C CA . GLU A 1 349 ? 43.868 -8.859 -72.155 1.00 56.88 349 GLU A CA 1
ATOM 2787 C C . GLU A 1 349 ? 44.811 -9.417 -71.080 1.00 56.88 349 GLU A C 1
ATOM 2789 O O . GLU A 1 349 ? 44.821 -8.915 -69.966 1.00 56.88 349 GLU A O 1
ATOM 2794 N N . ALA A 1 350 ? 45.697 -10.359 -71.418 1.00 56.16 350 ALA A N 1
ATOM 2795 C CA . ALA A 1 350 ? 46.672 -10.892 -70.463 1.00 56.16 350 ALA A CA 1
ATOM 2796 C C . ALA A 1 350 ? 47.709 -9.839 -70.014 1.00 56.16 350 ALA A C 1
ATOM 2798 O O . ALA A 1 350 ? 48.124 -9.827 -68.857 1.00 56.16 350 ALA A O 1
ATOM 2799 N N . GLN A 1 351 ? 48.121 -8.927 -70.904 1.00 57.31 351 GLN A N 1
ATOM 2800 C CA . GLN A 1 351 ? 49.037 -7.832 -70.548 1.00 57.31 351 GLN A CA 1
ATOM 2801 C C . GLN A 1 351 ? 48.340 -6.735 -69.733 1.00 57.31 351 GLN A C 1
ATOM 2803 O O . GLN A 1 351 ? 48.950 -6.177 -68.820 1.00 57.31 351 GLN A O 1
ATOM 2808 N N . LEU A 1 352 ? 47.068 -6.453 -70.031 1.00 65.69 352 LEU A N 1
ATOM 2809 C CA . LEU A 1 352 ? 46.214 -5.572 -69.232 1.00 65.69 352 LEU A CA 1
ATOM 2810 C C . LEU A 1 352 ? 45.945 -6.152 -67.845 1.00 65.69 352 LEU A C 1
ATOM 2812 O O . LEU A 1 352 ? 46.181 -5.453 -66.871 1.00 65.69 352 LEU A O 1
ATOM 2816 N N . GLN A 1 353 ? 45.580 -7.430 -67.743 1.00 69.31 353 GLN A N 1
ATOM 2817 C CA . GLN A 1 353 ? 45.340 -8.121 -66.473 1.00 69.31 353 GLN A CA 1
ATOM 2818 C C . GLN A 1 353 ? 46.593 -8.154 -65.595 1.00 69.31 353 GLN A C 1
ATOM 2820 O O . GLN A 1 353 ? 46.503 -7.926 -64.395 1.00 69.31 353 GLN A O 1
ATOM 2825 N N . ILE A 1 354 ? 47.780 -8.380 -66.172 1.00 71.38 354 ILE A N 1
ATOM 2826 C CA . ILE A 1 354 ? 49.042 -8.302 -65.417 1.00 71.38 354 ILE A CA 1
ATOM 2827 C C . ILE A 1 354 ? 49.300 -6.868 -64.934 1.00 71.38 354 ILE A C 1
ATOM 2829 O O . ILE A 1 354 ? 49.730 -6.675 -63.799 1.00 71.38 354 ILE A O 1
ATOM 2833 N N . ARG A 1 355 ? 49.030 -5.852 -65.763 1.00 73.38 355 ARG A N 1
ATOM 2834 C CA . ARG A 1 355 ? 49.200 -4.445 -65.375 1.00 73.38 355 ARG A CA 1
ATOM 2835 C C . ARG A 1 355 ? 48.188 -4.021 -64.301 1.00 73.38 355 ARG A C 1
ATOM 2837 O O . ARG A 1 355 ? 48.581 -3.340 -63.361 1.00 73.38 355 ARG A O 1
ATOM 2844 N N . GLU A 1 356 ? 46.937 -4.458 -64.402 1.00 77.56 356 GLU A N 1
ATOM 2845 C CA . GLU A 1 356 ? 45.890 -4.247 -63.395 1.00 77.56 356 GLU A CA 1
ATOM 2846 C C . GLU A 1 356 ? 46.207 -4.975 -62.088 1.00 77.56 356 GLU A C 1
ATOM 2848 O O . GLU A 1 356 ? 46.044 -4.396 -61.017 1.00 77.56 356 GLU A O 1
ATOM 2853 N N . LEU A 1 357 ? 46.726 -6.206 -62.147 1.00 77.06 357 LEU A N 1
ATOM 2854 C CA . LEU A 1 357 ? 47.190 -6.940 -60.968 1.00 77.06 357 LEU A CA 1
ATOM 2855 C C . LEU A 1 357 ? 48.350 -6.219 -60.285 1.00 77.06 357 LEU A C 1
ATOM 2857 O O . LEU A 1 357 ? 48.331 -6.074 -59.069 1.00 77.06 357 LEU A O 1
ATOM 2861 N N . LEU A 1 358 ? 49.326 -5.716 -61.047 1.00 76.44 358 LEU A N 1
ATOM 2862 C CA . LEU A 1 358 ? 50.436 -4.939 -60.490 1.00 76.44 358 LEU A CA 1
ATOM 2863 C C . LEU A 1 358 ? 49.954 -3.632 -59.848 1.00 76.44 358 LEU A C 1
ATOM 2865 O O . LEU A 1 358 ? 50.363 -3.334 -58.731 1.00 76.44 358 LEU A O 1
ATOM 2869 N N . GLN A 1 359 ? 49.039 -2.901 -60.493 1.00 81.12 359 GLN A N 1
ATOM 2870 C CA . GLN A 1 359 ? 48.422 -1.702 -59.912 1.00 81.12 359 GLN A CA 1
ATOM 2871 C C . GLN A 1 359 ? 47.603 -2.020 -58.657 1.00 81.12 359 GLN A C 1
ATOM 2873 O O . GLN A 1 359 ? 47.641 -1.267 -57.688 1.00 81.12 359 GLN A O 1
ATOM 2878 N N . THR A 1 360 ? 46.892 -3.149 -58.650 1.00 82.00 360 THR A N 1
ATOM 2879 C CA . THR A 1 360 ? 46.122 -3.613 -57.491 1.00 82.00 360 THR A CA 1
ATOM 2880 C C . THR A 1 360 ? 47.049 -3.990 -56.340 1.00 82.00 360 THR A C 1
ATOM 2882 O O . THR A 1 360 ? 46.795 -3.597 -55.206 1.00 82.00 360 THR A O 1
ATOM 2885 N N . CYS A 1 361 ? 48.146 -4.699 -56.615 1.00 76.31 361 CYS A N 1
ATOM 2886 C CA . CYS A 1 361 ? 49.156 -5.018 -55.612 1.00 76.31 361 CYS A CA 1
ATOM 2887 C C . CYS A 1 361 ? 49.813 -3.750 -55.058 1.00 76.31 361 CYS A C 1
ATOM 2889 O O . CYS A 1 361 ? 49.976 -3.637 -53.849 1.00 76.31 361 CYS A O 1
ATOM 2891 N N . GLU A 1 362 ? 50.146 -2.776 -55.904 1.00 82.75 362 GLU A N 1
ATOM 2892 C CA . GLU A 1 362 ? 50.744 -1.510 -55.469 1.00 82.75 362 GLU A CA 1
ATOM 2893 C C . GLU A 1 362 ? 49.771 -0.685 -54.610 1.00 82.75 362 GLU A C 1
ATOM 2895 O O . GLU A 1 362 ? 50.151 -0.190 -53.550 1.00 82.75 362 GLU A O 1
ATOM 2900 N N . ALA A 1 363 ? 48.487 -0.639 -54.983 1.00 82.81 363 ALA A N 1
ATOM 2901 C CA . ALA A 1 363 ? 47.437 -0.037 -54.162 1.00 82.81 363 ALA A CA 1
ATOM 2902 C C . ALA A 1 363 ? 47.234 -0.779 -52.828 1.00 82.81 363 ALA A C 1
ATOM 2904 O O . ALA A 1 363 ? 47.000 -0.149 -51.797 1.00 82.81 363 ALA A O 1
ATOM 2905 N N . GLN A 1 364 ? 47.350 -2.111 -52.819 1.00 82.06 364 GLN A N 1
ATOM 2906 C CA . GLN A 1 364 ? 47.287 -2.915 -51.595 1.00 82.06 364 GLN A CA 1
ATOM 2907 C C . GLN A 1 364 ? 48.488 -2.665 -50.679 1.00 82.06 364 GLN A C 1
ATOM 2909 O O . GLN A 1 364 ? 48.293 -2.545 -49.473 1.00 82.06 364 GLN A O 1
ATOM 2914 N N . PHE A 1 365 ? 49.697 -2.521 -51.228 1.00 82.38 365 PHE A N 1
ATOM 2915 C CA . PHE A 1 365 ? 50.887 -2.150 -50.458 1.00 82.38 365 PHE A CA 1
ATOM 2916 C C . PHE A 1 365 ? 50.745 -0.759 -49.835 1.00 82.38 365 PHE A C 1
ATOM 2918 O O . PHE A 1 365 ? 50.951 -0.611 -48.635 1.00 82.38 365 PHE A O 1
ATOM 2925 N N . GLN A 1 366 ? 50.298 0.236 -50.606 1.00 85.62 366 GLN A N 1
ATOM 2926 C CA . GLN A 1 366 ? 50.031 1.579 -50.078 1.00 85.62 366 GLN A CA 1
ATOM 2927 C C . GLN A 1 366 ? 48.942 1.564 -48.998 1.00 85.62 366 GLN A C 1
ATOM 2929 O O . GLN A 1 366 ? 49.052 2.251 -47.983 1.00 85.62 366 GLN A O 1
ATOM 2934 N N . ARG A 1 367 ? 47.893 0.748 -49.179 1.00 87.88 367 ARG A N 1
ATOM 2935 C CA . ARG A 1 367 ? 46.846 0.581 -48.166 1.00 87.88 367 ARG A CA 1
ATOM 2936 C C . ARG A 1 367 ? 47.379 -0.093 -46.905 1.00 87.88 367 ARG A C 1
ATOM 2938 O O . ARG A 1 367 ? 46.954 0.279 -45.816 1.00 87.88 367 ARG A O 1
ATOM 2945 N N . GLN A 1 368 ? 48.287 -1.056 -47.037 1.00 84.00 368 GLN A N 1
ATOM 2946 C CA . GLN A 1 368 ? 48.932 -1.700 -45.899 1.00 84.00 368 GLN A CA 1
ATOM 2947 C C . GLN A 1 368 ? 49.809 -0.707 -45.126 1.00 84.00 368 GLN A C 1
ATOM 2949 O O . GLN A 1 368 ? 49.669 -0.624 -43.912 1.00 84.00 368 GLN A O 1
ATOM 2954 N N . GLU A 1 369 ? 50.626 0.102 -45.806 1.00 88.69 369 GLU A N 1
ATOM 2955 C CA . GLU A 1 369 ? 51.420 1.157 -45.157 1.00 88.69 369 GLU A CA 1
ATOM 2956 C C . GLU A 1 369 ? 50.529 2.179 -44.434 1.00 88.69 369 GLU A C 1
ATOM 2958 O O . GLU A 1 369 ? 50.823 2.585 -43.309 1.00 88.69 369 GLU A O 1
ATOM 2963 N N . GLN A 1 370 ? 49.398 2.559 -45.039 1.00 90.19 370 GLN A N 1
ATOM 2964 C CA . GLN A 1 370 ? 48.429 3.447 -44.396 1.00 90.19 370 GLN A CA 1
ATOM 2965 C C . GLN A 1 370 ? 47.813 2.809 -43.141 1.00 90.19 370 GLN A C 1
ATOM 2967 O O . GLN A 1 370 ? 47.702 3.470 -42.113 1.00 90.19 370 GLN A O 1
ATOM 2972 N N . LEU A 1 371 ? 47.435 1.529 -43.205 1.00 85.56 371 LEU A N 1
ATOM 2973 C CA . LEU A 1 371 ? 46.890 0.795 -42.060 1.00 85.56 371 LEU A CA 1
ATOM 2974 C C . LEU A 1 371 ? 47.925 0.616 -40.941 1.00 85.56 371 LEU A C 1
ATOM 2976 O O . LEU A 1 371 ? 47.566 0.673 -39.770 1.00 85.56 371 LEU A O 1
ATOM 2980 N N . GLU A 1 372 ? 49.200 0.424 -41.276 1.00 89.00 372 GLU A N 1
ATOM 2981 C CA . GLU A 1 372 ? 50.291 0.357 -40.297 1.00 89.00 372 GLU A CA 1
ATOM 2982 C C . GLU A 1 372 ? 50.506 1.709 -39.596 1.00 89.00 372 GLU A C 1
ATOM 2984 O O . GLU A 1 372 ? 50.699 1.745 -38.378 1.00 89.00 372 GLU A O 1
ATOM 2989 N N . ALA A 1 373 ? 50.395 2.823 -40.328 1.00 87.56 373 ALA A N 1
ATOM 2990 C CA . ALA A 1 373 ? 50.427 4.165 -39.747 1.00 87.56 373 ALA A CA 1
ATOM 2991 C C . ALA A 1 373 ? 49.202 4.441 -38.853 1.00 87.56 373 ALA A C 1
ATOM 2993 O O . ALA A 1 373 ? 49.360 4.920 -37.729 1.00 87.56 373 ALA A O 1
ATOM 2994 N N . GLU A 1 374 ? 47.994 4.082 -39.306 1.00 89.31 374 GLU A N 1
ATOM 2995 C CA . GLU A 1 374 ? 46.757 4.178 -38.514 1.00 89.31 374 GLU A CA 1
ATOM 2996 C C . GLU A 1 374 ? 46.858 3.332 -37.229 1.00 89.31 374 GLU A C 1
ATOM 2998 O O . GLU A 1 374 ? 46.500 3.798 -36.147 1.00 89.31 374 GLU A O 1
ATOM 3003 N N . LEU A 1 375 ? 47.421 2.121 -37.310 1.00 85.81 375 LEU A N 1
ATOM 3004 C CA . LEU A 1 375 ? 47.639 1.251 -36.153 1.00 85.81 375 LEU A CA 1
ATOM 3005 C C . LEU A 1 375 ? 48.608 1.870 -35.137 1.00 85.81 375 LEU A C 1
ATOM 3007 O O . LEU A 1 375 ? 48.360 1.770 -33.936 1.00 85.81 375 LEU A O 1
ATOM 3011 N N . GLN A 1 376 ? 49.682 2.528 -35.586 1.00 88.69 376 GLN A N 1
ATOM 3012 C CA . GLN A 1 376 ? 50.592 3.248 -34.687 1.00 88.69 376 GLN A CA 1
ATOM 3013 C C . GLN A 1 376 ? 49.891 4.403 -33.966 1.00 88.69 376 GLN A C 1
ATOM 3015 O O . GLN A 1 376 ? 50.084 4.571 -32.762 1.00 88.69 376 GLN A O 1
ATOM 3020 N N . THR A 1 377 ? 49.045 5.166 -34.666 1.00 89.12 377 THR A N 1
ATOM 3021 C CA . THR A 1 377 ? 48.245 6.231 -34.044 1.00 89.12 377 THR A CA 1
ATOM 3022 C C . THR A 1 377 ? 47.295 5.664 -32.991 1.00 89.12 377 THR A C 1
ATOM 3024 O O . THR A 1 377 ? 47.301 6.130 -31.854 1.00 89.12 377 THR A O 1
ATOM 3027 N N . VAL A 1 378 ? 46.562 4.594 -33.316 1.00 84.62 378 VAL A N 1
ATOM 3028 C CA . VAL A 1 378 ? 45.646 3.930 -32.374 1.00 84.62 378 VAL A CA 1
ATOM 3029 C C . VAL A 1 378 ? 46.392 3.371 -31.157 1.00 84.62 378 VAL A C 1
ATOM 3031 O O . VAL A 1 378 ? 45.901 3.464 -30.034 1.00 84.62 378 VAL A O 1
ATOM 3034 N N . GLN A 1 379 ? 47.593 2.815 -31.336 1.00 86.25 379 GLN A N 1
ATOM 3035 C CA . GLN A 1 379 ? 48.421 2.339 -30.221 1.00 86.25 379 GLN A CA 1
ATOM 3036 C C . GLN A 1 379 ? 48.878 3.481 -29.305 1.00 86.25 379 GLN A C 1
ATOM 3038 O O . GLN A 1 379 ? 48.909 3.311 -28.085 1.00 86.25 379 GLN A O 1
ATOM 3043 N N . GLN A 1 380 ? 49.201 4.645 -29.872 1.00 89.31 380 GLN A N 1
ATOM 3044 C CA . GLN A 1 380 ? 49.573 5.830 -29.105 1.00 89.31 380 GLN A CA 1
ATOM 3045 C C . GLN A 1 380 ? 48.378 6.398 -28.323 1.00 89.31 380 GLN A C 1
ATOM 3047 O O . GLN A 1 380 ? 48.505 6.681 -27.132 1.00 89.31 380 GLN A O 1
ATOM 3052 N N . GLU A 1 381 ? 47.208 6.499 -28.958 1.00 86.69 381 GLU A N 1
ATOM 3053 C CA . GLU A 1 381 ? 45.957 6.906 -28.306 1.00 86.69 381 GLU A CA 1
ATOM 3054 C C . GLU A 1 381 ? 45.552 5.931 -27.194 1.00 86.69 381 GLU A C 1
ATOM 3056 O O . GLU A 1 381 ? 45.149 6.353 -26.111 1.00 86.69 381 GLU A O 1
ATOM 3061 N N . HIS A 1 382 ? 45.728 4.624 -27.414 1.00 85.06 382 HIS A N 1
ATOM 3062 C CA . HIS A 1 382 ? 45.484 3.607 -26.395 1.00 85.06 382 HIS A CA 1
ATOM 3063 C C . HIS A 1 382 ? 46.415 3.760 -25.184 1.00 85.06 382 HIS A C 1
ATOM 3065 O O . HIS A 1 382 ? 45.966 3.603 -24.050 1.00 85.06 382 HIS A O 1
ATOM 3071 N N . GLY A 1 383 ? 47.690 4.099 -25.403 1.00 86.00 383 GLY A N 1
ATOM 3072 C CA . GLY A 1 383 ? 48.637 4.398 -24.327 1.00 86.00 383 GLY A CA 1
ATOM 3073 C C . GLY A 1 383 ? 48.191 5.584 -23.468 1.00 86.00 383 GLY A C 1
ATOM 3074 O O . GLY A 1 383 ? 48.130 5.463 -22.247 1.00 86.00 383 GLY A O 1
ATOM 3075 N N . LEU A 1 384 ? 47.787 6.688 -24.105 1.00 86.50 384 LEU A N 1
ATOM 3076 C CA . LEU A 1 384 ? 47.258 7.869 -23.410 1.00 86.50 384 LEU A CA 1
ATOM 3077 C C . LEU A 1 384 ? 45.969 7.551 -22.636 1.00 86.50 384 LEU A C 1
ATOM 3079 O O . LEU A 1 384 ? 45.810 7.974 -21.495 1.00 86.50 384 LEU A O 1
ATOM 3083 N N . ALA A 1 385 ? 45.070 6.753 -23.218 1.00 79.75 385 ALA A N 1
ATOM 3084 C CA . ALA A 1 385 ? 43.840 6.328 -22.552 1.00 79.75 385 ALA A CA 1
ATOM 3085 C C . ALA A 1 385 ? 44.100 5.421 -21.333 1.00 79.75 385 ALA A C 1
ATOM 3087 O O . ALA A 1 385 ? 43.331 5.442 -20.371 1.00 79.75 385 ALA A O 1
ATOM 3088 N N . LEU A 1 386 ? 45.170 4.617 -21.348 1.00 83.31 386 LEU A N 1
ATOM 3089 C CA . LEU A 1 386 ? 45.578 3.813 -20.192 1.00 83.31 386 LEU A CA 1
ATOM 3090 C C . LEU A 1 386 ? 46.117 4.687 -19.054 1.00 83.31 386 LEU A C 1
ATOM 3092 O O . LEU A 1 386 ? 45.749 4.448 -17.905 1.00 83.31 386 LEU A O 1
ATOM 3096 N N . GLU A 1 387 ? 46.927 5.701 -19.370 1.00 86.31 387 GLU A N 1
ATOM 3097 C CA . GLU A 1 387 ? 47.425 6.673 -18.386 1.00 86.31 387 GLU A CA 1
ATOM 3098 C C . GLU A 1 387 ? 46.271 7.451 -17.735 1.00 86.31 387 GLU A C 1
ATOM 3100 O O . GLU A 1 387 ? 46.199 7.540 -16.507 1.00 86.31 387 GLU A O 1
ATOM 3105 N N . ASP A 1 388 ? 45.315 7.924 -18.539 1.00 85.69 388 ASP A N 1
ATOM 3106 C CA . ASP A 1 388 ? 44.126 8.640 -18.061 1.00 85.69 388 ASP A CA 1
ATOM 3107 C C . ASP A 1 388 ? 43.243 7.735 -17.181 1.00 85.69 388 ASP A C 1
ATOM 3109 O O . ASP A 1 388 ? 42.796 8.117 -16.097 1.00 85.69 388 ASP A O 1
ATOM 3113 N N . ARG A 1 389 ? 43.072 6.463 -17.572 1.00 84.44 389 ARG A N 1
ATOM 3114 C CA . ARG A 1 389 ? 42.353 5.461 -16.769 1.00 84.44 389 ARG A CA 1
ATOM 3115 C C . ARG A 1 389 ? 43.022 5.209 -15.419 1.00 84.44 389 ARG A C 1
ATOM 3117 O O . ARG A 1 389 ? 42.323 5.066 -14.413 1.00 84.44 389 ARG A O 1
ATOM 3124 N N . ASP A 1 390 ? 44.347 5.125 -15.380 1.00 86.38 390 ASP A N 1
ATOM 3125 C CA . ASP A 1 390 ? 45.087 4.911 -14.136 1.00 86.38 390 ASP A CA 1
ATOM 3126 C C . ASP A 1 390 ? 45.006 6.149 -13.225 1.00 86.38 390 ASP A C 1
ATOM 3128 O O . ASP A 1 390 ? 44.822 6.009 -12.010 1.00 86.38 390 ASP A O 1
ATOM 3132 N N . GLN A 1 391 ? 45.010 7.355 -13.801 1.00 88.81 391 GLN A N 1
ATOM 3133 C CA . GLN A 1 391 ? 44.770 8.603 -13.075 1.00 88.81 391 GLN A CA 1
ATOM 3134 C C . GLN A 1 391 ? 43.342 8.674 -12.505 1.00 88.81 391 GLN A C 1
ATOM 3136 O O . GLN A 1 391 ? 43.160 8.983 -11.324 1.00 88.81 391 GLN A O 1
ATOM 3141 N N . HIS A 1 392 ? 42.328 8.306 -13.292 1.00 85.69 392 HIS A N 1
ATOM 3142 C CA . HIS A 1 392 ? 40.943 8.203 -12.830 1.00 85.69 392 HIS A CA 1
ATOM 3143 C C . HIS A 1 392 ? 40.767 7.156 -11.725 1.00 85.69 392 HIS A C 1
ATOM 3145 O O . HIS A 1 392 ? 40.042 7.400 -10.760 1.00 85.69 392 HIS A O 1
ATOM 3151 N N . ARG A 1 393 ? 41.456 6.011 -11.814 1.00 87.69 393 ARG A N 1
ATOM 3152 C CA . ARG A 1 393 ? 41.451 4.985 -10.762 1.00 87.69 393 ARG A CA 1
ATOM 3153 C C . ARG A 1 393 ? 42.073 5.508 -9.466 1.00 87.69 393 ARG A C 1
ATOM 3155 O O . ARG A 1 393 ? 41.529 5.237 -8.397 1.00 87.69 393 ARG A O 1
ATOM 3162 N N . SER A 1 394 ? 43.170 6.262 -9.552 1.00 89.88 394 SER A N 1
ATOM 3163 C CA . SER A 1 394 ? 43.767 6.922 -8.384 1.00 89.88 394 SER A CA 1
ATOM 3164 C C . SER A 1 394 ? 42.782 7.899 -7.743 1.00 89.88 394 SER A C 1
ATOM 3166 O O . SER A 1 394 ? 42.557 7.843 -6.537 1.00 89.88 394 SER A O 1
ATOM 3168 N N . TRP A 1 395 ? 42.139 8.748 -8.550 1.00 90.75 395 TRP A N 1
ATOM 3169 C CA . TRP A 1 395 ? 41.175 9.724 -8.043 1.00 90.75 395 TRP A CA 1
ATOM 3170 C C . TRP A 1 395 ? 39.947 9.059 -7.410 1.00 90.75 395 TRP A C 1
ATOM 3172 O O . TRP A 1 395 ? 39.495 9.492 -6.352 1.00 90.75 395 TRP A O 1
ATOM 3182 N N . ALA A 1 396 ? 39.441 7.976 -8.005 1.00 85.00 396 ALA A N 1
ATOM 3183 C CA . ALA A 1 396 ? 38.353 7.187 -7.433 1.00 85.00 396 ALA A CA 1
ATOM 3184 C C . ALA A 1 396 ? 38.734 6.586 -6.069 1.00 85.00 396 ALA A C 1
ATOM 3186 O O . ALA A 1 396 ? 37.923 6.620 -5.146 1.00 85.00 396 ALA A O 1
ATOM 3187 N N . GLY A 1 397 ? 39.974 6.103 -5.916 1.00 90.19 397 GLY A N 1
ATOM 3188 C CA . GLY A 1 397 ? 40.498 5.629 -4.632 1.00 90.19 397 GLY A CA 1
ATOM 3189 C C . GLY A 1 397 ? 40.540 6.729 -3.566 1.00 90.19 397 GLY A C 1
ATOM 3190 O O . GLY A 1 397 ? 40.075 6.518 -2.446 1.00 90.19 397 GLY A O 1
ATOM 3191 N N . ASP A 1 398 ? 41.013 7.925 -3.927 1.00 91.19 398 ASP A N 1
ATOM 3192 C CA . ASP A 1 398 ? 41.033 9.084 -3.022 1.00 91.19 398 ASP A CA 1
ATOM 3193 C C . ASP A 1 398 ? 39.620 9.538 -2.629 1.00 91.19 398 ASP A C 1
ATOM 3195 O O . ASP A 1 398 ? 39.375 9.918 -1.480 1.00 91.19 398 ASP A O 1
ATOM 3199 N N . LEU A 1 399 ? 38.673 9.509 -3.575 1.00 88.50 399 LEU A N 1
ATOM 3200 C CA . LEU A 1 399 ? 37.275 9.842 -3.309 1.00 88.50 399 LEU A CA 1
ATOM 3201 C C . LEU A 1 399 ? 36.642 8.820 -2.361 1.00 88.50 399 LEU A C 1
ATOM 3203 O O . LEU A 1 399 ? 35.977 9.207 -1.406 1.00 88.50 399 LEU A O 1
ATOM 3207 N N . GLN A 1 400 ? 36.899 7.531 -2.586 1.00 90.00 400 GLN A N 1
ATOM 3208 C CA . GLN A 1 400 ? 36.399 6.450 -1.744 1.00 90.00 400 GLN A CA 1
ATOM 3209 C C . GLN A 1 400 ? 36.932 6.558 -0.311 1.00 90.00 400 GLN A C 1
ATOM 3211 O O . GLN A 1 400 ? 36.160 6.412 0.635 1.00 90.00 400 GLN A O 1
ATOM 3216 N N . ALA A 1 401 ? 38.216 6.885 -0.136 1.00 90.62 401 ALA A N 1
ATOM 3217 C CA . ALA A 1 401 ? 38.793 7.126 1.184 1.00 90.62 401 ALA A CA 1
ATOM 3218 C C . ALA A 1 401 ? 38.122 8.315 1.900 1.00 90.62 401 ALA A C 1
ATOM 3220 O O . ALA A 1 401 ? 37.828 8.234 3.091 1.00 90.62 401 ALA A O 1
ATOM 3221 N N . LYS A 1 402 ? 37.817 9.402 1.175 1.00 91.81 402 LYS A N 1
ATOM 3222 C CA . LYS A 1 402 ? 37.068 10.547 1.728 1.00 91.81 402 LYS A CA 1
ATOM 3223 C C . LYS A 1 402 ? 35.628 10.191 2.086 1.00 91.81 402 LYS A C 1
ATOM 3225 O O . LYS A 1 402 ? 35.140 10.655 3.111 1.00 91.81 402 LYS A O 1
ATOM 3230 N N . CYS A 1 403 ? 34.951 9.387 1.267 1.00 89.94 403 CYS A N 1
ATOM 3231 C CA . CYS A 1 403 ? 33.606 8.901 1.572 1.00 89.94 403 CYS A CA 1
ATOM 3232 C C . CYS A 1 403 ? 33.602 8.070 2.858 1.00 89.94 403 CYS A C 1
ATOM 3234 O O . CYS A 1 403 ? 32.781 8.330 3.727 1.00 89.94 403 CYS A O 1
ATOM 3236 N N . GLN A 1 404 ? 34.563 7.157 3.025 1.00 89.69 404 GLN A N 1
ATOM 3237 C CA . GLN A 1 404 ? 34.696 6.350 4.243 1.00 89.69 404 GLN A CA 1
ATOM 3238 C C . GLN A 1 404 ? 34.974 7.202 5.491 1.00 89.69 404 GLN A C 1
ATOM 3240 O O . GLN A 1 404 ? 34.414 6.945 6.556 1.00 89.69 404 GLN A O 1
ATOM 3245 N N . ASP A 1 405 ? 35.810 8.238 5.370 1.00 93.56 405 ASP A N 1
ATOM 3246 C CA . ASP A 1 405 ? 36.067 9.173 6.472 1.00 93.56 405 ASP A CA 1
ATOM 3247 C C . ASP A 1 405 ? 34.803 9.966 6.851 1.00 93.56 405 ASP A C 1
ATOM 3249 O O . ASP A 1 405 ? 34.449 10.055 8.028 1.00 93.56 405 ASP A O 1
ATOM 3253 N N . LEU A 1 406 ? 34.064 10.474 5.858 1.00 91.69 406 LEU A N 1
ATOM 3254 C CA . LEU A 1 406 ? 32.791 11.164 6.080 1.00 91.69 406 LEU A CA 1
ATOM 3255 C C . LEU A 1 406 ? 31.731 10.243 6.693 1.00 91.69 406 LEU A C 1
ATOM 3257 O O . LEU A 1 406 ? 31.034 10.659 7.615 1.00 91.69 406 LEU A O 1
ATOM 3261 N N . GLU A 1 407 ? 31.628 8.996 6.236 1.00 90.88 407 GLU A N 1
ATOM 3262 C CA . GLU A 1 407 ? 30.738 7.989 6.824 1.00 90.88 407 GLU A CA 1
ATOM 3263 C C . GLU A 1 407 ? 31.062 7.765 8.304 1.00 90.88 407 GLU A C 1
ATOM 3265 O O . GLU A 1 407 ? 30.157 7.787 9.142 1.00 90.88 407 GLU A O 1
ATOM 3270 N N . SER A 1 408 ? 32.346 7.639 8.654 1.00 91.44 408 SER A N 1
ATOM 3271 C CA . SER A 1 408 ? 32.771 7.505 10.051 1.00 91.44 408 SER A CA 1
ATOM 3272 C C . SER A 1 408 ? 32.409 8.737 10.888 1.00 91.44 408 SER A C 1
ATOM 3274 O O . SER A 1 408 ? 31.990 8.594 12.039 1.00 91.44 408 SER A O 1
ATOM 3276 N N . GLN A 1 409 ? 32.551 9.947 10.337 1.00 93.81 409 GLN A N 1
ATOM 3277 C CA . GLN A 1 409 ? 32.173 11.185 11.028 1.00 93.81 409 GLN A CA 1
ATOM 3278 C C . GLN A 1 409 ? 30.656 11.281 11.238 1.00 93.81 409 GLN A C 1
ATOM 3280 O O . GLN A 1 409 ? 30.206 11.649 12.324 1.00 93.81 409 GLN A O 1
ATOM 3285 N N . VAL A 1 410 ? 29.857 10.909 10.232 1.00 91.75 410 VAL A N 1
ATOM 3286 C CA . VAL A 1 410 ? 28.390 10.875 10.332 1.00 91.75 410 VAL A CA 1
ATOM 3287 C C . VAL A 1 410 ? 27.946 9.864 11.385 1.00 91.75 410 VAL A C 1
ATOM 3289 O O . VAL A 1 410 ? 27.130 10.205 12.238 1.00 91.75 410 VAL A O 1
ATOM 3292 N N . GLN A 1 411 ? 28.521 8.659 11.401 1.00 89.12 411 GLN A N 1
ATOM 3293 C CA . GLN A 1 411 ? 28.220 7.655 12.427 1.00 89.12 411 GLN A CA 1
ATOM 3294 C C . GLN A 1 411 ? 28.550 8.152 13.839 1.00 89.12 411 GLN A C 1
ATOM 3296 O O . GLN A 1 411 ? 27.772 7.941 14.770 1.00 89.12 411 GLN A O 1
ATOM 3301 N N . GLN A 1 412 ? 29.667 8.865 14.006 1.00 92.75 412 GLN A N 1
ATOM 3302 C CA . GLN A 1 412 ? 30.025 9.464 15.290 1.00 92.75 412 GLN A CA 1
ATOM 3303 C C . GLN A 1 412 ? 29.024 10.547 15.723 1.00 92.75 412 GLN A C 1
ATOM 3305 O O . GLN A 1 412 ? 28.678 10.620 16.904 1.00 92.75 412 GLN A O 1
ATOM 3310 N N . LEU A 1 413 ? 28.548 11.377 14.791 1.00 91.81 413 LEU A N 1
ATOM 3311 C CA . LEU A 1 413 ? 27.542 12.405 15.070 1.00 91.81 413 LEU A CA 1
ATOM 3312 C C . LEU A 1 413 ? 26.178 11.800 15.418 1.00 91.81 413 LEU A C 1
ATOM 3314 O O . LEU A 1 413 ? 25.544 12.268 16.362 1.00 91.81 413 LEU A O 1
ATOM 3318 N N . LEU A 1 414 ? 25.755 10.747 14.713 1.00 89.38 414 LEU A N 1
ATOM 3319 C CA . LEU A 1 414 ? 24.522 10.015 15.017 1.00 89.38 414 LEU A CA 1
ATOM 3320 C C . LEU A 1 414 ? 24.576 9.419 16.426 1.00 89.38 414 LEU A C 1
ATOM 3322 O O . LEU A 1 414 ? 23.698 9.695 17.236 1.00 89.38 414 LEU A O 1
ATOM 3326 N N . PHE A 1 415 ? 25.673 8.739 16.773 1.00 91.62 415 PHE A N 1
ATOM 3327 C CA . PHE A 1 415 ? 25.868 8.202 18.121 1.00 91.62 415 PHE A CA 1
ATOM 3328 C C . PHE A 1 415 ? 25.801 9.292 19.207 1.00 91.62 415 PHE A C 1
ATOM 3330 O O . PHE A 1 415 ? 25.174 9.113 20.249 1.00 91.62 415 PHE A O 1
ATOM 3337 N N . GLN A 1 416 ? 26.418 10.455 18.969 1.00 91.06 416 GLN A N 1
ATOM 3338 C CA . GLN A 1 416 ? 26.337 11.585 19.901 1.00 91.06 416 GLN A CA 1
ATOM 3339 C C . GLN A 1 416 ? 24.918 12.155 20.022 1.00 91.06 416 GLN A C 1
ATOM 3341 O O . GLN A 1 416 ? 24.540 12.604 21.106 1.00 91.06 416 GLN A O 1
ATOM 3346 N N . SER A 1 417 ? 24.153 12.160 18.930 1.00 89.69 417 SER A N 1
ATOM 3347 C CA . SER A 1 417 ? 22.755 12.591 18.918 1.00 89.69 417 SER A CA 1
ATOM 3348 C C . SER A 1 417 ? 21.884 11.650 19.749 1.00 89.69 417 SER A C 1
ATOM 3350 O O . SER A 1 417 ? 21.144 12.121 20.612 1.00 89.69 417 SER A O 1
ATOM 3352 N N . ASP A 1 418 ? 22.045 10.338 19.576 1.00 90.81 418 ASP A N 1
ATOM 3353 C CA . ASP A 1 418 ? 21.297 9.321 20.325 1.00 90.81 418 ASP A CA 1
ATOM 3354 C C . ASP A 1 418 ? 21.567 9.421 21.832 1.00 90.81 418 ASP A C 1
ATOM 3356 O O . ASP A 1 418 ? 20.636 9.448 22.638 1.00 90.81 418 ASP A O 1
ATOM 3360 N N . CYS A 1 419 ? 22.836 9.589 22.230 1.00 89.25 419 CYS A N 1
ATOM 3361 C CA . CYS A 1 419 ? 23.183 9.813 23.635 1.00 89.25 419 CYS A CA 1
ATOM 3362 C C . CYS A 1 419 ? 22.518 11.072 24.217 1.00 89.25 419 CYS A C 1
ATOM 3364 O O . CYS A 1 419 ? 22.117 11.075 25.381 1.00 89.25 419 CYS A O 1
ATOM 3366 N N . ARG A 1 420 ? 22.403 12.153 23.432 1.00 90.12 420 ARG A N 1
ATOM 3367 C CA . ARG A 1 420 ? 21.747 13.392 23.883 1.00 90.12 420 ARG A CA 1
ATOM 3368 C C . ARG A 1 420 ? 20.239 13.227 24.013 1.00 90.12 420 ARG A C 1
ATOM 3370 O O . ARG A 1 420 ? 19.684 13.723 24.988 1.00 90.12 420 ARG A O 1
ATOM 3377 N N . LEU A 1 421 ? 19.601 12.525 23.079 1.00 90.56 421 LEU A N 1
ATOM 3378 C CA . LEU A 1 421 ? 18.169 12.224 23.137 1.00 90.56 421 LEU A CA 1
ATOM 3379 C C . LEU A 1 421 ? 17.830 11.387 24.373 1.00 90.56 421 LEU A C 1
ATOM 3381 O O . LEU A 1 421 ? 16.902 11.724 25.105 1.00 90.56 421 LEU A O 1
ATOM 3385 N N . GLN A 1 422 ? 18.636 10.364 24.665 1.00 90.31 422 GLN A N 1
ATOM 3386 C CA . GLN A 1 422 ? 18.462 9.553 25.869 1.00 90.31 422 GLN A CA 1
ATOM 3387 C C . GLN A 1 422 ? 18.609 10.395 27.147 1.00 90.31 422 GLN A C 1
ATOM 3389 O O . GLN A 1 422 ? 17.784 10.302 28.055 1.00 90.31 422 GLN A O 1
ATOM 3394 N N . GLN A 1 423 ? 19.615 11.274 27.202 1.00 92.44 423 GLN A N 1
ATOM 3395 C CA . GLN A 1 423 ? 19.810 12.173 28.341 1.00 92.44 423 GLN A CA 1
ATOM 3396 C C . GLN A 1 423 ? 18.654 13.177 28.501 1.00 92.44 423 GLN A C 1
ATOM 3398 O O . GLN A 1 423 ? 18.269 13.509 29.623 1.00 92.44 423 GLN A O 1
ATOM 3403 N N . GLU A 1 424 ? 18.087 13.669 27.398 1.00 93.19 424 GLU A N 1
ATOM 3404 C CA . GLU A 1 424 ? 16.910 14.538 27.427 1.00 93.19 424 GLU A CA 1
ATOM 3405 C C . GLU A 1 424 ? 15.677 13.796 27.958 1.00 93.19 424 GLU A C 1
ATOM 3407 O O . GLU A 1 424 ? 14.939 14.348 28.775 1.00 93.19 424 GLU A O 1
ATOM 3412 N N . GLN A 1 425 ? 15.477 12.543 27.549 1.00 91.62 425 GLN A N 1
ATOM 3413 C CA . GLN A 1 425 ? 14.377 11.711 28.028 1.00 91.62 425 GLN A CA 1
ATOM 3414 C C . GLN A 1 425 ? 14.475 11.459 29.540 1.00 91.62 425 GLN A C 1
ATOM 3416 O O . GLN A 1 425 ? 13.503 11.696 30.258 1.00 91.62 425 GLN A O 1
ATOM 3421 N N . GLU A 1 426 ? 15.662 11.110 30.048 1.00 93.50 426 GLU A N 1
ATOM 3422 C CA . GLU A 1 426 ? 15.902 10.961 31.492 1.00 93.50 426 GLU A CA 1
ATOM 3423 C C . GLU A 1 426 ? 15.607 12.260 32.264 1.00 93.50 426 GLU A C 1
ATOM 3425 O O . GLU A 1 426 ? 15.001 12.236 33.339 1.00 93.50 426 GLU A O 1
ATOM 3430 N N . LEU A 1 427 ? 15.994 13.419 31.718 1.00 93.50 427 LEU A N 1
ATOM 3431 C CA . LEU A 1 427 ? 15.700 14.719 32.329 1.00 93.50 427 LEU A CA 1
ATOM 3432 C C . LEU A 1 427 ? 14.200 15.049 32.313 1.00 93.50 427 LEU A C 1
ATOM 3434 O O . LEU A 1 427 ? 13.699 15.628 33.280 1.00 93.50 427 LEU A O 1
ATOM 3438 N N . ARG A 1 428 ? 13.472 14.683 31.250 1.00 93.12 428 ARG A N 1
ATOM 3439 C CA . ARG A 1 428 ? 12.012 14.861 31.163 1.00 93.12 428 ARG A CA 1
ATOM 3440 C C . ARG A 1 428 ? 11.287 14.013 32.207 1.00 93.12 428 ARG A C 1
ATOM 3442 O O . ARG A 1 428 ? 10.417 14.539 32.898 1.00 93.12 428 ARG A O 1
ATOM 3449 N N . GLU A 1 429 ? 11.693 12.758 32.388 1.00 93.56 429 GLU A N 1
ATOM 3450 C CA . GLU A 1 429 ? 11.142 11.872 33.422 1.00 93.56 429 GLU A CA 1
ATOM 3451 C C . GLU A 1 429 ? 11.399 12.421 34.835 1.00 93.56 429 GLU A C 1
ATOM 3453 O O . GLU A 1 429 ? 10.483 12.501 35.659 1.00 93.56 429 GLU A O 1
ATOM 3458 N N . GLN A 1 430 ? 12.621 12.896 35.108 1.00 94.25 430 GLN A N 1
ATOM 3459 C CA . GLN A 1 430 ? 12.959 13.535 36.386 1.00 94.25 430 GLN A CA 1
ATOM 3460 C C . GLN A 1 430 ? 12.139 14.810 36.636 1.00 94.25 430 GLN A C 1
ATOM 3462 O O . GLN A 1 430 ? 11.706 15.069 37.768 1.00 94.25 430 GLN A O 1
ATOM 3467 N N . LEU A 1 431 ? 11.908 15.615 35.594 1.00 94.12 431 LEU A N 1
ATOM 3468 C CA . LEU A 1 431 ? 11.096 16.825 35.683 1.00 94.12 431 LEU A CA 1
ATOM 3469 C C . LEU A 1 431 ? 9.636 16.486 35.996 1.00 94.12 431 LEU A C 1
ATOM 3471 O O . LEU A 1 431 ? 9.062 17.098 36.898 1.00 94.12 431 LEU A O 1
ATOM 3475 N N . GLN A 1 432 ? 9.060 15.498 35.306 1.00 94.44 432 GLN A N 1
ATOM 3476 C CA . GLN A 1 432 ? 7.695 15.039 35.551 1.00 94.44 432 GLN A CA 1
ATOM 3477 C C . GLN A 1 432 ? 7.533 14.539 36.992 1.00 94.44 432 GLN A C 1
ATOM 3479 O O . GLN A 1 432 ? 6.642 14.997 37.709 1.00 94.44 432 GLN A O 1
ATOM 3484 N N . GLN A 1 433 ? 8.453 13.696 37.468 1.00 94.62 433 GLN A N 1
ATOM 3485 C CA . GLN A 1 433 ? 8.421 13.195 38.842 1.00 94.62 433 GLN A CA 1
ATOM 3486 C C . GLN A 1 433 ? 8.504 14.336 39.872 1.00 94.62 433 GLN A C 1
ATOM 3488 O O . GLN A 1 433 ? 7.798 14.336 40.883 1.00 94.62 433 GLN A O 1
ATOM 3493 N N . THR A 1 434 ? 9.333 15.349 39.608 1.00 93.88 434 THR A N 1
ATOM 3494 C CA . THR A 1 434 ? 9.455 16.532 40.474 1.00 93.88 434 THR A CA 1
ATOM 3495 C C . THR A 1 434 ? 8.177 17.382 40.464 1.00 93.88 434 THR A C 1
ATOM 3497 O O . THR A 1 434 ? 7.768 17.915 41.503 1.00 93.88 434 THR A O 1
ATOM 3500 N N . GLN A 1 435 ? 7.515 17.511 39.310 1.00 94.25 435 GLN A N 1
ATOM 3501 C CA . GLN A 1 435 ? 6.242 18.223 39.180 1.00 94.25 435 GLN A CA 1
ATOM 3502 C C . GLN A 1 435 ? 5.122 17.518 39.950 1.00 94.25 435 GLN A C 1
ATOM 3504 O O . GLN A 1 435 ? 4.402 18.178 40.699 1.00 94.25 435 GLN A O 1
ATOM 3509 N N . GLU A 1 436 ? 5.020 16.193 39.845 1.00 94.62 436 GLU A N 1
ATOM 3510 C CA . GLU A 1 436 ? 4.056 15.384 40.600 1.00 94.62 436 GLU A CA 1
ATOM 3511 C C . GLU A 1 436 ? 4.271 15.518 42.114 1.00 94.62 436 GLU A C 1
ATOM 3513 O O . GLU A 1 436 ? 3.326 15.798 42.857 1.00 94.62 436 GLU A O 1
ATOM 3518 N N . GLN A 1 437 ? 5.523 15.426 42.579 1.00 93.38 437 GLN A N 1
ATOM 3519 C CA . GLN A 1 437 ? 5.870 15.646 43.989 1.00 93.38 437 GLN A CA 1
ATOM 3520 C C . GLN A 1 437 ? 5.488 17.054 44.463 1.00 93.38 437 GLN A C 1
ATOM 3522 O O . GLN A 1 437 ? 4.965 17.224 45.567 1.00 93.38 437 GLN A O 1
ATOM 3527 N N . THR A 1 438 ? 5.707 18.068 43.625 1.00 94.75 438 THR A N 1
ATOM 3528 C CA . THR A 1 438 ? 5.348 19.457 43.938 1.00 94.75 438 THR A CA 1
ATOM 3529 C C . THR A 1 438 ? 3.832 19.637 44.026 1.00 94.75 438 THR A C 1
ATOM 3531 O O . THR A 1 438 ? 3.345 20.271 44.964 1.00 94.75 438 THR A O 1
ATOM 3534 N N . GLN A 1 439 ? 3.069 19.062 43.091 1.00 94.00 439 GLN A N 1
ATOM 3535 C CA . GLN A 1 439 ? 1.605 19.104 43.114 1.00 94.00 439 GLN A CA 1
ATOM 3536 C C . GLN A 1 439 ? 1.045 18.392 44.348 1.00 94.00 439 GLN A C 1
ATOM 3538 O O . GLN A 1 439 ? 0.142 18.920 45.001 1.00 94.00 439 GLN A O 1
ATOM 3543 N N . GLN A 1 440 ? 1.604 17.235 44.711 1.00 93.69 440 GLN A N 1
ATOM 3544 C CA . GLN A 1 440 ? 1.201 16.523 45.919 1.00 93.69 440 GLN A CA 1
ATOM 3545 C C . GLN A 1 440 ? 1.484 17.352 47.179 1.00 93.69 440 GLN A C 1
ATOM 3547 O O . GLN A 1 440 ? 0.589 17.545 47.998 1.00 93.69 440 GLN A O 1
ATOM 3552 N N . ALA A 1 441 ? 2.677 17.944 47.294 1.00 91.88 441 ALA A N 1
ATOM 3553 C CA . ALA A 1 441 ? 3.019 18.814 48.417 1.00 91.88 441 ALA A CA 1
ATOM 3554 C C . ALA A 1 441 ? 2.094 20.045 48.519 1.00 91.88 441 ALA A C 1
ATOM 3556 O O . ALA A 1 441 ? 1.745 20.479 49.620 1.00 91.88 441 ALA A O 1
ATOM 3557 N N . GLN A 1 442 ? 1.658 20.608 47.385 1.00 93.38 442 GLN A N 1
ATOM 3558 C CA . GLN A 1 442 ? 0.682 21.701 47.361 1.00 93.38 442 GLN A CA 1
ATOM 3559 C C . GLN A 1 442 ? -0.703 21.255 47.847 1.00 93.38 442 GLN A C 1
ATOM 3561 O O . GLN A 1 442 ? -1.331 21.992 48.614 1.00 93.38 442 GLN A O 1
ATOM 3566 N N . ARG A 1 443 ? -1.170 20.063 47.450 1.00 93.06 443 ARG A N 1
ATOM 3567 C CA . ARG A 1 443 ? -2.434 19.483 47.940 1.00 93.06 443 ARG A CA 1
ATOM 3568 C C . ARG A 1 443 ? -2.381 19.263 49.449 1.00 93.06 443 ARG A C 1
ATOM 3570 O O . ARG A 1 443 ? -3.240 19.779 50.162 1.00 93.06 443 ARG A O 1
ATOM 3577 N N . ASP A 1 444 ? -1.318 18.636 49.945 1.00 93.12 444 ASP A N 1
ATOM 3578 C CA . ASP A 1 444 ? -1.116 18.393 51.378 1.00 93.12 444 ASP A CA 1
ATOM 3579 C C . ASP A 1 444 ? -1.090 19.712 52.173 1.00 93.12 444 ASP A C 1
ATOM 3581 O O . ASP A 1 444 ? -1.674 19.828 53.259 1.00 93.12 444 ASP A O 1
ATOM 3585 N N . GLN A 1 445 ? -0.457 20.756 51.622 1.00 93.88 445 GLN A N 1
ATOM 3586 C CA . GLN A 1 445 ? -0.441 22.086 52.231 1.00 93.88 445 GLN A CA 1
ATOM 3587 C C . GLN A 1 445 ? -1.844 22.712 52.285 1.00 93.88 445 GLN A C 1
ATOM 3589 O O . GLN A 1 445 ? -2.202 23.317 53.301 1.00 93.88 445 GLN A O 1
ATOM 3594 N N . GLN A 1 446 ? -2.635 22.598 51.215 1.00 93.06 446 GLN A N 1
ATOM 3595 C CA . GLN A 1 446 ? -4.009 23.108 51.168 1.00 93.06 446 GLN A CA 1
ATOM 3596 C C . GLN A 1 446 ? -4.914 22.377 52.163 1.00 93.06 446 GLN A C 1
ATOM 3598 O O . GLN A 1 446 ? -5.647 23.029 52.909 1.00 93.06 446 GLN A O 1
ATOM 3603 N N . GLU A 1 447 ? -4.814 21.050 52.245 1.00 93.06 447 GLU A N 1
ATOM 3604 C CA . GLU A 1 447 ? -5.556 20.244 53.218 1.00 93.06 447 GLU A CA 1
ATOM 3605 C C . GLU A 1 447 ? -5.186 20.607 54.658 1.00 93.06 447 GLU A C 1
ATOM 3607 O O . GLU A 1 447 ? -6.068 20.797 55.502 1.00 93.06 447 GLU A O 1
ATOM 3612 N N . THR A 1 448 ? -3.889 20.785 54.928 1.00 91.44 448 THR A N 1
ATOM 3613 C CA . THR A 1 448 ? -3.392 21.206 56.244 1.00 91.44 448 THR A CA 1
ATOM 3614 C C . THR A 1 448 ? -3.935 22.583 56.630 1.00 91.44 448 THR A C 1
ATOM 3616 O O . THR A 1 448 ? -4.366 22.779 57.769 1.00 91.44 448 THR A O 1
ATOM 3619 N N . ARG A 1 449 ? -3.970 23.541 55.690 1.00 93.50 449 ARG A N 1
ATOM 3620 C CA . ARG A 1 449 ? -4.566 24.871 55.914 1.00 93.50 449 ARG A CA 1
ATOM 3621 C C . ARG A 1 449 ? -6.065 24.778 56.192 1.00 93.50 449 ARG A C 1
ATOM 3623 O O . ARG A 1 449 ? -6.519 25.302 57.203 1.00 93.50 449 ARG A O 1
ATOM 3630 N N . ALA A 1 450 ? -6.811 24.041 55.370 1.00 91.75 450 ALA A N 1
ATOM 3631 C CA . ALA A 1 450 ? -8.248 23.847 55.563 1.00 91.75 450 ALA A CA 1
ATOM 3632 C C . ALA A 1 450 ? -8.567 23.173 56.909 1.00 91.75 450 ALA A C 1
ATOM 3634 O O . ALA A 1 450 ? -9.545 23.509 57.580 1.00 91.75 450 ALA A O 1
ATOM 3635 N N . TRP A 1 451 ? -7.734 22.222 57.339 1.00 92.00 451 TRP A N 1
ATOM 3636 C CA . TRP A 1 451 ? -7.842 21.611 58.659 1.00 92.00 451 TRP A CA 1
ATOM 3637 C C . TRP A 1 451 ? -7.575 22.609 59.794 1.00 92.00 451 TRP A C 1
ATOM 3639 O O . TRP A 1 451 ? -8.350 22.650 60.754 1.00 92.00 451 TRP A O 1
ATOM 3649 N N . ALA A 1 452 ? -6.539 23.444 59.676 1.00 89.81 452 ALA A N 1
ATOM 3650 C CA . ALA A 1 452 ? -6.235 24.482 60.658 1.00 89.81 452 ALA A CA 1
ATOM 3651 C C . ALA A 1 452 ? -7.366 25.521 60.780 1.00 89.81 452 ALA A C 1
ATOM 3653 O O . ALA A 1 452 ? -7.733 25.897 61.896 1.00 89.81 452 ALA A O 1
ATOM 3654 N N . ASP A 1 453 ? -7.969 25.927 59.660 1.00 91.94 453 ASP A N 1
ATOM 3655 C CA . ASP A 1 453 ? -9.096 26.866 59.639 1.00 91.94 453 ASP A CA 1
ATOM 3656 C C . ASP A 1 453 ? -10.330 26.286 60.345 1.00 91.94 453 ASP A C 1
ATOM 3658 O O . ASP A 1 453 ? -10.919 26.952 61.202 1.00 91.94 453 ASP A O 1
ATOM 3662 N N . ARG A 1 454 ? -10.666 25.012 60.080 1.00 91.56 454 ARG A N 1
ATOM 3663 C CA . ARG A 1 454 ? -11.747 24.300 60.791 1.00 91.56 454 ARG A CA 1
ATOM 3664 C C . ARG A 1 454 ? -11.515 24.276 62.301 1.00 91.56 454 ARG A C 1
ATOM 3666 O O . ARG A 1 454 ? -12.412 24.621 63.067 1.00 91.56 454 ARG A O 1
ATOM 3673 N N . LEU A 1 455 ? -10.302 23.935 62.740 1.00 88.62 455 LEU A N 1
ATOM 3674 C CA . LEU A 1 455 ? -9.952 23.940 64.165 1.00 88.62 455 LEU A CA 1
ATOM 3675 C C . LEU A 1 455 ? -10.020 25.335 64.794 1.00 88.62 455 LEU A C 1
ATOM 3677 O O . LEU A 1 455 ? -10.371 25.472 65.970 1.00 88.62 455 LEU A O 1
ATOM 3681 N N . SER A 1 456 ? -9.653 26.374 64.046 1.00 88.56 456 SER A N 1
ATOM 3682 C CA . SER A 1 456 ? -9.748 27.760 64.506 1.00 88.56 456 SER A CA 1
ATOM 3683 C C . SER A 1 456 ? -11.210 28.164 64.723 1.00 88.56 456 SER A C 1
ATOM 3685 O O . SER A 1 456 ? -11.550 28.717 65.774 1.00 88.56 456 SER A O 1
ATOM 3687 N N . GLN A 1 457 ? -12.092 27.800 63.787 1.00 89.38 457 GLN A N 1
ATOM 3688 C CA . GLN A 1 457 ? -13.530 28.036 63.887 1.00 89.38 457 GLN A CA 1
ATOM 3689 C C . GLN A 1 457 ? -14.153 27.288 65.076 1.00 89.38 457 GLN A C 1
ATOM 3691 O O . GLN A 1 457 ? -14.821 27.910 65.903 1.00 89.38 457 GLN A O 1
ATOM 3696 N N . GLU A 1 458 ? -13.860 25.994 65.236 1.00 87.62 458 GLU A N 1
ATOM 3697 C CA . GLU A 1 458 ? -14.324 25.206 66.388 1.00 87.62 458 GLU A CA 1
ATOM 3698 C C . GLU A 1 458 ? -13.865 25.817 67.723 1.00 87.62 458 GLU A C 1
ATOM 3700 O O . GLU A 1 458 ? -14.634 25.907 68.685 1.00 87.62 458 GLU A O 1
ATOM 3705 N N . ASN A 1 459 ? -12.617 26.294 67.799 1.00 81.62 459 ASN A N 1
ATOM 3706 C CA . ASN A 1 459 ? -12.111 26.975 68.990 1.00 81.62 459 ASN A CA 1
ATOM 3707 C C . ASN A 1 459 ? -12.837 28.298 69.266 1.00 81.62 459 ASN A C 1
ATOM 3709 O O . ASN A 1 459 ? -13.091 28.619 70.431 1.00 81.62 459 ASN A O 1
ATOM 3713 N N . ALA A 1 460 ? -13.161 29.076 68.231 1.00 84.56 460 ALA A N 1
ATOM 3714 C CA . ALA A 1 460 ? -13.922 30.313 68.375 1.00 84.56 460 ALA A CA 1
ATOM 3715 C C . ALA A 1 460 ? -15.340 30.038 68.905 1.00 84.56 460 ALA A C 1
ATOM 3717 O O . ALA A 1 460 ? -15.777 30.692 69.857 1.00 84.56 460 ALA A O 1
ATOM 3718 N N . GLU A 1 461 ? -16.016 29.019 68.372 1.00 82.94 461 GLU A N 1
ATOM 3719 C CA . GLU A 1 461 ? -17.336 28.579 68.838 1.00 82.94 461 GLU A CA 1
ATOM 3720 C C . GLU A 1 461 ? -17.302 28.102 70.294 1.00 82.94 461 GLU A C 1
ATOM 3722 O O . GLU A 1 461 ? -18.132 28.511 71.111 1.00 82.94 461 GLU A O 1
ATOM 3727 N N . LEU A 1 462 ? -16.308 27.287 70.662 1.00 80.00 462 LEU A N 1
ATOM 3728 C CA . LEU A 1 462 ? -16.124 26.840 72.044 1.00 80.00 462 LEU A CA 1
ATOM 3729 C C . LEU A 1 462 ? -15.877 28.015 72.997 1.00 80.00 462 LEU A C 1
ATOM 3731 O O . LEU A 1 462 ? -16.442 28.046 74.092 1.00 80.00 462 LEU A O 1
ATOM 3735 N N . ARG A 1 463 ? -15.065 29.003 72.596 1.00 74.75 463 ARG A N 1
ATOM 3736 C CA . ARG A 1 463 ? -14.841 30.225 73.388 1.00 74.75 463 ARG A CA 1
ATOM 3737 C C . ARG A 1 463 ? -16.132 31.018 73.577 1.00 74.75 463 ARG A C 1
ATOM 3739 O O . ARG A 1 463 ? -16.400 31.453 74.697 1.00 74.75 463 ARG A O 1
ATOM 3746 N N . ALA A 1 464 ? -16.946 31.166 72.532 1.00 77.62 464 ALA A N 1
ATOM 3747 C CA . ALA A 1 464 ? -18.243 31.834 72.623 1.00 77.62 464 ALA A CA 1
ATOM 3748 C C . ALA A 1 464 ? -19.178 31.120 73.616 1.00 77.62 464 ALA A C 1
ATOM 3750 O O . ALA A 1 464 ? -19.709 31.758 74.525 1.00 77.62 464 ALA A O 1
ATOM 3751 N N . GLN A 1 465 ? -19.284 29.789 73.532 1.00 75.69 465 GLN A N 1
ATOM 3752 C CA . GLN A 1 465 ? -20.087 28.985 74.465 1.00 75.69 465 GLN A CA 1
ATOM 3753 C C . GLN A 1 465 ? -19.606 29.107 75.919 1.00 75.69 465 GLN A C 1
ATOM 3755 O O . GLN A 1 465 ? -20.416 29.168 76.848 1.00 75.69 465 GLN A O 1
ATOM 3760 N N . VAL A 1 466 ? -18.288 29.144 76.144 1.00 76.88 466 VAL A N 1
ATOM 3761 C CA . VAL A 1 466 ? -17.718 29.362 77.483 1.00 76.88 466 VAL A CA 1
ATOM 3762 C C . VAL A 1 466 ? -18.078 30.752 78.008 1.00 76.88 466 VAL A C 1
ATOM 3764 O O . VAL A 1 466 ? -18.494 30.861 79.161 1.00 76.88 466 VAL A O 1
ATOM 3767 N N . ASN A 1 467 ? -17.972 31.795 77.183 1.00 73.56 467 ASN A N 1
ATOM 3768 C CA . ASN A 1 467 ? -18.324 33.160 77.577 1.00 73.56 467 ASN A CA 1
ATOM 3769 C C . ASN A 1 467 ? -19.816 33.302 77.910 1.00 73.56 467 ASN A C 1
ATOM 3771 O O . ASN A 1 467 ? -20.149 33.920 78.918 1.00 73.56 467 ASN A O 1
ATOM 3775 N N . GLU A 1 468 ? -20.711 32.680 77.137 1.00 74.19 468 GLU A N 1
ATOM 3776 C CA . GLU A 1 468 ? -22.146 32.640 77.457 1.00 74.19 468 GLU A CA 1
ATOM 3777 C C . GLU A 1 468 ? -22.421 31.955 78.799 1.00 74.19 468 GLU A C 1
ATOM 3779 O O . GLU A 1 468 ? -23.223 32.440 79.600 1.00 74.19 468 GLU A O 1
ATOM 3784 N N . LEU A 1 469 ? -21.746 30.833 79.073 1.00 74.56 469 LEU A N 1
ATOM 3785 C CA . LEU A 1 469 ? -21.873 30.132 80.351 1.00 74.56 469 LEU A CA 1
ATOM 3786 C C . LEU A 1 469 ? -21.358 30.977 81.517 1.00 74.56 469 LEU A C 1
ATOM 3788 O O . LEU A 1 469 ? -22.004 31.005 82.565 1.00 74.56 469 LEU A O 1
ATOM 3792 N N . LEU A 1 470 ? -20.225 31.663 81.347 1.00 71.56 470 LEU A N 1
ATOM 3793 C CA . LEU A 1 470 ? -19.678 32.569 82.357 1.00 71.56 470 LEU A CA 1
ATOM 3794 C C . LEU A 1 470 ? -20.629 33.741 82.621 1.00 71.56 470 LEU A C 1
ATOM 3796 O O . LEU A 1 470 ? -20.948 33.999 83.778 1.00 71.56 470 LEU A O 1
ATOM 3800 N N . PHE A 1 471 ? -21.159 34.373 81.570 1.00 68.88 471 PHE A N 1
ATOM 3801 C CA . PHE A 1 471 ? -22.147 35.446 81.687 1.00 68.88 471 PHE A CA 1
ATOM 3802 C C . PHE A 1 471 ? -23.417 34.978 82.406 1.00 68.88 471 PHE A C 1
ATOM 3804 O O . PHE A 1 471 ? -23.883 35.627 83.342 1.00 68.88 471 PHE A O 1
ATOM 3811 N N . ALA A 1 472 ? -23.949 33.809 82.032 1.00 66.81 472 ALA A N 1
ATOM 3812 C CA . ALA A 1 472 ? -25.086 33.218 82.724 1.00 66.81 472 ALA A CA 1
ATOM 3813 C C . ALA A 1 472 ? -24.765 32.990 84.209 1.00 66.81 472 ALA A C 1
ATOM 3815 O O . ALA A 1 472 ? -25.557 33.373 85.069 1.00 66.81 472 ALA A O 1
ATOM 3816 N N . CYS A 1 473 ? -23.604 32.407 84.526 1.00 67.31 473 CYS A N 1
ATOM 3817 C CA . CYS A 1 473 ? -23.152 32.208 85.901 1.00 67.31 473 CYS A CA 1
ATOM 3818 C C . CYS A 1 473 ? -23.054 33.522 86.690 1.00 67.31 473 CYS A C 1
ATOM 3820 O O . CYS A 1 473 ? -23.520 33.546 87.827 1.00 67.31 473 CYS A O 1
ATOM 3822 N N . ASP A 1 474 ? -22.523 34.597 86.106 1.00 64.75 474 ASP A N 1
ATOM 3823 C CA . ASP A 1 474 ? -22.426 35.914 86.747 1.00 64.75 474 ASP A CA 1
ATOM 3824 C C . ASP A 1 474 ? -23.803 36.541 86.996 1.00 64.75 474 ASP A C 1
ATOM 3826 O O . ASP A 1 474 ? -24.087 36.966 88.119 1.00 64.75 474 ASP A O 1
ATOM 3830 N N . CYS A 1 475 ? -24.707 36.519 86.008 1.00 60.28 475 CYS A N 1
ATOM 3831 C CA . CYS A 1 475 ? -26.094 36.957 86.197 1.00 60.28 475 CYS A CA 1
ATOM 3832 C C . CYS A 1 475 ? -26.792 36.163 87.312 1.00 60.28 475 CYS A C 1
ATOM 3834 O O . CYS A 1 475 ? -27.522 36.735 88.125 1.00 60.28 475 CYS A O 1
ATOM 3836 N N . TYR A 1 476 ? -26.555 34.849 87.385 1.00 60.47 476 TYR A N 1
ATOM 3837 C CA . TYR A 1 476 ? -27.097 34.009 88.453 1.00 60.47 476 TYR A CA 1
ATOM 3838 C C . TYR A 1 476 ? -26.455 34.313 89.816 1.00 60.47 476 TYR A C 1
ATOM 3840 O O . TYR A 1 476 ? -27.174 34.365 90.812 1.00 60.47 476 TYR A O 1
ATOM 3848 N N . LEU A 1 477 ? -25.141 34.550 89.895 1.00 59.50 477 LEU A N 1
ATOM 3849 C CA . LEU A 1 477 ? -24.450 34.917 91.140 1.00 59.50 477 LEU A CA 1
ATOM 3850 C C . LEU A 1 477 ? -24.936 36.266 91.686 1.00 59.50 477 LEU A C 1
ATOM 3852 O O . LEU A 1 477 ? -25.150 36.385 92.892 1.00 59.50 477 LEU A O 1
ATOM 3856 N N . GLN A 1 478 ? -25.203 37.246 90.819 1.00 58.97 478 GLN A N 1
ATOM 3857 C CA . GLN A 1 478 ? -25.795 38.528 91.216 1.00 58.97 478 GLN A CA 1
ATOM 3858 C C . GLN A 1 478 ? -27.215 38.373 91.793 1.00 58.97 478 GLN A C 1
ATOM 3860 O O . GLN A 1 478 ? -27.595 39.108 92.704 1.00 58.97 478 GLN A O 1
ATOM 3865 N N . GLN A 1 479 ? -27.987 37.377 91.341 1.00 55.72 479 GLN A N 1
ATOM 3866 C CA . GLN A 1 479 ? -29.322 37.070 91.878 1.00 55.72 479 GLN A CA 1
ATOM 3867 C C . GLN A 1 479 ? -29.305 36.314 93.224 1.00 55.72 479 GLN A C 1
ATOM 3869 O O . GLN A 1 479 ? -30.335 36.243 93.895 1.00 55.72 479 GLN A O 1
ATOM 3874 N N . ILE A 1 480 ? -28.161 35.755 93.639 1.00 53.16 480 ILE A N 1
ATOM 3875 C CA . ILE A 1 480 ? -28.007 34.936 94.859 1.00 53.16 480 ILE A CA 1
ATOM 3876 C C . ILE A 1 480 ? -27.785 35.780 96.132 1.00 53.16 480 ILE A C 1
ATOM 3878 O O . ILE A 1 480 ? -27.880 35.252 97.241 1.00 53.16 480 ILE A O 1
ATOM 3882 N N . ASN A 1 481 ? -27.606 37.100 96.016 1.00 54.62 481 ASN A N 1
ATOM 3883 C CA . ASN A 1 481 ? -27.527 38.002 97.175 1.00 54.62 481 ASN A CA 1
ATOM 3884 C C . ASN A 1 481 ? -28.877 38.236 97.897 1.00 54.62 481 ASN A C 1
ATOM 3886 O O . ASN A 1 481 ? -28.917 38.950 98.895 1.00 54.62 481 ASN A O 1
ATOM 3890 N N . ASP A 1 482 ? -29.960 37.583 97.455 1.00 54.50 482 ASP A N 1
ATOM 3891 C CA . ASP A 1 482 ? -31.248 37.492 98.156 1.00 54.50 482 ASP A CA 1
ATOM 3892 C C . ASP A 1 482 ? -31.524 36.032 98.616 1.00 54.50 482 ASP A C 1
ATOM 3894 O O . ASP A 1 482 ? -31.725 35.131 97.783 1.00 54.50 482 ASP A O 1
ATOM 3898 N N . PRO A 1 483 ? -31.561 35.752 99.937 1.00 53.53 483 PRO A N 1
ATOM 3899 C CA . PRO A 1 483 ? -31.706 34.403 100.484 1.00 53.53 483 PRO A CA 1
ATOM 3900 C C . PRO A 1 483 ? -32.981 33.652 100.077 1.00 53.53 483 PRO A C 1
ATOM 3902 O O . PRO A 1 483 ? -32.924 32.420 99.997 1.00 53.53 483 PRO A O 1
ATOM 3905 N N . GLN A 1 484 ? -34.103 34.341 99.829 1.00 53.50 484 GLN A N 1
ATOM 3906 C CA . GLN A 1 484 ? -35.387 33.699 99.502 1.00 53.50 484 GLN A CA 1
ATOM 3907 C C . GLN A 1 484 ? -35.485 33.319 98.018 1.00 53.50 484 GLN A C 1
ATOM 3909 O O . GLN A 1 484 ? -36.094 32.309 97.657 1.00 53.50 484 GLN A O 1
ATOM 3914 N N . ARG A 1 485 ? -34.811 34.071 97.143 1.00 54.19 485 ARG A N 1
ATOM 3915 C CA . ARG A 1 485 ? -34.800 33.838 95.691 1.00 54.19 485 ARG A CA 1
ATOM 3916 C C . ARG A 1 485 ? -33.922 32.646 95.294 1.00 54.19 485 ARG A C 1
ATOM 3918 O O . ARG A 1 485 ? -34.257 31.897 94.376 1.00 54.19 485 ARG A O 1
ATOM 3925 N N . CYS A 1 486 ? -32.858 32.398 96.056 1.00 51.31 486 CYS A N 1
ATOM 3926 C CA . CYS A 1 486 ? -31.870 31.346 95.815 1.00 51.31 486 CYS A CA 1
ATOM 3927 C C . CYS A 1 486 ? -32.453 29.909 95.825 1.00 51.31 486 CYS A C 1
ATOM 3929 O O . CYS A 1 486 ? -32.022 29.055 95.050 1.00 51.31 486 CYS A O 1
ATOM 3931 N N . VAL A 1 487 ? -33.463 29.631 96.663 1.00 54.38 487 VAL A N 1
ATOM 3932 C CA . VAL A 1 487 ? -34.133 28.310 96.733 1.00 54.38 487 VAL A CA 1
ATOM 3933 C C . VAL A 1 487 ? -35.022 28.060 95.508 1.00 54.38 487 VAL A C 1
ATOM 3935 O O . VAL A 1 487 ? -35.160 26.920 95.057 1.00 54.38 487 VAL A O 1
ATOM 3938 N N . ARG A 1 488 ? -35.587 29.126 94.928 1.00 55.47 488 ARG A N 1
ATOM 3939 C CA . ARG A 1 488 ? -36.436 29.060 93.732 1.00 55.47 488 ARG A CA 1
ATOM 3940 C C . ARG A 1 488 ? -35.608 28.781 92.474 1.00 55.47 488 ARG A C 1
ATOM 3942 O O . ARG A 1 488 ? -35.961 27.895 91.704 1.00 55.47 488 ARG A O 1
ATOM 3949 N N . VAL A 1 489 ? -34.450 29.429 92.344 1.00 55.72 489 VAL A N 1
ATOM 3950 C CA . VAL A 1 489 ? -33.530 29.288 91.198 1.00 55.72 489 VAL A CA 1
ATOM 3951 C C . VAL A 1 489 ? -32.928 27.877 91.082 1.00 55.72 489 VAL A C 1
ATOM 3953 O O . VAL A 1 489 ? -32.859 27.325 89.988 1.00 55.72 489 VAL A O 1
ATOM 3956 N N . ILE A 1 490 ? -32.580 27.213 92.194 1.00 55.91 490 ILE A N 1
ATOM 3957 C CA . ILE A 1 490 ? -32.067 25.819 92.179 1.00 55.91 490 ILE A CA 1
ATOM 3958 C C . ILE A 1 490 ? -33.115 24.813 91.640 1.00 55.91 490 ILE A C 1
ATOM 3960 O O . ILE A 1 490 ? -32.781 23.712 91.176 1.00 55.91 490 ILE A O 1
ATOM 3964 N N . ARG A 1 491 ? -34.403 25.177 91.685 1.00 56.06 491 ARG A N 1
ATOM 3965 C CA . ARG A 1 491 ? -35.515 24.377 91.151 1.00 56.06 491 ARG A CA 1
ATOM 3966 C C . ARG A 1 491 ? -35.866 24.721 89.701 1.00 56.06 491 ARG A C 1
ATOM 3968 O O . ARG A 1 491 ? -36.606 23.957 89.084 1.00 56.06 491 ARG A O 1
ATOM 3975 N N . GLU A 1 492 ? -35.318 25.793 89.130 1.00 62.34 492 GLU A N 1
ATOM 3976 C CA . GLU A 1 492 ? -35.593 26.176 87.746 1.00 62.34 492 GLU A CA 1
ATOM 3977 C C . GLU A 1 492 ? -34.888 25.247 86.746 1.00 62.34 492 GLU A C 1
ATOM 3979 O O . GLU A 1 492 ? -33.693 24.946 86.836 1.00 62.34 492 GLU A O 1
ATOM 3984 N N . ARG A 1 493 ? -35.651 24.793 85.744 1.00 57.66 493 ARG A N 1
ATOM 3985 C CA . ARG A 1 493 ? -35.210 23.825 84.724 1.00 57.66 493 ARG A CA 1
ATOM 3986 C C . ARG A 1 493 ? -33.992 24.321 83.931 1.00 57.66 493 ARG A C 1
ATOM 3988 O O . ARG A 1 493 ? -33.137 23.516 83.571 1.00 57.66 493 ARG A O 1
ATOM 3995 N N . ARG A 1 494 ? -33.878 25.639 83.722 1.00 58.44 494 ARG A N 1
ATOM 3996 C CA . ARG A 1 494 ? -32.755 26.286 83.016 1.00 58.44 494 ARG A CA 1
ATOM 3997 C C . ARG A 1 494 ? -31.434 26.198 83.787 1.00 58.44 494 ARG A C 1
ATOM 3999 O O . ARG A 1 494 ? -30.409 25.940 83.165 1.00 58.44 494 ARG A O 1
ATOM 4006 N N . PHE A 1 495 ? -31.450 26.324 85.117 1.00 62.19 495 PHE A N 1
ATOM 4007 C CA . PHE A 1 495 ? -30.241 26.195 85.939 1.00 62.19 495 PHE A CA 1
ATOM 4008 C C . PHE A 1 495 ? -29.700 24.761 85.920 1.00 62.19 495 PHE A C 1
ATOM 4010 O O . PHE A 1 495 ? -28.509 24.544 85.712 1.00 62.19 495 PHE A O 1
ATOM 4017 N N . ARG A 1 496 ? -30.584 23.764 86.068 1.00 64.00 496 ARG A N 1
ATOM 4018 C CA . ARG A 1 496 ? -30.191 22.346 85.985 1.00 64.00 496 ARG A CA 1
ATOM 4019 C C . ARG A 1 496 ? -29.643 21.995 84.605 1.00 64.00 496 ARG A C 1
ATOM 4021 O O . ARG A 1 496 ? -28.597 21.366 84.517 1.00 64.00 496 ARG A O 1
ATOM 4028 N N . TRP A 1 497 ? -30.284 22.489 83.547 1.00 67.62 497 TRP A N 1
ATOM 4029 C CA . TRP A 1 497 ? -29.812 22.312 82.176 1.00 67.62 497 TRP A CA 1
ATOM 4030 C C . TRP A 1 497 ? -28.425 22.933 81.939 1.00 67.62 497 TRP A C 1
ATOM 4032 O O . TRP A 1 497 ? -27.540 22.256 81.420 1.00 67.62 497 TRP A O 1
ATOM 4042 N N . ALA A 1 498 ? -28.187 24.174 82.382 1.00 64.31 498 ALA A N 1
ATOM 4043 C CA . ALA A 1 498 ? -26.878 24.825 82.259 1.00 64.31 498 ALA A CA 1
ATOM 4044 C C . ALA A 1 498 ? -25.790 24.106 83.085 1.00 64.31 498 ALA A C 1
ATOM 4046 O O . ALA A 1 498 ? -24.651 23.937 82.638 1.00 64.31 498 ALA A O 1
ATOM 4047 N N . LEU A 1 499 ? -26.146 23.612 84.274 1.00 68.31 499 LEU A N 1
ATOM 4048 C CA . LEU A 1 499 ? -25.248 22.847 85.136 1.00 68.31 499 LEU A CA 1
ATOM 4049 C C . LEU A 1 499 ? -24.899 21.471 84.542 1.00 68.31 499 LEU A C 1
ATOM 4051 O O . LEU A 1 499 ? -23.765 21.012 84.657 1.00 68.31 499 LEU A O 1
ATOM 4055 N N . ASP A 1 500 ? -25.848 20.798 83.898 1.00 68.81 500 ASP A N 1
ATOM 4056 C CA . ASP A 1 500 ? -25.604 19.494 83.279 1.00 68.81 500 ASP A CA 1
ATOM 4057 C C . ASP A 1 500 ? -24.824 19.625 81.964 1.00 68.81 500 ASP A C 1
ATOM 4059 O O . ASP A 1 500 ? -23.920 18.826 81.705 1.00 68.81 500 ASP A O 1
ATOM 4063 N N . ARG A 1 501 ? -25.064 20.692 81.191 1.00 71.19 501 ARG A N 1
ATOM 4064 C CA . ARG A 1 501 ? -24.304 21.005 79.973 1.00 71.19 501 ARG A CA 1
ATOM 4065 C C . ARG A 1 501 ? -22.849 21.383 80.287 1.00 71.19 501 ARG A C 1
ATOM 4067 O O . ARG A 1 501 ? -21.928 20.851 79.668 1.00 71.19 501 ARG A O 1
ATOM 4074 N N . SER A 1 502 ? -22.620 22.192 81.323 1.00 66.31 502 SER A N 1
ATOM 4075 C CA . SER A 1 502 ? -21.265 22.521 81.803 1.00 66.31 502 SER A CA 1
ATOM 4076 C C . SER A 1 502 ? -20.520 21.305 82.374 1.00 66.31 502 SER A C 1
ATOM 4078 O O . SER A 1 502 ? -19.314 21.161 82.151 1.00 66.31 502 SER A O 1
ATOM 4080 N N . LYS A 1 503 ? -21.213 20.365 83.034 1.00 69.38 503 LYS A N 1
ATOM 4081 C CA . LYS A 1 503 ? -20.620 19.080 83.452 1.00 69.38 503 LYS A CA 1
ATOM 4082 C C . LYS A 1 503 ? -20.260 18.190 82.266 1.00 69.38 503 LYS A C 1
ATOM 4084 O O . LYS A 1 503 ? -19.199 17.568 82.292 1.00 69.38 503 LYS A O 1
ATOM 4089 N N . ALA A 1 504 ? -21.118 18.105 81.248 1.00 70.94 504 ALA A N 1
ATOM 4090 C CA . ALA A 1 504 ? -20.844 17.327 80.040 1.00 70.94 504 ALA A CA 1
ATOM 4091 C C . ALA A 1 504 ? -19.598 17.855 79.309 1.00 70.94 504 ALA A C 1
ATOM 4093 O O . ALA A 1 504 ? -18.735 17.071 78.916 1.00 70.94 504 ALA A O 1
ATOM 4094 N N . MET A 1 505 ? -19.449 19.179 79.229 1.00 64.69 505 MET A N 1
ATOM 4095 C CA . MET A 1 505 ? -18.284 19.837 78.634 1.00 64.69 505 MET A CA 1
ATOM 4096 C C . MET A 1 505 ? -17.009 19.623 79.471 1.00 64.69 505 MET A C 1
ATOM 4098 O O . MET A 1 505 ? -15.976 19.203 78.954 1.00 64.69 505 MET A O 1
ATOM 4102 N N . ALA A 1 506 ? -17.094 19.762 80.798 1.00 66.38 506 ALA A N 1
ATOM 4103 C CA . ALA A 1 506 ? -15.987 19.471 81.717 1.00 66.38 506 ALA A CA 1
ATOM 4104 C C . ALA A 1 506 ? -15.551 17.989 81.723 1.00 66.38 506 ALA A C 1
ATOM 4106 O O . ALA A 1 506 ? -14.432 17.665 82.131 1.00 66.38 506 ALA A O 1
ATOM 4107 N N . ARG A 1 507 ? -16.409 17.051 81.301 1.00 72.19 507 ARG A N 1
ATOM 4108 C CA . ARG A 1 507 ? -16.010 15.643 81.131 1.00 72.19 507 ARG A CA 1
ATOM 4109 C C . ARG A 1 507 ? -15.092 15.456 79.927 1.00 72.19 507 ARG A C 1
ATOM 4111 O O . ARG A 1 507 ? -14.163 14.665 80.043 1.00 72.19 507 ARG A O 1
ATOM 4118 N N . LYS A 1 508 ? -15.308 16.207 78.847 1.00 70.25 508 LYS A N 1
ATOM 4119 C CA . LYS A 1 508 ? -14.549 16.093 77.595 1.00 70.25 508 LYS A CA 1
ATOM 4120 C C . LYS A 1 508 ? -13.270 16.938 77.576 1.00 70.25 508 LYS A C 1
ATOM 4122 O O . LYS A 1 508 ? -12.322 16.559 76.905 1.00 70.25 508 LYS A O 1
ATOM 4127 N N . THR A 1 509 ? -13.205 18.016 78.364 1.00 64.31 509 THR A N 1
ATOM 4128 C CA . THR A 1 509 ? -12.086 18.974 78.299 1.00 64.31 509 THR A CA 1
ATOM 4129 C C . THR A 1 509 ? -11.435 19.193 79.679 1.00 64.31 509 THR A C 1
ATOM 4131 O O . THR A 1 509 ? -12.040 19.831 80.550 1.00 64.31 509 THR A O 1
ATOM 4134 N N . PRO A 1 510 ? -10.197 18.702 79.921 1.00 70.50 510 PRO A N 1
ATOM 4135 C CA . PRO A 1 510 ? -9.523 18.785 81.226 1.00 70.50 510 PRO A CA 1
ATOM 4136 C C . PRO A 1 510 ? -9.350 20.212 81.767 1.00 70.50 510 PRO A C 1
ATOM 4138 O O . PRO A 1 510 ? -9.493 20.440 82.969 1.00 70.50 510 PRO A O 1
ATOM 4141 N N . VAL A 1 511 ? -9.105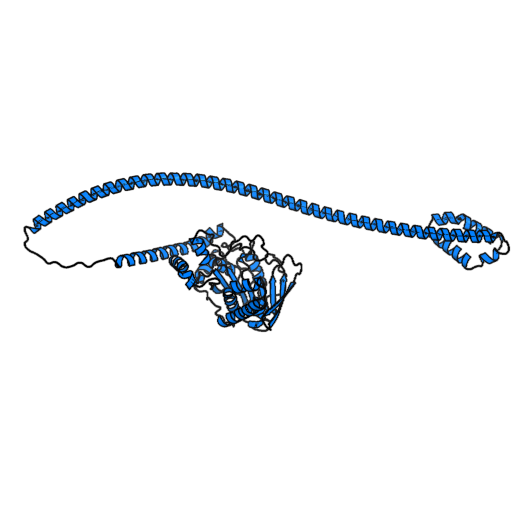 21.187 80.888 1.00 64.19 511 VAL A N 1
ATOM 4142 C CA . VAL A 1 511 ? -8.917 22.602 81.257 1.00 64.19 511 VAL A CA 1
ATOM 4143 C C . VAL A 1 511 ? -10.208 23.205 81.827 1.00 64.19 511 VAL A C 1
ATOM 4145 O O . VAL A 1 511 ? -10.204 23.782 82.915 1.00 64.19 511 VAL A O 1
ATOM 4148 N N . VAL A 1 512 ? -11.343 22.973 81.156 1.00 60.50 512 VAL A N 1
ATOM 4149 C CA . VAL A 1 512 ? -12.678 23.417 81.601 1.00 60.50 512 VAL A CA 1
ATOM 4150 C C . VAL A 1 512 ? -13.055 22.770 82.940 1.00 60.50 512 VAL A C 1
ATOM 4152 O O . VAL A 1 512 ? -13.637 23.413 83.816 1.00 60.50 512 VAL A O 1
ATOM 4155 N N . ARG A 1 513 ? -12.666 21.505 83.153 1.00 69.00 513 ARG A N 1
ATOM 4156 C CA . ARG A 1 513 ? -12.868 20.794 84.426 1.00 69.00 513 ARG A CA 1
ATOM 4157 C C . ARG A 1 513 ? -12.153 21.466 85.595 1.00 69.00 513 ARG A C 1
ATOM 4159 O O . ARG A 1 513 ? -12.727 21.561 86.681 1.00 69.00 513 ARG A O 1
ATOM 4166 N N . SER A 1 514 ? -10.916 21.908 85.384 1.00 70.31 514 SER A N 1
ATOM 4167 C CA . SER A 1 514 ? -10.123 22.600 86.402 1.00 70.31 514 SER A CA 1
ATOM 4168 C C . SER A 1 514 ? -10.697 23.981 86.718 1.00 70.31 514 SER A C 1
ATOM 4170 O O . SER A 1 514 ? -10.873 24.297 87.895 1.00 70.31 514 SER A O 1
ATOM 4172 N N . ALA A 1 515 ? -11.083 24.748 85.692 1.00 64.25 515 ALA A N 1
ATOM 4173 C CA . ALA A 1 515 ? -11.656 26.088 85.842 1.00 64.25 515 ALA A CA 1
ATOM 4174 C C . ALA A 1 515 ? -13.003 26.094 86.590 1.00 64.25 515 ALA A C 1
ATOM 4176 O O . ALA A 1 515 ? -13.236 26.941 87.447 1.00 64.25 515 ALA A O 1
ATOM 4177 N N . LEU A 1 516 ? -13.878 25.112 86.338 1.00 63.75 516 LEU A N 1
ATOM 4178 C CA . LEU A 1 516 ? -15.207 25.041 86.967 1.00 63.75 516 LEU A CA 1
ATOM 4179 C C . LEU A 1 516 ? -15.212 24.371 88.355 1.00 63.75 516 LEU A C 1
ATOM 4181 O O . LEU A 1 516 ? -16.223 24.378 89.065 1.00 63.75 516 LEU A O 1
ATOM 4185 N N . ARG A 1 517 ? -14.084 23.794 88.790 1.00 68.88 517 ARG A N 1
ATOM 4186 C CA . ARG A 1 517 ? -13.956 23.076 90.072 1.00 68.88 517 ARG A CA 1
ATOM 4187 C C . ARG A 1 517 ? -14.333 23.917 91.310 1.00 68.88 517 ARG A C 1
ATOM 4189 O O . ARG A 1 517 ? -14.978 23.352 92.202 1.00 68.88 517 ARG A O 1
ATOM 4196 N N . PRO A 1 518 ? -13.987 25.218 91.411 1.00 62.44 518 PRO A N 1
ATOM 4197 C CA . PRO A 1 518 ? -14.403 26.073 92.525 1.00 62.44 518 PRO A CA 1
ATOM 4198 C C . PRO A 1 518 ? -15.917 26.313 92.538 1.00 62.44 518 PRO A C 1
ATOM 4200 O O . PRO A 1 518 ? -16.540 26.182 93.590 1.00 62.44 518 PRO A O 1
ATOM 4203 N N . VAL A 1 519 ? -16.523 26.556 91.369 1.00 62.97 519 VAL A N 1
ATOM 4204 C CA . VAL A 1 519 ? -17.970 26.786 91.204 1.00 62.97 519 VAL A CA 1
ATOM 4205 C C . VAL A 1 519 ? -18.765 25.559 91.654 1.00 62.97 519 VAL A C 1
ATOM 4207 O O . VAL A 1 519 ? -19.678 25.674 92.473 1.00 62.97 519 VAL A O 1
ATOM 4210 N N . TYR A 1 520 ? -18.359 24.356 91.227 1.00 66.31 520 TYR A N 1
ATOM 4211 C CA . TYR A 1 520 ? -18.996 23.110 91.666 1.00 66.31 520 TYR A CA 1
ATOM 4212 C C . TYR A 1 520 ? -18.840 22.855 93.173 1.00 66.31 520 TYR A C 1
ATOM 4214 O O . TYR A 1 520 ? -19.765 22.343 93.809 1.00 66.31 520 TYR A O 1
ATOM 4222 N N . ARG A 1 521 ? -17.696 23.214 93.775 1.00 65.19 521 ARG A N 1
ATOM 4223 C CA . ARG A 1 521 ? -17.477 23.094 95.230 1.00 65.19 521 ARG A CA 1
ATOM 4224 C C . ARG A 1 521 ? -18.345 24.073 96.022 1.00 65.19 521 ARG A C 1
ATOM 4226 O O . ARG A 1 521 ? -18.918 23.671 97.037 1.00 65.19 521 ARG A O 1
ATOM 4233 N N . SER A 1 522 ? -18.475 25.313 95.556 1.00 59.94 522 SER A N 1
ATOM 4234 C CA . SER A 1 522 ? -19.320 26.339 96.174 1.00 59.94 522 SER A CA 1
ATOM 4235 C C . SER A 1 522 ? -20.804 25.986 96.070 1.00 59.94 522 SER A C 1
ATOM 4237 O O . SER A 1 522 ? -21.491 25.968 97.090 1.00 59.94 522 SER A O 1
ATOM 4239 N N . ALA A 1 523 ? -21.277 25.567 94.891 1.00 59.19 523 ALA A N 1
ATOM 4240 C CA . ALA A 1 523 ? -22.651 25.098 94.698 1.00 59.19 523 ALA A CA 1
ATOM 4241 C C . ALA A 1 523 ? -22.978 23.893 95.600 1.00 59.19 523 ALA A C 1
ATOM 4243 O O . ALA A 1 523 ? -24.012 23.873 96.268 1.00 59.19 523 ALA A O 1
ATOM 4244 N N . LYS A 1 524 ? -22.063 22.917 95.708 1.00 61.66 524 LYS A N 1
ATOM 4245 C CA . LYS A 1 524 ? -22.234 21.746 96.585 1.00 61.66 524 LYS A CA 1
ATOM 4246 C C . LYS A 1 524 ? -22.274 22.126 98.072 1.00 61.66 524 LYS A C 1
ATOM 4248 O O . LYS A 1 524 ? -23.050 21.531 98.813 1.00 61.66 524 LYS A O 1
ATOM 4253 N N . ARG A 1 525 ? -21.484 23.113 98.520 1.00 57.72 525 ARG A N 1
ATOM 4254 C CA . ARG A 1 525 ? -21.540 23.636 99.904 1.00 57.72 525 ARG A CA 1
ATOM 4255 C C . ARG A 1 525 ? -22.847 24.370 100.205 1.00 57.72 525 ARG A C 1
ATOM 4257 O O . ARG A 1 525 ? -23.368 24.207 101.302 1.00 57.72 525 ARG A O 1
ATOM 4264 N N . ILE A 1 526 ? -23.366 25.150 99.257 1.00 54.84 526 ILE A N 1
ATOM 4265 C CA . ILE A 1 526 ? -24.625 25.897 99.410 1.00 54.84 526 ILE A CA 1
ATOM 4266 C C . ILE A 1 526 ? -25.817 24.935 99.489 1.00 54.84 526 ILE A C 1
ATOM 4268 O O . ILE A 1 526 ? -26.639 25.065 100.391 1.00 54.84 526 ILE A O 1
ATOM 4272 N N . ILE A 1 527 ? -25.861 23.920 98.618 1.00 57.50 527 ILE A N 1
ATOM 4273 C CA . ILE A 1 527 ? -26.912 22.888 98.631 1.00 57.50 527 ILE A CA 1
ATOM 4274 C C . ILE A 1 527 ? -26.887 22.097 99.949 1.00 57.50 527 ILE A C 1
ATOM 4276 O O . ILE A 1 527 ? -27.930 21.873 100.547 1.00 57.50 527 ILE A O 1
ATOM 4280 N N . LYS A 1 528 ? -25.698 21.736 100.451 1.00 56.53 528 LYS A N 1
ATOM 4281 C CA . LYS A 1 528 ? -25.540 20.935 101.679 1.00 56.53 528 LYS A CA 1
ATOM 4282 C C . LYS A 1 528 ? -25.778 21.712 102.989 1.00 56.53 528 LYS A C 1
ATOM 4284 O O . LYS A 1 528 ? -25.823 21.093 104.040 1.00 56.53 528 LYS A O 1
ATOM 4289 N N . ARG A 1 529 ? -25.856 23.049 102.950 1.00 51.94 529 ARG A N 1
ATOM 4290 C CA . ARG A 1 529 ? -26.150 23.909 104.119 1.00 51.94 529 ARG A CA 1
ATOM 4291 C C . ARG A 1 529 ? -27.629 24.305 104.230 1.00 51.94 529 ARG A C 1
ATOM 4293 O O . ARG A 1 529 ? -27.985 24.961 105.202 1.00 51.94 529 ARG A O 1
ATOM 4300 N N . ARG A 1 530 ? -28.452 24.008 103.218 1.00 51.59 530 ARG A N 1
ATOM 4301 C CA . ARG A 1 530 ? -29.852 24.469 103.125 1.00 51.59 530 ARG A CA 1
ATOM 4302 C C . ARG A 1 530 ? -30.857 23.387 102.689 1.00 51.59 530 ARG A C 1
ATOM 4304 O O . ARG A 1 530 ? -32.043 23.695 102.595 1.00 51.59 530 ARG A O 1
ATOM 4311 N N . MET A 1 531 ? -30.393 22.166 102.413 1.00 43.78 531 MET A N 1
ATOM 4312 C CA . MET A 1 531 ? -31.153 20.930 102.658 1.00 43.78 531 MET A CA 1
ATOM 4313 C C . MET A 1 531 ? -30.832 20.470 104.070 1.00 43.78 531 MET A C 1
ATOM 4315 O O . MET A 1 531 ? -31.763 19.962 104.723 1.00 43.78 531 MET A O 1
#

Secondary structure (DSSP, 8-state):
--HHHHHHHHHHSTTTS-SS--SSS----HHHHHHHHHHHHHHHHHHS-HHHHHHHHHTHHHHHHHHTTSPPPSSTT-EEEEET--SHHHHHHHHHH--SEEEEEE--TT---SEEEEEEEETTEEEEEEEEES-TTSS-----S-EEEEEEES-GGG--S-HHHHHHHHHHHEEEEEEEEEEEEBTTSHHHHHHHHTTS---S-----S-TTS-PPPS--B-HHHHHHHHHHTTEEEEEEEEE-SSS-TGGGHHHHHHHHHTT--GGG--SEEEEEEEE-SSS-S-SS-HHHH-HHHIIIIIHHHHHHHHHHHHHHHHHHHHHHHHHHHHTT-PPPPP------TTHHHHHHHHHHHHHHHHHHHHHHHHHHHHHHHHHHHHHHHHHHHHHHHHHHHHHHHHHHHHHHHHHHHHHHHHHHHHHHHHHHHHHHHHHHHHHHHHHHHHHHHHHHHHHHHHHHHHHHHHHHHHHHHHHHHHTTSTTHHHHHTT-HHHHHHHHHHHHHHHH-HHHHHHHHHHHHHHHHHHHTT-

pLDDT: mean 86.16, std 14.53, range [33.31, 98.81]

Solvent-accessible surface area (backbone atoms only — not comparable to full-atom values): 29014 Å² total; per-residue (Å²): 114,55,66,54,59,47,51,52,50,47,63,72,45,57,86,72,49,37,68,51,74,86,66,98,67,55,58,49,50,65,70,55,25,41,53,54,52,48,53,46,50,56,39,26,74,74,75,48,55,71,65,61,36,51,51,52,60,60,38,42,53,46,54,24,57,52,48,36,54,44,66,40,42,90,42,72,81,34,30,36,35,34,41,62,48,86,48,62,68,60,46,45,34,39,78,76,28,47,25,72,38,50,37,31,28,31,69,52,94,90,51,90,51,63,59,45,83,47,73,52,71,54,83,93,47,73,45,75,41,49,23,37,42,51,68,68,85,55,90,80,71,93,69,86,74,61,20,48,32,39,39,40,54,73,47,68,32,53,47,76,86,53,58,56,58,40,40,40,52,52,41,65,36,37,36,87,69,11,35,41,34,36,30,39,51,24,38,71,6,52,61,10,48,52,30,43,77,74,74,43,76,45,49,82,59,73,67,85,62,96,64,56,87,83,64,66,52,54,65,49,70,37,38,76,66,55,46,50,41,52,43,47,26,33,17,32,40,73,54,12,41,39,38,37,56,45,88,59,51,73,81,80,39,46,71,60,36,52,54,40,44,49,55,64,44,59,65,75,63,25,16,42,35,32,41,36,26,26,33,42,70,46,93,48,48,59,38,75,71,48,31,90,80,71,27,76,67,44,24,64,69,57,43,43,65,61,51,50,54,55,50,51,53,25,53,52,48,30,53,52,55,51,55,51,53,55,52,55,64,60,66,80,71,74,84,84,90,83,89,84,86,88,89,86,70,86,68,62,49,58,56,48,51,53,50,51,49,51,52,49,50,52,53,49,51,54,50,49,55,50,50,54,52,51,49,52,51,52,52,52,54,50,52,53,51,49,54,51,50,52,51,51,52,52,50,50,52,54,48,50,54,50,50,53,52,50,50,53,52,51,53,52,51,50,54,54,48,53,55,49,52,52,54,48,50,54,51,50,53,54,49,51,55,51,49,53,53,49,53,51,52,51,51,55,50,52,53,52,49,56,50,50,52,53,54,51,51,53,51,52,52,51,50,51,54,50,50,53,51,49,50,52,50,50,58,52,56,68,54,50,81,39,80,77,54,42,66,55,50,75,69,34,70,65,51,53,50,54,53,51,51,53,48,57,51,28,72,77,33,71,68,56,36,62,70,46,45,61,58,54,52,52,52,52,52,56,52,70,73,74,110

Radius of gyration: 47.39 Å; Cα contacts (8 Å, |Δi|>4): 606; chains: 1; bounding box: 88×60×182 Å

Sequence (531 aa):
MNQQWLIDHVLDTGSSIPRSPDDDRSYLTLAEAERIVEGALEHLGAHGDETEYTYMRGHRTRLVHALTMIPKADDEHTTLLDIGCYGYMGFWAKQHLGYEHVTGIEWHPEDDSATIERTLGVGDEQVSFESLNFDITRTDWPVEGRFDTVLFFEVLEHINEDPMGVMERINACMKPDATLVMSVPNAISYKSLREFLVGMPPWTYWFYEPDLSHEPRHCFEYTPVVFRSLLTASGMSIGAMRTIFAYSTIDAEQDTLAIAESLGFAARDMGETMIAQCTKATEGVPLRYPDVLYSPEGYYRNIYPRLQEILQQRFEHHRSQQAVAERGAQIETKPAPSDAPAPEAPQHEAQLQIRELLQTCEAQFQRQEQLEAELQTVQQEHGLALEDRDQHRSWAGDLQAKCQDLESQVQQLLFQSDCRLQQEQELREQLQQTQEQTQQAQRDQQETRAWADRLSQENAELRAQVNELLFACDCYLQQINDPQRCVRVIRERRFRWALDRSKAMARKTPVVRSALRPVYRSAKRIIKRRM

Mean predicted aligned error: 17.52 Å

Foldseek 3Di:
DDQQCLLVVLVVCVVVAAAAFDDPFDFDDLVRLLVLLVLQLVQCVVPNDPVVSVVSVLQSQVSSSLRRRDTADPAQPAAEEEEQPPPVVQQCNVPPRPHNHYEYEDEDPVDPDQKDWDWDDRPPDIDIHIYGYDDLVDQDDPDPAAHQEYEEEADLQLDQDASLSSLQVNLQRHDAQHKYKYKFFALQALQLLVCVVVPHHSGPFADDDPDCPPPHGGNDGDHSSRVSSSQVQSQWDWSHKFADQRNDDLVVSVVSQVVVVLLVDHNRRRHGMMITMTTRRDRGGNHSARCSPHNPPCCVVNPVVVVVVVNVVSVVSNVVVVVVVVVVVVVVDDDDDDDDDDDDDDPVVVVVVVVVVVVVVVVVVVVVVVVVVVVVVVVVVVVVVVVVVVVVVVVVVVVVVVVVVVVVVVVVVVVVVVVVVVVVVVVVVVVVVVVVVVVVVVVVVVVVVVVVVVVVVVVVVVVVVVVVLVVVVVVVVVQVVDPVVVVVLVPDPVNVVSVVVLVVVCVVDVVSVVVCVVVVVVVVVVVVVPD